Protein AF-A0A948FBQ7-F1 (afdb_monomer_lite)

Radius of gyration: 35.36 Å; chains: 1; bounding box: 93×79×79 Å

Structure (mmCIF, N/CA/C/O backbone):
data_AF-A0A948FBQ7-F1
#
_entry.id   AF-A0A948FBQ7-F1
#
loop_
_atom_site.group_PDB
_atom_site.id
_atom_site.type_symbol
_atom_site.label_atom_id
_atom_site.label_alt_id
_atom_site.label_comp_id
_atom_site.label_asym_id
_atom_site.label_entity_id
_atom_site.label_seq_id
_atom_site.pdbx_PDB_ins_code
_atom_site.Cartn_x
_atom_site.Cartn_y
_atom_site.Cartn_z
_atom_site.occupancy
_atom_site.B_iso_or_equiv
_atom_site.auth_seq_id
_atom_site.auth_comp_id
_atom_site.auth_asym_id
_atom_site.auth_atom_id
_atom_site.pdbx_PDB_model_num
ATOM 1 N N . MET A 1 1 ? 55.606 62.026 9.999 1.00 47.31 1 MET A N 1
ATOM 2 C CA . MET A 1 1 ? 54.874 61.360 8.898 1.00 47.31 1 MET A CA 1
ATOM 3 C C . MET A 1 1 ? 55.790 60.254 8.389 1.00 47.31 1 MET A C 1
ATOM 5 O O . MET A 1 1 ? 56.983 60.435 8.550 1.00 47.31 1 MET A O 1
ATOM 9 N N . ASP A 1 2 ? 55.256 59.133 7.896 1.00 48.03 2 ASP A N 1
ATOM 10 C CA . ASP A 1 2 ? 55.993 57.932 7.415 1.00 48.03 2 ASP A CA 1
ATOM 11 C C . ASP A 1 2 ? 56.111 56.735 8.376 1.00 48.03 2 ASP A C 1
ATOM 13 O O . ASP A 1 2 ? 57.190 56.213 8.608 1.00 48.03 2 ASP A O 1
ATOM 17 N N . ASN A 1 3 ? 54.979 56.230 8.887 1.00 44.22 3 ASN A N 1
ATOM 18 C CA . ASN A 1 3 ? 54.899 54.836 9.378 1.00 44.22 3 ASN A CA 1
ATOM 19 C C . ASN A 1 3 ? 53.651 54.062 8.897 1.00 44.22 3 ASN A C 1
ATOM 21 O O . ASN A 1 3 ? 53.520 52.870 9.165 1.00 44.22 3 ASN A O 1
ATOM 25 N N . ASN A 1 4 ? 52.742 54.701 8.144 1.00 48.75 4 ASN A N 1
ATOM 26 C CA . ASN A 1 4 ? 51.498 54.064 7.684 1.00 48.75 4 ASN A CA 1
ATOM 27 C C . ASN A 1 4 ? 51.549 53.523 6.242 1.00 48.75 4 ASN A C 1
ATOM 29 O O . ASN A 1 4 ? 50.734 52.666 5.905 1.00 48.75 4 ASN A O 1
ATOM 33 N N . SER A 1 5 ? 52.489 53.958 5.392 1.00 49.69 5 SER A N 1
ATOM 34 C CA . SER A 1 5 ? 52.585 53.448 4.012 1.00 49.69 5 SER A CA 1
ATOM 35 C C . SER A 1 5 ? 53.213 52.049 3.961 1.00 49.69 5 SER A C 1
ATOM 37 O O . SER A 1 5 ? 52.666 51.166 3.295 1.00 49.69 5 SER A O 1
ATOM 39 N N . SER A 1 6 ? 54.269 51.811 4.749 1.00 48.56 6 SER A N 1
ATOM 40 C CA . SER A 1 6 ? 55.000 50.537 4.812 1.00 48.56 6 SER A CA 1
ATOM 41 C C . SER A 1 6 ? 54.120 49.374 5.283 1.00 48.56 6 SER A C 1
ATOM 43 O O . SER A 1 6 ? 54.151 48.299 4.694 1.00 48.56 6 SER A O 1
ATOM 45 N N . ASN A 1 7 ? 53.237 49.598 6.263 1.00 50.94 7 ASN A N 1
ATOM 46 C CA . ASN A 1 7 ? 52.319 48.560 6.753 1.00 50.94 7 ASN A CA 1
ATOM 47 C C . ASN A 1 7 ? 51.216 48.183 5.744 1.00 50.94 7 ASN A C 1
ATOM 49 O O . ASN A 1 7 ? 50.713 47.058 5.773 1.00 50.94 7 ASN A O 1
ATOM 53 N N . SER A 1 8 ? 50.829 49.096 4.845 1.00 51.78 8 SER A N 1
ATOM 54 C CA . SER A 1 8 ? 49.821 48.804 3.813 1.00 51.78 8 SER A CA 1
ATOM 55 C C . SER A 1 8 ? 50.407 48.032 2.625 1.00 51.78 8 SER A C 1
ATOM 57 O O . SER A 1 8 ? 49.745 47.139 2.091 1.00 51.78 8 SER A O 1
ATOM 59 N N . LEU A 1 9 ? 51.663 48.324 2.264 1.00 48.53 9 LEU A N 1
ATOM 60 C CA . LEU A 1 9 ? 52.424 47.609 1.236 1.00 48.53 9 LEU A CA 1
ATOM 61 C C . LEU A 1 9 ? 52.693 46.162 1.665 1.00 48.53 9 LEU A C 1
ATOM 63 O O . LEU A 1 9 ? 52.335 45.241 0.935 1.00 48.53 9 LEU A O 1
ATOM 67 N N . VAL A 1 10 ? 53.157 45.958 2.903 1.00 53.25 10 VAL A N 1
ATOM 68 C CA . VAL A 1 10 ? 53.413 44.624 3.480 1.00 53.25 10 VAL A CA 1
ATOM 69 C C . VAL A 1 10 ? 52.133 43.777 3.551 1.00 53.25 10 VAL A C 1
ATOM 71 O O . VAL A 1 10 ? 52.148 42.589 3.234 1.00 53.25 10 VAL A O 1
ATOM 74 N N . LYS A 1 11 ? 50.981 44.375 3.895 1.00 53.22 11 LYS A N 1
ATOM 75 C CA . LYS A 1 11 ? 49.687 43.664 3.887 1.00 53.22 11 LYS A CA 1
ATOM 76 C C . LYS A 1 11 ? 49.216 43.293 2.478 1.00 53.22 11 LYS A C 1
ATOM 78 O O . LYS A 1 11 ? 48.659 42.208 2.296 1.00 53.22 11 LYS A O 1
ATOM 83 N N . LYS A 1 12 ? 49.427 44.155 1.478 1.00 51.72 12 LYS A N 1
ATOM 84 C CA . LYS A 1 12 ? 49.086 43.854 0.076 1.00 51.72 12 LYS A CA 1
ATOM 85 C C . LYS A 1 12 ? 49.961 42.737 -0.488 1.00 51.72 12 LYS A C 1
ATOM 87 O O . LYS A 1 12 ? 49.426 41.824 -1.114 1.00 51.72 12 LYS A O 1
ATOM 92 N N . GLU A 1 13 ? 51.261 42.768 -0.210 1.00 51.59 13 GLU A N 1
ATOM 93 C CA . GLU A 1 13 ? 52.198 41.717 -0.614 1.00 51.59 13 GLU A CA 1
ATOM 94 C C . GLU A 1 13 ? 51.855 40.381 0.046 1.00 51.59 13 GLU A C 1
ATOM 96 O O . GLU A 1 13 ? 51.706 39.388 -0.666 1.00 51.59 13 GLU A O 1
ATOM 101 N N . ALA A 1 14 ? 51.583 40.364 1.357 1.00 51.91 14 ALA A N 1
ATOM 102 C CA . ALA A 1 14 ? 51.165 39.161 2.080 1.00 51.91 14 ALA A CA 1
ATOM 103 C C . ALA A 1 14 ? 49.853 38.570 1.534 1.00 51.91 14 ALA A C 1
ATOM 105 O O . ALA A 1 14 ? 49.737 37.360 1.352 1.00 51.91 14 ALA A O 1
ATOM 106 N N . THR A 1 15 ? 48.874 39.413 1.198 1.00 57.31 15 THR A N 1
ATOM 107 C CA . THR A 1 15 ? 47.598 38.951 0.623 1.00 57.31 15 THR A CA 1
ATOM 108 C C . THR A 1 15 ? 47.778 38.420 -0.805 1.00 57.31 15 THR A C 1
ATOM 110 O O . THR A 1 15 ? 47.119 37.453 -1.195 1.00 57.31 15 THR A O 1
ATOM 113 N N . SER A 1 16 ? 48.694 39.009 -1.583 1.00 52.75 16 SER A N 1
ATOM 114 C CA . SER A 1 16 ? 49.048 38.512 -2.919 1.00 52.75 16 SER A CA 1
ATOM 115 C C . SER A 1 16 ? 49.785 37.170 -2.849 1.00 52.75 16 SER A C 1
ATOM 117 O O . SER A 1 16 ? 49.425 36.250 -3.575 1.00 52.75 16 SER A O 1
ATOM 119 N N . LEU A 1 17 ? 50.711 37.011 -1.898 1.00 52.91 17 LEU A N 1
ATOM 120 C CA . LEU A 1 17 ? 51.446 35.773 -1.628 1.00 52.91 17 LEU A CA 1
ATOM 121 C C . LEU A 1 17 ? 50.517 34.647 -1.172 1.00 52.91 17 LEU A C 1
ATOM 123 O O . LEU A 1 17 ? 50.653 33.520 -1.632 1.00 52.91 17 LEU A O 1
ATOM 127 N N . VAL A 1 18 ? 49.522 34.946 -0.332 1.00 66.19 18 VAL A N 1
ATOM 128 C CA . VAL A 1 18 ? 48.498 33.968 0.072 1.00 66.19 18 VAL A CA 1
ATOM 129 C C . VAL A 1 18 ? 47.639 33.540 -1.120 1.00 66.19 18 VAL A C 1
ATOM 131 O O . VAL A 1 18 ? 47.347 32.353 -1.258 1.00 66.19 18 VAL A O 1
ATOM 134 N N . LYS A 1 19 ? 47.263 34.465 -2.016 1.00 55.62 19 LYS A N 1
ATOM 135 C CA . LYS A 1 19 ? 46.536 34.128 -3.253 1.00 55.62 19 LYS A CA 1
ATOM 136 C C . LYS A 1 19 ? 47.375 33.277 -4.204 1.00 55.62 19 LYS A C 1
ATOM 138 O O . LYS A 1 19 ? 46.861 32.283 -4.708 1.00 55.62 19 LYS A O 1
ATOM 143 N N . VAL A 1 20 ? 48.644 33.631 -4.403 1.00 54.38 20 VAL A N 1
ATOM 144 C CA . VAL A 1 20 ? 49.584 32.884 -5.251 1.00 54.38 20 VAL A CA 1
ATOM 145 C C . VAL A 1 20 ? 49.843 31.494 -4.670 1.00 54.38 20 VAL A C 1
ATOM 147 O O . VAL A 1 20 ? 49.755 30.521 -5.405 1.00 54.38 20 VAL A O 1
ATOM 150 N N . ASN A 1 21 ? 50.031 31.358 -3.355 1.00 59.19 21 ASN A N 1
ATOM 151 C CA . ASN A 1 21 ? 50.186 30.053 -2.704 1.00 59.19 21 ASN A CA 1
ATOM 152 C C . ASN A 1 21 ? 48.917 29.198 -2.776 1.00 59.19 21 ASN A C 1
ATOM 154 O O . ASN A 1 21 ? 49.018 27.990 -2.972 1.00 59.19 21 ASN A O 1
ATOM 158 N N . LYS A 1 22 ? 47.722 29.798 -2.685 1.00 58.06 22 LYS A N 1
ATOM 159 C CA . LYS A 1 22 ? 46.459 29.078 -2.918 1.00 58.06 22 LYS A CA 1
ATOM 160 C C . LYS A 1 22 ? 46.326 28.622 -4.368 1.00 58.06 22 LYS A C 1
ATOM 162 O O . LYS A 1 22 ? 45.910 27.495 -4.603 1.00 58.06 22 LYS A O 1
ATOM 167 N N . GLN A 1 23 ? 46.699 29.464 -5.330 1.00 47.88 23 GLN A N 1
ATOM 168 C CA . GLN A 1 23 ? 46.720 29.091 -6.744 1.00 47.88 23 GLN A CA 1
ATOM 169 C C . GLN A 1 23 ? 47.749 27.997 -7.018 1.00 47.88 23 GLN A C 1
ATOM 171 O O . GLN A 1 23 ? 47.409 27.037 -7.684 1.00 47.88 23 GLN A O 1
ATOM 176 N N . ILE A 1 24 ? 48.951 28.073 -6.447 1.00 52.38 24 ILE A N 1
ATOM 177 C CA . ILE A 1 24 ? 49.974 27.027 -6.551 1.00 52.38 24 ILE A CA 1
ATOM 178 C C . ILE A 1 24 ? 49.504 25.740 -5.874 1.00 52.38 24 ILE A C 1
ATOM 180 O O . ILE A 1 24 ? 49.720 24.678 -6.429 1.00 52.38 24 ILE A O 1
ATOM 184 N N . GLN A 1 25 ? 48.815 25.790 -4.730 1.00 50.72 25 GLN A N 1
ATOM 185 C CA . GLN A 1 25 ? 48.222 24.596 -4.117 1.00 50.72 25 GLN A CA 1
ATOM 186 C C . GLN A 1 25 ? 47.109 23.995 -4.971 1.00 50.72 25 GLN A C 1
ATOM 188 O O . GLN A 1 25 ? 47.050 22.781 -5.088 1.00 50.72 25 GLN A O 1
ATOM 193 N N . ILE A 1 26 ? 46.245 24.808 -5.581 1.00 46.81 26 ILE A N 1
ATOM 194 C CA . ILE A 1 26 ? 45.188 24.319 -6.475 1.00 46.81 26 ILE A CA 1
ATOM 195 C C . ILE A 1 26 ? 45.799 23.758 -7.760 1.00 46.81 26 ILE A C 1
ATOM 197 O O . ILE A 1 26 ? 45.408 22.679 -8.179 1.00 46.81 26 ILE A O 1
ATOM 201 N N . THR A 1 27 ? 46.796 24.427 -8.336 1.00 35.28 27 THR A N 1
ATOM 202 C CA . THR A 1 27 ? 47.548 23.960 -9.504 1.00 35.28 27 THR A CA 1
ATOM 203 C C . THR A 1 27 ? 48.369 22.721 -9.176 1.00 35.28 27 THR A C 1
ATOM 205 O O . THR A 1 27 ? 48.411 21.828 -9.998 1.00 35.28 27 THR A O 1
ATOM 208 N N . ASN A 1 28 ? 48.948 22.597 -7.981 1.00 44.53 28 ASN A N 1
ATOM 209 C CA . ASN A 1 28 ? 49.652 21.394 -7.529 1.00 44.53 28 ASN A CA 1
ATOM 210 C C . ASN A 1 28 ? 48.686 20.258 -7.192 1.00 44.53 28 ASN A C 1
ATOM 212 O O . ASN A 1 28 ? 49.038 19.109 -7.402 1.00 44.53 28 ASN A O 1
ATOM 216 N N . LYS A 1 29 ? 47.472 20.563 -6.719 1.00 45.38 29 LYS A N 1
ATOM 217 C CA . LYS A 1 29 ? 46.399 19.585 -6.495 1.00 45.38 29 LYS A CA 1
ATOM 218 C C . LYS A 1 29 ? 45.795 19.116 -7.823 1.00 45.38 29 LYS A C 1
ATOM 220 O O . LYS A 1 29 ? 45.515 17.939 -7.980 1.00 45.38 29 LYS A O 1
ATOM 225 N N . LEU A 1 30 ? 45.673 20.012 -8.804 1.00 36.53 30 LEU A N 1
ATOM 226 C CA . LEU A 1 30 ? 45.368 19.690 -10.200 1.00 36.53 30 LEU A CA 1
ATOM 227 C C . LEU A 1 30 ? 46.524 18.925 -10.851 1.00 36.53 30 LEU A C 1
ATOM 229 O O . LEU A 1 30 ? 46.269 17.963 -11.555 1.00 36.53 30 LEU A O 1
ATOM 233 N N . LEU A 1 31 ? 47.782 19.275 -10.566 1.00 35.84 31 LEU A N 1
ATOM 234 C CA . LEU A 1 31 ? 48.959 18.591 -11.104 1.00 35.84 31 LEU A CA 1
ATOM 235 C C . LEU A 1 31 ? 49.145 17.199 -10.490 1.00 35.84 31 LEU A C 1
ATOM 237 O O . LEU A 1 31 ? 49.497 16.273 -11.211 1.00 35.84 31 LEU A O 1
ATOM 241 N N . SER A 1 32 ? 48.836 17.022 -9.201 1.00 43.22 32 SER A N 1
ATOM 242 C CA . SER A 1 32 ? 48.769 15.711 -8.544 1.00 43.22 32 SER A CA 1
ATOM 243 C C . SER A 1 32 ? 47.566 14.884 -9.002 1.00 43.22 32 SER A C 1
ATOM 245 O O . SER A 1 32 ? 47.559 13.676 -8.821 1.00 43.22 32 SER A O 1
ATOM 247 N N . LEU A 1 33 ? 46.553 15.526 -9.596 1.00 41.09 33 LEU A N 1
ATOM 248 C CA . LEU A 1 33 ? 45.478 14.856 -10.334 1.00 41.09 33 LEU A CA 1
ATOM 249 C C . LEU A 1 33 ? 45.860 14.595 -11.808 1.00 41.09 33 LEU A C 1
ATOM 251 O O . LEU A 1 33 ? 45.264 13.723 -12.429 1.00 41.09 33 LEU A O 1
ATOM 255 N N . THR A 1 34 ? 46.851 15.303 -12.375 1.00 43.31 34 THR A N 1
ATOM 256 C CA . THR A 1 34 ? 47.405 15.020 -13.719 1.00 43.31 34 THR A CA 1
ATOM 257 C C . THR A 1 34 ? 48.583 14.049 -13.719 1.00 43.31 34 THR A C 1
ATOM 259 O O . THR A 1 34 ? 48.879 13.475 -14.764 1.00 43.31 34 THR A O 1
ATOM 262 N N . SER A 1 35 ? 49.257 13.823 -12.587 1.00 47.28 35 SER A N 1
ATOM 263 C CA . SER A 1 35 ? 50.120 12.654 -12.429 1.00 47.28 35 SER A CA 1
ATOM 264 C C . SER A 1 35 ? 49.205 11.460 -12.233 1.00 47.28 35 SER A C 1
ATOM 266 O O . SER A 1 35 ? 48.854 11.107 -11.108 1.00 47.28 35 SER A O 1
ATOM 268 N N . ILE A 1 36 ? 48.753 10.904 -13.351 1.00 54.53 36 ILE A N 1
ATOM 269 C CA . ILE A 1 36 ? 48.055 9.632 -13.378 1.00 54.53 36 ILE A CA 1
ATOM 270 C C . ILE A 1 36 ? 48.880 8.668 -12.523 1.00 54.53 36 ILE A C 1
ATOM 272 O O . ILE A 1 36 ? 50.080 8.527 -12.762 1.00 54.53 36 ILE A O 1
ATOM 276 N N . ASP A 1 37 ? 48.278 8.090 -11.485 1.00 60.47 37 ASP A N 1
ATOM 277 C CA . ASP A 1 37 ? 48.983 7.163 -10.605 1.00 60.47 37 ASP A CA 1
ATOM 278 C C . ASP A 1 37 ? 49.495 6.015 -11.484 1.00 60.47 37 ASP A C 1
ATOM 280 O O . ASP A 1 37 ? 48.713 5.240 -12.036 1.00 60.47 37 ASP A O 1
ATOM 284 N N . GLU A 1 38 ? 50.808 5.947 -11.713 1.00 65.94 38 GLU A N 1
ATOM 285 C CA . GLU A 1 38 ? 51.411 4.915 -12.563 1.00 65.94 38 GLU A CA 1
ATOM 286 C C . GLU A 1 38 ? 51.060 3.517 -12.032 1.00 65.94 38 GLU A C 1
ATOM 288 O O . GLU A 1 38 ? 50.953 2.576 -12.814 1.00 65.94 38 GLU A O 1
ATOM 293 N N . ASN A 1 39 ? 50.757 3.378 -10.734 1.00 59.97 39 ASN A N 1
ATOM 294 C CA . ASN A 1 39 ? 50.229 2.136 -10.173 1.00 59.97 39 ASN A CA 1
ATOM 295 C C . ASN A 1 39 ? 48.817 1.811 -10.689 1.00 59.97 39 ASN A C 1
ATOM 297 O O . ASN A 1 39 ? 48.506 0.646 -10.926 1.00 59.97 39 ASN A O 1
ATOM 301 N N . PHE A 1 40 ? 47.979 2.824 -10.918 1.00 63.28 40 PHE A N 1
ATOM 302 C CA . PHE A 1 40 ? 46.625 2.689 -11.459 1.00 63.28 40 PHE A CA 1
ATOM 303 C C . PHE A 1 40 ? 46.632 2.335 -12.955 1.00 63.28 40 PHE A C 1
ATOM 305 O O . PHE A 1 40 ? 45.951 1.393 -13.363 1.00 63.28 40 PHE A O 1
ATOM 312 N N . ILE A 1 41 ? 47.458 3.006 -13.775 1.00 67.88 41 ILE A N 1
ATOM 313 C CA . ILE A 1 41 ? 47.667 2.600 -15.182 1.00 67.88 41 ILE A CA 1
ATOM 314 C C . ILE A 1 41 ? 48.282 1.197 -15.245 1.00 67.88 41 ILE A C 1
ATOM 316 O O . ILE A 1 41 ? 47.813 0.356 -16.013 1.00 67.88 41 ILE A O 1
ATOM 320 N N . SER A 1 42 ? 49.311 0.921 -14.438 1.00 67.25 42 SER A N 1
ATOM 321 C CA . SER A 1 42 ? 49.982 -0.383 -14.398 1.00 67.25 42 SER A CA 1
ATOM 322 C C . SER A 1 42 ? 49.006 -1.505 -14.040 1.00 67.25 42 SER A C 1
ATOM 324 O O . SER A 1 42 ? 48.977 -2.534 -14.719 1.00 67.25 42 SER A O 1
ATOM 326 N N . PHE A 1 43 ? 48.124 -1.282 -13.059 1.00 69.25 43 PHE A N 1
ATOM 327 C CA . PHE A 1 43 ? 47.050 -2.212 -12.723 1.00 69.25 43 PHE A CA 1
ATOM 328 C C . PHE A 1 43 ? 46.207 -2.568 -13.958 1.00 69.25 43 PHE A C 1
ATOM 330 O O . PHE A 1 43 ? 46.091 -3.749 -14.295 1.00 69.25 43 PHE A O 1
ATOM 337 N N . PHE A 1 44 ? 45.705 -1.579 -14.705 1.00 70.44 44 PHE A N 1
ATOM 338 C CA . PHE A 1 44 ? 44.910 -1.849 -15.908 1.00 70.44 44 PHE A CA 1
ATOM 339 C C . PHE A 1 44 ? 45.712 -2.463 -17.057 1.00 70.44 44 PHE A C 1
ATOM 341 O O . PHE A 1 44 ? 45.184 -3.316 -17.762 1.00 70.44 44 PHE A O 1
ATOM 348 N N . LEU A 1 45 ? 46.996 -2.136 -17.215 1.00 74.38 45 LEU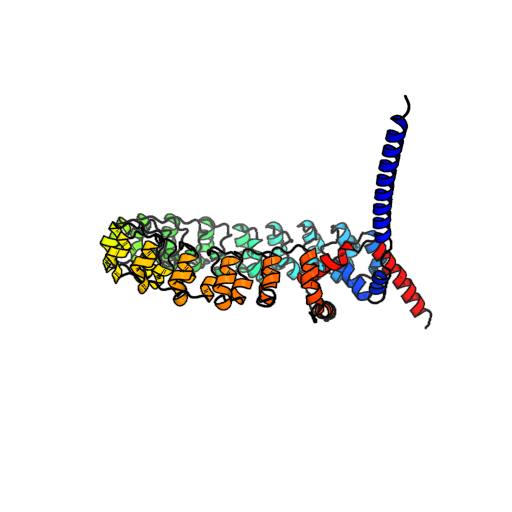 A N 1
ATOM 349 C CA . LEU A 1 45 ? 47.864 -2.795 -18.200 1.00 74.38 45 LEU A CA 1
ATOM 350 C C . LEU A 1 45 ? 48.125 -4.273 -17.869 1.00 74.38 45 LEU A C 1
ATOM 352 O O . LEU A 1 45 ? 48.330 -5.079 -18.779 1.00 74.38 45 LEU A O 1
ATOM 356 N N . THR A 1 46 ? 48.128 -4.653 -16.586 1.00 71.38 46 THR A N 1
ATOM 357 C CA . THR A 1 46 ? 48.194 -6.071 -16.178 1.00 71.38 46 THR A CA 1
ATOM 358 C C . THR A 1 46 ? 46.854 -6.794 -16.303 1.00 71.38 46 THR A C 1
ATOM 360 O O . THR A 1 46 ? 46.829 -8.019 -16.407 1.00 71.38 46 THR A O 1
ATOM 363 N N . LYS A 1 47 ? 45.742 -6.051 -16.321 1.00 72.06 47 LYS A N 1
ATOM 364 C CA . LYS A 1 47 ? 44.366 -6.558 -16.393 1.00 72.06 47 LYS A CA 1
ATOM 365 C C . LYS A 1 47 ? 43.611 -5.934 -17.573 1.00 72.06 47 LYS A C 1
ATOM 367 O O . LYS A 1 47 ? 42.491 -5.455 -17.419 1.00 72.06 47 LYS A O 1
ATOM 372 N N . PHE A 1 48 ? 44.229 -5.936 -18.754 1.00 77.94 48 PHE A N 1
ATOM 373 C CA . PHE A 1 48 ? 43.732 -5.167 -19.897 1.00 77.94 48 PHE A CA 1
ATOM 374 C C . PHE A 1 48 ? 42.353 -5.625 -20.390 1.00 77.94 48 PHE A C 1
ATOM 376 O O . PHE A 1 48 ? 41.478 -4.798 -20.619 1.00 77.94 48 PHE A O 1
ATOM 383 N N . GLU A 1 49 ? 42.096 -6.931 -20.473 1.00 72.62 49 GLU A N 1
ATOM 384 C CA . GLU A 1 49 ? 40.769 -7.436 -20.861 1.00 72.62 49 GLU A CA 1
ATOM 385 C C . GLU A 1 49 ? 39.667 -6.991 -19.888 1.00 72.62 49 GLU A C 1
ATOM 387 O O . GLU A 1 49 ? 38.573 -6.612 -20.309 1.00 72.62 49 GLU A O 1
ATOM 392 N N . PHE A 1 50 ? 39.970 -6.989 -18.587 1.00 69.69 50 PHE A N 1
ATOM 393 C CA . PHE A 1 50 ? 39.073 -6.497 -17.541 1.00 69.69 50 PHE A CA 1
ATOM 394 C C . PHE A 1 50 ? 38.833 -4.992 -17.682 1.00 69.69 50 PHE A C 1
ATOM 396 O O . PHE A 1 50 ? 37.686 -4.555 -17.624 1.00 69.69 50 PHE A O 1
ATOM 403 N N . PHE A 1 51 ? 39.886 -4.216 -17.951 1.00 78.06 51 PHE A N 1
ATOM 404 C CA . PHE A 1 51 ? 39.782 -2.789 -18.253 1.00 78.06 51 PHE A CA 1
ATOM 405 C C . PHE A 1 51 ? 38.848 -2.524 -19.443 1.00 78.06 51 PHE A C 1
ATOM 407 O O . PHE A 1 51 ? 37.905 -1.742 -19.323 1.00 78.06 51 PHE A O 1
ATOM 414 N N . VAL A 1 52 ? 39.047 -3.225 -20.565 1.00 81.25 52 VAL A N 1
ATOM 415 C CA . VAL A 1 52 ? 38.219 -3.078 -21.772 1.00 81.25 52 VAL A CA 1
ATOM 416 C C . VAL A 1 52 ? 36.765 -3.479 -21.510 1.00 81.25 52 VAL A C 1
ATOM 418 O O . VAL A 1 52 ? 35.843 -2.780 -21.938 1.00 81.25 52 VAL A O 1
ATOM 421 N N . LYS A 1 53 ? 36.529 -4.570 -20.772 1.00 75.31 53 LYS A N 1
ATOM 422 C CA . LYS A 1 53 ? 35.180 -5.004 -20.370 1.00 75.31 53 LYS A CA 1
ATOM 423 C C . LYS A 1 53 ? 34.479 -3.940 -19.533 1.00 75.31 53 LYS A C 1
ATOM 425 O O . LYS A 1 53 ? 33.318 -3.621 -19.784 1.00 75.31 53 LYS A O 1
ATOM 430 N N . ILE A 1 54 ? 35.192 -3.359 -18.577 1.00 72.25 54 ILE A N 1
ATOM 431 C CA . ILE A 1 54 ? 34.681 -2.314 -17.698 1.00 72.25 54 ILE A CA 1
ATOM 432 C C . ILE A 1 54 ? 34.259 -1.071 -18.482 1.00 72.25 54 ILE A C 1
ATOM 434 O O . ILE A 1 54 ? 33.110 -0.639 -18.371 1.00 72.25 54 ILE A O 1
ATOM 438 N N . ILE A 1 55 ? 35.157 -0.508 -19.296 1.00 83.88 55 ILE A N 1
ATOM 439 C CA . ILE A 1 55 ? 34.850 0.726 -20.032 1.00 83.88 55 ILE A CA 1
ATOM 440 C C . ILE A 1 55 ? 33.738 0.491 -21.055 1.00 83.88 55 ILE A C 1
ATOM 442 O O . ILE A 1 55 ? 32.897 1.365 -21.249 1.00 83.88 55 ILE A O 1
ATOM 446 N N . SER A 1 56 ? 33.672 -0.716 -21.633 1.00 85.25 56 SER A N 1
ATOM 447 C CA . SER A 1 56 ? 32.583 -1.101 -22.531 1.00 85.25 56 SER A CA 1
ATOM 448 C C . SER A 1 56 ? 31.236 -1.126 -21.809 1.00 85.25 56 SER A C 1
ATOM 450 O O . SER A 1 56 ? 30.228 -0.833 -22.429 1.00 85.25 56 SER A O 1
ATOM 452 N N . THR A 1 57 ? 31.199 -1.447 -20.513 1.00 76.88 57 THR A N 1
ATOM 453 C CA . THR A 1 57 ? 29.947 -1.684 -19.774 1.00 76.88 57 THR A CA 1
ATOM 454 C C . THR A 1 57 ? 29.331 -0.418 -19.181 1.00 76.88 57 THR A C 1
ATOM 456 O O . THR A 1 57 ? 28.112 -0.340 -19.073 1.00 76.88 57 THR A O 1
ATOM 459 N N . GLY A 1 58 ? 30.138 0.560 -18.757 1.00 76.69 58 GLY A N 1
ATOM 460 C CA . GLY A 1 58 ? 29.600 1.678 -17.968 1.00 76.69 58 GLY A CA 1
ATOM 461 C C . GLY A 1 58 ? 30.302 3.022 -18.110 1.00 76.69 58 GLY A C 1
ATOM 462 O O . GLY A 1 58 ? 29.912 3.963 -17.417 1.00 76.69 58 GLY A O 1
ATOM 463 N N . TYR A 1 59 ? 31.320 3.147 -18.966 1.00 85.38 59 TYR A N 1
ATOM 464 C CA . TYR A 1 59 ? 31.983 4.431 -19.199 1.00 85.38 59 TYR A CA 1
ATOM 465 C C . TYR A 1 59 ? 31.340 5.185 -20.372 1.00 85.38 59 TYR A C 1
ATOM 467 O O . TYR A 1 59 ? 30.968 4.591 -21.386 1.00 85.38 59 TYR A O 1
ATOM 475 N N . LYS A 1 60 ? 31.240 6.512 -20.243 1.00 89.50 60 LYS A N 1
ATOM 476 C CA . LYS A 1 60 ? 30.751 7.421 -21.286 1.00 89.50 60 LYS A CA 1
ATOM 477 C C . LYS A 1 60 ? 31.850 7.677 -22.324 1.00 89.50 60 LYS A C 1
ATOM 479 O O . LYS A 1 60 ? 32.549 8.683 -22.258 1.00 89.50 60 LYS A O 1
ATOM 484 N N . LEU A 1 61 ? 32.016 6.754 -23.269 1.00 89.50 61 LEU A N 1
ATOM 485 C CA . LEU A 1 61 ? 32.999 6.891 -24.348 1.00 89.50 61 LEU A CA 1
ATOM 486 C C . LEU A 1 61 ? 32.628 8.043 -25.293 1.00 89.50 61 LEU A C 1
ATOM 488 O O . LEU A 1 61 ? 31.482 8.154 -25.733 1.00 89.50 61 LEU A O 1
ATOM 492 N N . SER A 1 62 ? 33.610 8.876 -25.643 1.00 88.94 62 SER A N 1
ATOM 493 C CA . SER A 1 62 ? 33.463 9.850 -26.724 1.00 88.94 62 SER A CA 1
ATOM 494 C C . SER A 1 62 ? 33.384 9.157 -28.086 1.00 88.94 62 SER A C 1
ATOM 496 O O . SER A 1 62 ? 33.924 8.065 -28.291 1.00 88.94 62 SER A O 1
ATOM 498 N N . SER A 1 63 ? 32.735 9.806 -29.056 1.00 87.19 63 SER A N 1
ATOM 499 C CA . SER A 1 63 ? 32.625 9.273 -30.420 1.00 87.19 63 SER A CA 1
ATOM 500 C C . SER A 1 63 ? 33.991 9.060 -31.087 1.00 87.19 63 SER A C 1
ATOM 502 O O . SER A 1 63 ? 34.116 8.182 -31.938 1.00 87.19 63 SER A O 1
ATOM 504 N N . GLU A 1 64 ? 35.006 9.841 -30.700 1.00 89.38 64 GLU A N 1
ATOM 505 C CA . GLU A 1 64 ? 36.384 9.705 -31.182 1.00 89.38 64 GLU A CA 1
ATOM 506 C C . GLU A 1 64 ? 37.034 8.414 -30.672 1.00 89.38 64 GLU A C 1
ATOM 508 O O . GLU A 1 64 ? 37.532 7.629 -31.481 1.00 89.38 64 GLU A O 1
ATOM 513 N N . LEU A 1 65 ? 36.977 8.154 -29.358 1.00 90.81 65 LEU A N 1
ATOM 514 C CA . LEU A 1 65 ? 37.518 6.925 -28.767 1.00 90.81 65 LEU A CA 1
ATOM 515 C C . LEU A 1 65 ? 36.797 5.681 -29.283 1.00 90.81 65 LEU A C 1
ATOM 517 O O . LEU A 1 65 ? 37.450 4.712 -29.675 1.00 90.81 65 LEU A O 1
ATOM 521 N N . LEU A 1 66 ? 35.462 5.736 -29.345 1.00 91.44 66 LEU A N 1
ATOM 522 C CA . LEU A 1 66 ? 34.653 4.628 -29.845 1.00 91.44 66 LEU A CA 1
ATOM 523 C C . LEU A 1 66 ? 35.039 4.266 -31.287 1.00 91.44 66 LEU A C 1
ATOM 525 O O . LEU A 1 66 ? 35.223 3.094 -31.595 1.00 91.44 66 LEU A O 1
ATOM 529 N N . ALA A 1 67 ? 35.222 5.269 -32.155 1.00 91.00 67 ALA A N 1
ATOM 530 C CA . ALA A 1 67 ? 35.630 5.053 -33.542 1.00 91.00 67 ALA A CA 1
ATOM 531 C C . ALA A 1 67 ? 37.072 4.539 -33.669 1.00 91.00 67 ALA A C 1
ATOM 533 O O . ALA A 1 67 ? 37.358 3.708 -34.531 1.00 91.00 67 ALA A O 1
ATOM 534 N N . LYS A 1 68 ? 37.989 5.034 -32.830 1.00 92.50 68 LYS A N 1
ATOM 535 C CA . LYS A 1 68 ? 39.417 4.709 -32.908 1.00 92.50 68 LYS A CA 1
ATOM 536 C C . LYS A 1 68 ? 39.735 3.274 -32.483 1.00 92.50 68 LYS A C 1
ATOM 538 O O . LYS A 1 68 ? 40.626 2.673 -33.077 1.00 92.50 68 LYS A O 1
ATOM 543 N N . TYR A 1 69 ? 39.017 2.736 -31.495 1.00 91.19 69 TYR A N 1
ATOM 544 C CA . TYR A 1 69 ? 39.255 1.397 -30.928 1.00 91.19 69 TYR A CA 1
ATOM 545 C C . TYR A 1 69 ? 38.060 0.449 -31.076 1.00 91.19 69 TYR A C 1
ATOM 547 O O . TYR A 1 69 ? 37.877 -0.467 -30.275 1.00 91.19 69 TYR A O 1
ATOM 555 N N . GLN A 1 70 ? 37.237 0.655 -32.103 1.00 90.38 70 GLN A N 1
ATOM 556 C CA . GLN A 1 70 ? 36.045 -0.153 -32.392 1.00 90.38 70 GLN A CA 1
ATOM 557 C C . GLN A 1 70 ? 36.309 -1.671 -32.490 1.00 90.38 70 GLN A C 1
ATOM 559 O O . GLN A 1 70 ? 35.418 -2.472 -32.217 1.00 90.38 70 GLN A O 1
ATOM 564 N N . ASP A 1 71 ? 37.530 -2.075 -32.855 1.00 89.25 71 ASP A N 1
ATOM 565 C CA . ASP A 1 71 ? 37.976 -3.469 -32.956 1.00 89.25 71 ASP A CA 1
ATOM 566 C C . ASP A 1 71 ? 38.357 -4.088 -31.601 1.00 89.25 71 ASP A C 1
ATOM 568 O O . ASP A 1 71 ? 38.591 -5.293 -31.518 1.00 89.25 71 ASP A O 1
ATOM 572 N N . LYS A 1 72 ? 38.446 -3.277 -30.540 1.00 88.06 72 LYS A N 1
ATOM 573 C CA . LYS A 1 72 ? 38.859 -3.714 -29.201 1.00 88.06 72 LYS A CA 1
ATOM 574 C C . LYS A 1 72 ? 37.701 -3.904 -28.234 1.00 88.06 72 LYS A C 1
ATOM 576 O O . LYS A 1 72 ? 37.837 -4.689 -27.303 1.00 88.06 72 LYS A O 1
ATOM 581 N N . TYR A 1 73 ? 36.597 -3.184 -28.405 1.00 88.69 73 TYR A N 1
ATOM 582 C CA . TYR A 1 73 ? 35.502 -3.207 -27.439 1.00 88.69 73 TYR A CA 1
ATOM 583 C C . TYR A 1 73 ? 34.664 -4.486 -27.491 1.00 88.69 73 TYR A C 1
ATOM 585 O O . TYR A 1 73 ? 34.507 -5.130 -28.528 1.00 88.69 73 TYR A O 1
ATOM 593 N N . TYR A 1 74 ? 34.040 -4.798 -26.355 1.00 86.31 74 TYR A N 1
ATOM 594 C CA . TYR A 1 74 ? 33.020 -5.835 -26.279 1.00 86.31 74 TYR A CA 1
ATOM 595 C C . TYR A 1 74 ? 31.666 -5.238 -26.667 1.00 86.31 74 TYR A C 1
ATOM 597 O O . TYR A 1 74 ? 31.015 -4.576 -25.858 1.00 86.31 74 TYR A O 1
ATOM 605 N N . TRP A 1 75 ? 31.240 -5.473 -27.909 1.00 90.56 75 TRP A N 1
ATOM 606 C CA . TRP A 1 75 ? 30.026 -4.874 -28.474 1.00 90.56 75 TRP A CA 1
ATOM 607 C C . TRP A 1 75 ? 28.738 -5.235 -27.731 1.00 90.56 75 TRP A C 1
ATOM 609 O O . TRP A 1 75 ? 27.874 -4.374 -27.586 1.00 90.56 75 TRP A O 1
ATOM 619 N N . PHE A 1 76 ? 28.638 -6.437 -27.158 1.00 87.25 76 PHE A N 1
ATOM 620 C CA . PHE A 1 76 ? 27.548 -6.780 -26.236 1.00 87.25 76 PHE A CA 1
ATOM 621 C C . PHE A 1 76 ? 27.504 -5.832 -25.026 1.00 87.25 76 PHE A C 1
ATOM 623 O O . PHE A 1 76 ? 26.475 -5.228 -24.735 1.00 87.25 76 PHE A O 1
ATOM 630 N N . ASN A 1 77 ? 28.641 -5.638 -24.350 1.00 84.50 77 ASN A N 1
ATOM 631 C CA . ASN A 1 77 ? 28.737 -4.752 -23.189 1.00 84.50 77 ASN A CA 1
ATOM 632 C C . ASN A 1 77 ? 28.445 -3.295 -23.556 1.00 84.50 77 ASN A C 1
ATOM 634 O O . ASN A 1 77 ? 27.726 -2.633 -22.813 1.00 84.50 77 ASN A O 1
ATOM 638 N N . LEU A 1 78 ? 28.950 -2.824 -24.702 1.00 90.88 78 LEU A N 1
ATOM 639 C CA . LEU A 1 78 ? 28.635 -1.485 -25.201 1.00 90.88 78 LEU A CA 1
ATOM 640 C C . LEU A 1 78 ? 27.143 -1.325 -25.502 1.00 90.88 78 LEU A C 1
ATOM 642 O O . LEU A 1 78 ? 26.579 -0.286 -25.182 1.00 90.88 78 LEU A O 1
ATOM 646 N N . SER A 1 79 ? 26.496 -2.348 -26.061 1.00 93.56 79 SER A N 1
ATOM 647 C CA . SER A 1 79 ? 25.056 -2.325 -26.354 1.00 93.56 79 SER A CA 1
ATOM 648 C C . SER A 1 79 ? 24.216 -2.170 -25.083 1.00 93.56 79 SER A C 1
ATOM 650 O O . SER A 1 79 ? 23.187 -1.503 -25.099 1.00 93.56 79 SER A O 1
ATOM 652 N N . CYS A 1 80 ? 24.691 -2.704 -23.957 1.00 88.62 80 CYS A N 1
ATOM 653 C CA . CYS A 1 80 ? 24.069 -2.570 -22.637 1.00 88.62 80 CYS A CA 1
ATOM 654 C C . CYS A 1 80 ? 24.509 -1.312 -21.859 1.00 88.62 80 CYS A C 1
ATOM 656 O O . CYS A 1 80 ? 24.057 -1.104 -20.733 1.00 88.62 80 CYS A O 1
ATOM 658 N N . ASN A 1 81 ? 25.416 -0.495 -22.401 1.00 89.12 81 ASN A N 1
ATOM 659 C CA . ASN A 1 81 ? 26.016 0.616 -21.669 1.00 89.12 81 ASN A CA 1
ATOM 660 C C . ASN A 1 81 ? 25.052 1.806 -21.583 1.00 89.12 81 ASN A C 1
ATOM 662 O O . ASN A 1 81 ? 24.798 2.513 -22.561 1.00 89.12 81 ASN A O 1
ATOM 666 N N . GLU A 1 82 ? 24.527 2.045 -20.385 1.00 89.81 82 GLU A N 1
ATOM 667 C CA . GLU A 1 82 ? 23.589 3.133 -20.093 1.00 89.81 82 GLU A CA 1
ATOM 668 C C . GLU A 1 82 ? 24.252 4.526 -20.046 1.00 89.81 82 GLU A C 1
ATOM 670 O O . GLU A 1 82 ? 23.545 5.534 -20.039 1.00 89.81 82 GLU A O 1
ATOM 675 N N . SER A 1 83 ? 25.588 4.599 -20.025 1.00 88.81 83 SER A N 1
ATOM 676 C CA . SER A 1 83 ? 26.359 5.849 -19.937 1.00 88.81 83 SER A CA 1
ATOM 677 C C . SER A 1 83 ? 26.725 6.441 -21.299 1.00 88.81 83 SER A C 1
ATOM 679 O O . SER A 1 83 ? 27.179 7.588 -21.360 1.00 88.81 83 SER A O 1
ATOM 681 N N . LEU A 1 84 ? 26.582 5.681 -22.392 1.00 91.75 84 LEU A N 1
ATOM 682 C CA . LEU A 1 84 ? 26.832 6.191 -23.741 1.00 91.75 84 LEU A CA 1
ATOM 683 C C . LEU A 1 84 ? 25.818 7.274 -24.121 1.00 91.75 84 LEU A C 1
ATOM 685 O O . LEU A 1 84 ? 24.667 7.273 -23.686 1.00 91.75 84 LEU A O 1
ATOM 689 N N . ILE A 1 85 ? 26.255 8.198 -24.978 1.00 93.75 85 ILE A N 1
ATOM 690 C CA . ILE A 1 85 ? 25.364 9.196 -25.574 1.00 93.75 85 ILE A CA 1
ATOM 691 C C . ILE A 1 85 ? 24.668 8.546 -26.771 1.00 93.75 85 ILE A C 1
ATOM 693 O O . ILE A 1 85 ? 25.160 8.615 -27.896 1.00 93.75 85 ILE A O 1
ATOM 697 N N . TRP A 1 86 ? 23.558 7.863 -26.503 1.00 95.69 86 TRP A N 1
ATOM 698 C CA . TRP A 1 86 ? 22.771 7.180 -27.526 1.00 95.69 86 TRP A CA 1
ATOM 699 C C . TRP A 1 86 ? 22.047 8.165 -28.448 1.00 95.69 86 TRP A C 1
ATOM 701 O O . TRP A 1 86 ? 21.447 9.139 -27.994 1.00 95.69 86 TRP A O 1
ATOM 711 N N . SER A 1 87 ? 22.081 7.875 -29.747 1.00 95.81 87 SER A N 1
ATOM 712 C CA . SER A 1 87 ? 21.307 8.559 -30.784 1.00 95.81 87 SER A CA 1
ATOM 713 C C . SER A 1 87 ? 21.020 7.600 -31.942 1.00 95.81 87 SER A C 1
ATOM 715 O O . SER A 1 87 ? 21.725 6.598 -32.106 1.00 95.81 87 SER A O 1
ATOM 717 N N . ASP A 1 88 ? 20.018 7.914 -32.765 1.00 95.31 88 ASP A N 1
ATOM 718 C CA . ASP A 1 88 ? 19.708 7.156 -33.983 1.00 95.31 88 ASP A CA 1
ATOM 719 C C . ASP A 1 88 ? 20.933 7.035 -34.906 1.00 95.31 88 ASP A C 1
ATOM 721 O O . ASP A 1 88 ? 21.174 5.976 -35.482 1.00 95.31 88 ASP A O 1
ATOM 725 N N . GLU A 1 89 ? 21.742 8.095 -35.026 1.00 95.50 89 GLU A N 1
ATOM 726 C CA . GLU A 1 89 ? 22.950 8.095 -35.859 1.00 95.50 89 GLU A CA 1
ATOM 727 C C . GLU A 1 89 ? 24.028 7.154 -35.316 1.00 95.50 89 GLU A C 1
ATOM 729 O O . GLU A 1 89 ? 24.745 6.531 -36.098 1.00 95.50 89 GLU A O 1
ATOM 734 N N . LEU A 1 90 ? 24.159 7.039 -33.988 1.00 95.75 90 LEU A N 1
ATOM 735 C CA . LEU A 1 90 ? 25.104 6.111 -33.368 1.00 95.75 90 LEU A CA 1
ATOM 736 C C . LEU A 1 90 ? 24.682 4.653 -33.597 1.00 95.75 90 LEU A C 1
ATOM 738 O O . LEU A 1 90 ? 25.532 3.806 -33.888 1.00 95.75 90 LEU A O 1
ATOM 742 N N . ILE A 1 91 ? 23.380 4.373 -33.485 1.00 97.00 91 ILE A N 1
ATOM 743 C CA . ILE A 1 91 ? 22.816 3.046 -33.755 1.00 97.00 91 ILE A CA 1
ATOM 744 C C . ILE A 1 91 ? 23.044 2.677 -35.225 1.00 97.00 91 ILE A C 1
ATOM 746 O O . ILE A 1 91 ? 23.592 1.613 -35.500 1.00 97.00 91 ILE A O 1
ATOM 750 N N . GLU A 1 92 ? 22.728 3.575 -36.162 1.00 96.56 92 GLU A N 1
ATOM 751 C CA . GLU A 1 92 ? 22.916 3.331 -37.598 1.00 96.56 92 GLU A CA 1
ATOM 752 C C . GLU A 1 92 ? 24.394 3.166 -37.978 1.00 96.56 92 GLU A C 1
ATOM 754 O O . GLU A 1 92 ? 24.747 2.264 -38.736 1.00 96.56 92 GLU A O 1
ATOM 759 N N . ARG A 1 93 ? 25.288 4.000 -37.431 1.00 95.75 93 ARG A N 1
ATOM 760 C CA . ARG A 1 93 ? 26.717 3.977 -37.783 1.00 95.75 93 ARG A CA 1
ATOM 761 C C . ARG A 1 93 ? 27.384 2.628 -37.516 1.00 95.75 93 ARG A C 1
ATOM 763 O O . ARG A 1 93 ? 28.286 2.254 -38.262 1.00 95.75 93 ARG A O 1
ATOM 770 N N . TYR A 1 94 ? 26.973 1.937 -36.456 1.00 96.12 94 TYR A N 1
ATOM 771 C CA . TYR A 1 94 ? 27.555 0.660 -36.030 1.00 96.12 94 TYR A CA 1
ATOM 772 C C . TYR A 1 94 ? 26.520 -0.470 -36.008 1.00 96.12 94 TYR A C 1
ATOM 774 O O . TYR A 1 94 ? 26.643 -1.423 -35.241 1.00 96.12 94 TYR A O 1
ATOM 782 N N . LYS A 1 95 ? 25.503 -0.369 -36.869 1.00 96.19 95 LYS A N 1
ATOM 783 C CA . LYS A 1 95 ? 24.364 -1.289 -36.966 1.00 96.19 95 LYS A CA 1
ATOM 784 C C . LYS A 1 95 ? 24.759 -2.771 -36.990 1.00 96.19 95 LYS A C 1
ATOM 786 O O . LYS A 1 95 ? 24.118 -3.588 -36.331 1.00 96.19 95 LYS A O 1
ATOM 791 N N . ASP A 1 96 ? 25.814 -3.097 -37.735 1.00 95.38 96 ASP A N 1
ATOM 792 C CA . ASP A 1 96 ? 26.300 -4.470 -37.923 1.00 95.38 96 ASP A CA 1
ATOM 793 C C . ASP A 1 96 ? 27.215 -4.950 -36.784 1.00 95.38 96 ASP A C 1
ATOM 795 O O . ASP A 1 96 ? 27.517 -6.138 -36.683 1.00 95.38 96 ASP A O 1
ATOM 799 N N . ASN A 1 97 ? 27.672 -4.033 -35.930 1.00 94.94 97 ASN A N 1
ATOM 800 C CA . ASN A 1 97 ? 28.504 -4.342 -34.776 1.00 94.94 97 ASN A CA 1
ATOM 801 C C . ASN A 1 97 ? 27.685 -4.489 -33.491 1.00 94.94 97 ASN A C 1
ATOM 803 O O . ASN A 1 97 ? 28.087 -5.241 -32.605 1.00 94.94 97 ASN A O 1
ATOM 807 N N . TRP A 1 98 ? 26.575 -3.755 -33.369 1.00 96.00 98 TRP A N 1
ATOM 808 C CA . TRP A 1 98 ? 25.737 -3.786 -32.178 1.00 96.00 98 TRP A CA 1
ATOM 809 C C . TRP A 1 98 ? 25.153 -5.172 -31.911 1.00 96.00 98 TRP A C 1
ATOM 811 O O . TRP A 1 98 ? 24.719 -5.886 -32.816 1.00 96.00 98 TRP A O 1
ATOM 821 N N . ASP A 1 99 ? 25.085 -5.515 -30.629 1.00 95.75 99 ASP A N 1
ATOM 822 C CA . ASP A 1 99 ? 24.324 -6.662 -30.166 1.00 95.75 99 ASP A CA 1
ATOM 823 C C . ASP A 1 99 ? 22.882 -6.221 -29.903 1.00 95.75 99 ASP A C 1
ATOM 825 O O . ASP A 1 99 ? 22.589 -5.481 -28.959 1.00 95.75 99 ASP A O 1
ATOM 829 N N . TRP A 1 100 ? 21.972 -6.650 -30.772 1.00 96.56 100 TRP A N 1
ATOM 830 C CA . TRP A 1 100 ? 20.583 -6.201 -30.735 1.00 96.56 100 TRP A CA 1
ATOM 831 C C . TRP A 1 100 ? 19.789 -6.759 -29.552 1.00 96.56 100 TRP A C 1
ATOM 833 O O . TRP A 1 100 ? 18.833 -6.113 -29.118 1.00 96.56 100 TRP A O 1
ATOM 843 N N . GLU A 1 101 ? 20.203 -7.895 -28.978 1.00 93.12 101 GLU A N 1
ATOM 844 C CA . GLU A 1 101 ? 19.673 -8.370 -27.695 1.00 93.12 101 GLU A CA 1
ATOM 845 C C . GLU A 1 101 ? 20.019 -7.334 -26.616 1.00 93.12 101 GLU A C 1
ATOM 847 O O . GLU A 1 101 ? 19.116 -6.743 -26.029 1.00 93.12 101 GLU A O 1
ATOM 852 N N . GLY A 1 102 ? 21.301 -7.008 -26.438 1.00 89.88 102 GLY A N 1
ATOM 853 C CA . GLY A 1 102 ? 21.786 -6.021 -25.474 1.00 89.88 102 GLY A CA 1
ATOM 854 C C . GLY A 1 102 ? 21.157 -4.636 -25.635 1.00 89.88 102 GLY A C 1
ATOM 855 O O . GLY A 1 102 ? 20.707 -4.054 -24.645 1.00 89.88 102 GLY A O 1
ATOM 856 N N . LEU A 1 103 ? 21.037 -4.134 -26.870 1.00 96.06 103 LEU A N 1
ATOM 857 C CA . LEU A 1 103 ? 20.356 -2.861 -27.124 1.00 96.06 103 LEU A CA 1
ATOM 858 C C . LEU A 1 103 ? 18.884 -2.912 -26.689 1.00 96.06 103 LEU A C 1
ATOM 860 O O . LEU A 1 103 ? 18.403 -1.967 -26.074 1.00 96.06 103 LEU A O 1
ATOM 864 N N . SER A 1 104 ? 18.174 -4.018 -26.941 1.00 96.31 104 SER A N 1
ATOM 865 C CA . SER A 1 104 ? 16.750 -4.161 -26.589 1.00 96.31 104 SER A CA 1
ATOM 866 C C . SER A 1 104 ? 16.489 -4.048 -25.081 1.00 96.31 104 SER A C 1
ATOM 868 O O . SER A 1 104 ? 15.406 -3.631 -24.666 1.00 96.31 104 SER A O 1
ATOM 870 N N . TRP A 1 105 ? 17.484 -4.367 -24.250 1.00 91.75 105 TRP A N 1
ATOM 871 C CA . TRP A 1 105 ? 17.429 -4.225 -22.791 1.00 91.75 105 TRP A CA 1
ATOM 872 C C . TRP A 1 105 ? 17.914 -2.867 -22.271 1.00 91.75 105 TRP A C 1
ATOM 874 O O . TRP A 1 105 ? 17.722 -2.564 -21.090 1.00 91.75 105 TRP A O 1
ATOM 884 N N . ASN A 1 106 ? 18.534 -2.045 -23.116 1.00 92.62 106 ASN A N 1
ATOM 885 C CA . ASN A 1 106 ? 19.151 -0.795 -22.697 1.00 92.62 106 ASN A CA 1
ATOM 886 C C . ASN A 1 106 ? 18.093 0.281 -22.407 1.00 92.62 106 ASN A C 1
ATOM 888 O O . ASN A 1 106 ? 17.245 0.612 -23.242 1.00 92.62 106 ASN A O 1
ATOM 892 N N . LYS A 1 107 ? 18.138 0.843 -21.197 1.00 92.88 107 LYS A N 1
ATOM 893 C CA . LYS A 1 107 ? 17.171 1.841 -20.723 1.00 92.88 107 LYS A CA 1
ATOM 894 C C . LYS A 1 107 ? 17.502 3.270 -21.145 1.00 92.88 107 LYS A C 1
ATOM 896 O O . LYS A 1 107 ? 16.608 4.112 -21.088 1.00 92.88 107 LYS A O 1
ATOM 901 N N . SER A 1 108 ? 18.747 3.529 -21.546 1.00 94.69 108 SER A N 1
ATOM 902 C CA . SER A 1 108 ? 19.254 4.857 -21.913 1.00 94.69 108 SER A CA 1
ATOM 903 C C . SER A 1 108 ? 19.145 5.169 -23.402 1.00 94.69 108 SER A C 1
ATOM 905 O O . SER A 1 108 ? 19.417 6.301 -23.802 1.00 94.69 108 SER A O 1
ATOM 907 N N . ILE A 1 109 ? 18.762 4.193 -24.232 1.00 96.44 109 ILE A N 1
ATOM 908 C CA . ILE A 1 109 ? 18.433 4.459 -25.635 1.00 96.44 109 ILE A CA 1
ATOM 909 C C . ILE A 1 109 ? 17.240 5.429 -25.678 1.00 96.44 109 ILE A C 1
ATOM 911 O O . ILE A 1 109 ? 16.273 5.233 -24.933 1.00 96.44 109 ILE A O 1
ATOM 915 N N . PRO A 1 110 ? 17.271 6.465 -26.539 1.00 95.88 110 PRO A N 1
ATOM 916 C CA . PRO A 1 110 ? 16.156 7.386 -26.727 1.00 95.88 110 PRO A CA 1
ATOM 917 C C . PRO A 1 110 ? 15.035 6.702 -27.521 1.00 95.88 110 PRO A C 1
ATOM 919 O O . PRO A 1 110 ? 14.821 6.979 -28.698 1.00 95.88 110 PRO A O 1
ATOM 922 N N . TRP A 1 111 ? 14.340 5.761 -26.882 1.00 96.38 111 TRP A N 1
ATOM 923 C CA . TRP A 1 111 ? 13.316 4.953 -27.526 1.00 96.38 111 TRP A CA 1
ATOM 924 C C . TRP A 1 111 ? 12.197 5.815 -28.118 1.00 96.38 111 TRP A C 1
ATOM 926 O O . TRP A 1 111 ? 11.530 6.577 -27.417 1.00 96.38 111 TRP A O 1
ATOM 936 N N . SER A 1 112 ? 11.955 5.629 -29.412 1.00 95.12 112 SER A N 1
ATOM 937 C CA . SER A 1 112 ? 10.867 6.242 -30.172 1.00 95.12 112 SER A CA 1
ATOM 938 C C . SER A 1 112 ? 10.141 5.176 -30.992 1.00 95.12 112 SER A C 1
ATOM 940 O O . SER A 1 112 ? 10.671 4.086 -31.228 1.00 95.12 112 SER A O 1
ATOM 942 N N . ILE A 1 113 ? 8.912 5.473 -31.421 1.00 94.62 113 ILE A N 1
ATOM 943 C CA . ILE A 1 113 ? 8.151 4.556 -32.282 1.00 94.62 113 ILE A CA 1
ATOM 944 C C . ILE A 1 113 ? 8.901 4.385 -33.608 1.00 94.62 113 ILE A C 1
ATOM 946 O O . ILE A 1 113 ? 9.066 3.268 -34.085 1.00 94.62 113 ILE A O 1
ATOM 950 N N . GLU A 1 114 ? 9.438 5.475 -34.150 1.00 95.69 114 GLU A N 1
ATOM 951 C CA . GLU A 1 114 ? 10.179 5.517 -35.407 1.00 95.69 114 GLU A CA 1
ATOM 952 C C . GLU A 1 114 ? 11.449 4.659 -35.362 1.00 95.69 114 GLU A C 1
ATOM 954 O O . GLU A 1 114 ? 11.746 3.961 -36.332 1.00 95.69 114 GLU A O 1
ATOM 959 N N . LEU A 1 115 ? 12.186 4.678 -34.245 1.00 97.12 115 LEU A N 1
ATOM 960 C CA . LEU A 1 115 ? 13.379 3.851 -34.052 1.00 97.12 115 LEU A CA 1
ATOM 961 C C . LEU A 1 115 ? 13.020 2.360 -34.001 1.00 97.12 115 LEU A C 1
ATOM 963 O O . LEU A 1 115 ? 13.692 1.531 -34.620 1.00 97.12 115 LEU A O 1
ATOM 967 N N . ILE A 1 116 ? 11.946 2.018 -33.284 1.00 97.38 116 ILE A N 1
ATOM 968 C CA . ILE A 1 116 ? 11.484 0.632 -33.167 1.00 97.38 116 ILE A CA 1
ATOM 969 C C . ILE A 1 116 ? 11.036 0.108 -34.530 1.00 97.38 116 ILE A C 1
ATOM 971 O O . ILE A 1 116 ? 11.435 -0.983 -34.924 1.00 97.38 116 ILE A O 1
ATOM 975 N N . GLU A 1 117 ? 10.275 0.909 -35.274 1.00 96.31 117 GLU A N 1
ATOM 976 C CA . GLU A 1 117 ? 9.811 0.565 -36.616 1.00 96.31 117 GLU A CA 1
ATOM 977 C C . GLU A 1 117 ? 10.955 0.439 -37.625 1.00 96.31 117 GLU A C 1
ATOM 979 O O . GLU A 1 117 ? 10.979 -0.506 -38.409 1.00 96.31 117 GLU A O 1
ATOM 984 N N . ARG A 1 118 ? 11.930 1.358 -37.601 1.00 97.00 118 ARG A N 1
ATOM 985 C CA . ARG A 1 118 ? 13.062 1.342 -38.543 1.00 97.00 118 ARG A CA 1
ATOM 986 C C . ARG A 1 118 ? 13.861 0.040 -38.472 1.00 97.00 118 ARG A C 1
ATOM 988 O O . ARG A 1 118 ? 14.358 -0.420 -39.500 1.00 97.00 118 ARG A O 1
ATOM 995 N N . TYR A 1 119 ? 13.988 -0.538 -37.280 1.00 97.31 119 TYR A N 1
ATOM 996 C CA . TYR A 1 119 ? 14.769 -1.752 -37.036 1.00 97.31 119 TYR A CA 1
ATOM 997 C C . TYR A 1 119 ? 13.913 -2.904 -36.496 1.00 97.31 119 TYR A C 1
ATOM 999 O O . TYR A 1 119 ? 14.409 -3.734 -35.739 1.00 97.31 119 TYR A O 1
ATOM 1007 N N . GLU A 1 120 ? 12.638 -2.982 -36.895 1.00 96.31 120 GLU A N 1
ATOM 1008 C CA . GLU A 1 120 ? 11.660 -3.930 -36.335 1.00 96.31 120 GLU A CA 1
ATOM 1009 C C . GLU A 1 120 ? 12.135 -5.393 -36.325 1.00 96.31 120 GLU A C 1
ATOM 1011 O O . GLU A 1 120 ? 11.826 -6.139 -35.389 1.00 96.31 120 GLU A O 1
ATOM 1016 N N . ASP A 1 121 ? 12.896 -5.792 -37.347 1.00 96.81 121 ASP A N 1
ATOM 1017 C CA . ASP A 1 121 ? 13.414 -7.151 -37.546 1.00 96.81 121 ASP A CA 1
ATOM 1018 C C . ASP A 1 121 ? 14.740 -7.427 -36.832 1.00 96.81 121 ASP A C 1
ATOM 1020 O O . ASP A 1 121 ? 15.158 -8.580 -36.742 1.00 96.81 121 ASP A O 1
ATOM 1024 N N . TYR A 1 122 ? 15.408 -6.388 -36.332 1.00 97.19 122 TYR A N 1
ATOM 1025 C CA . TYR A 1 122 ? 16.664 -6.534 -35.604 1.00 97.19 122 TYR A CA 1
ATOM 1026 C C . TYR A 1 122 ? 16.443 -6.675 -34.098 1.00 97.19 122 TYR A C 1
ATOM 1028 O O . TYR A 1 122 ? 17.205 -7.371 -33.434 1.00 97.19 122 TYR A O 1
ATOM 1036 N N . TRP A 1 123 ? 15.415 -6.023 -33.550 1.00 97.50 123 TRP A N 1
ATOM 1037 C CA . TRP A 1 123 ? 15.168 -6.018 -32.111 1.00 97.50 123 TRP A CA 1
ATOM 1038 C C . TRP A 1 123 ? 14.858 -7.407 -31.541 1.00 97.50 123 TRP A C 1
ATOM 1040 O O . TRP A 1 123 ? 14.065 -8.169 -32.100 1.00 97.50 123 TRP A O 1
ATOM 1050 N N . ASP A 1 124 ? 15.398 -7.693 -30.352 1.00 96.56 124 ASP A N 1
ATOM 1051 C CA . ASP A 1 124 ? 14.928 -8.802 -29.527 1.00 96.56 124 ASP A CA 1
ATOM 1052 C C . ASP A 1 124 ? 13.629 -8.393 -28.823 1.00 96.56 124 ASP A C 1
ATOM 1054 O O . ASP A 1 124 ? 13.620 -7.672 -27.820 1.00 96.56 124 ASP A O 1
ATOM 1058 N N . TRP A 1 125 ? 12.505 -8.894 -29.328 1.00 95.56 125 TRP A N 1
ATOM 1059 C CA . TRP A 1 125 ? 11.182 -8.583 -28.792 1.00 95.56 125 TRP A CA 1
ATOM 1060 C C . TRP A 1 125 ? 10.966 -9.096 -27.368 1.00 95.56 125 TRP A C 1
ATOM 1062 O O . TRP A 1 125 ? 10.140 -8.545 -26.635 1.00 95.56 125 TRP A O 1
ATOM 1072 N N . ASN A 1 126 ? 11.730 -10.096 -26.927 1.00 93.44 126 ASN A N 1
ATOM 1073 C CA . ASN A 1 126 ? 11.731 -10.522 -25.533 1.00 93.44 126 ASN A CA 1
ATOM 1074 C C . ASN A 1 126 ? 12.384 -9.464 -24.621 1.00 93.44 126 ASN A C 1
ATOM 1076 O O . ASN A 1 126 ? 11.817 -9.148 -23.571 1.00 93.44 126 ASN A O 1
ATOM 1080 N N . GLY A 1 127 ? 13.507 -8.872 -25.038 1.00 91.56 127 GLY A N 1
ATOM 1081 C CA . GLY A 1 127 ? 14.122 -7.716 -24.387 1.00 91.56 127 GLY A CA 1
ATOM 1082 C C . GLY A 1 127 ? 13.214 -6.486 -24.389 1.00 91.56 127 GLY A C 1
ATOM 1083 O O . GLY A 1 127 ? 12.918 -5.949 -23.319 1.00 91.56 127 GLY A O 1
ATOM 1084 N N . LEU A 1 128 ? 12.659 -6.107 -25.548 1.00 94.31 128 LEU A N 1
ATOM 1085 C CA . LEU A 1 128 ? 11.733 -4.967 -25.646 1.00 94.31 128 LEU A CA 1
ATOM 1086 C C . LEU A 1 128 ? 10.505 -5.137 -24.738 1.00 94.31 128 LEU A C 1
ATOM 1088 O O . LEU A 1 128 ? 10.102 -4.200 -24.047 1.00 94.31 128 LEU A O 1
ATOM 1092 N N . SER A 1 129 ? 9.932 -6.345 -24.679 1.00 93.19 129 SER A N 1
ATOM 1093 C CA . SER A 1 129 ? 8.768 -6.650 -23.828 1.00 93.19 129 SER A CA 1
ATOM 1094 C C . SER A 1 129 ? 9.038 -6.421 -22.338 1.00 93.19 129 SER A C 1
ATOM 1096 O O . SER A 1 129 ? 8.104 -6.097 -21.598 1.00 93.19 129 SER A O 1
ATOM 1098 N N . ARG A 1 130 ? 10.298 -6.558 -21.899 1.00 90.94 130 ARG A N 1
ATOM 1099 C CA . ARG A 1 130 ? 10.745 -6.363 -20.508 1.00 90.94 130 ARG A CA 1
ATOM 1100 C C . ARG A 1 130 ? 11.319 -4.979 -20.224 1.00 90.94 130 ARG A C 1
ATOM 1102 O O . ARG A 1 130 ? 11.470 -4.605 -19.062 1.00 90.94 130 ARG A O 1
ATOM 1109 N N . ASN A 1 131 ? 11.632 -4.212 -21.258 1.00 91.00 131 ASN A N 1
ATOM 1110 C CA . ASN A 1 131 ? 12.223 -2.896 -21.102 1.00 91.00 131 ASN A CA 1
ATOM 1111 C C . ASN A 1 131 ? 11.136 -1.862 -20.759 1.00 91.00 131 ASN A C 1
ATOM 1113 O O . ASN A 1 131 ? 10.192 -1.641 -21.522 1.00 91.00 131 ASN A O 1
ATOM 1117 N N . GLU A 1 132 ? 11.222 -1.250 -19.578 1.00 90.25 132 GLU A N 1
ATOM 1118 C CA . GLU A 1 132 ? 10.262 -0.227 -19.135 1.00 90.25 132 GLU A CA 1
ATOM 1119 C C . GLU A 1 132 ? 10.453 1.114 -19.857 1.00 90.25 132 GLU A C 1
ATOM 1121 O O . GLU A 1 132 ? 9.488 1.864 -19.968 1.00 90.25 132 GLU A O 1
ATOM 1126 N N . SER A 1 133 ? 11.646 1.384 -20.403 1.00 92.69 133 SER A N 1
ATOM 1127 C CA . SER A 1 133 ? 11.934 2.611 -21.159 1.00 92.69 133 SER A CA 1
ATOM 1128 C C . SER A 1 133 ? 11.332 2.608 -22.567 1.00 92.69 133 SER A C 1
ATOM 1130 O O . SER A 1 133 ? 11.225 3.663 -23.187 1.00 92.69 133 SER A O 1
ATOM 1132 N N . VAL A 1 134 ? 10.933 1.440 -23.083 1.00 93.81 134 VAL A N 1
ATOM 1133 C CA . VAL A 1 134 ? 10.299 1.322 -24.402 1.00 93.81 134 VAL A CA 1
ATOM 1134 C C . VAL A 1 134 ? 8.876 1.901 -24.352 1.00 93.81 134 VAL A C 1
ATOM 1136 O O . VAL A 1 134 ? 8.069 1.461 -23.519 1.00 93.81 134 VAL A O 1
ATOM 1139 N N . PRO A 1 135 ? 8.522 2.848 -25.247 1.00 92.06 135 PRO A N 1
ATOM 1140 C CA . PRO A 1 135 ? 7.212 3.476 -25.266 1.00 92.06 135 PRO A CA 1
ATOM 1141 C C . PRO A 1 135 ? 6.150 2.456 -25.660 1.00 92.06 135 PRO A C 1
ATOM 1143 O O . PRO A 1 135 ? 6.098 1.974 -26.785 1.00 92.06 135 PRO A O 1
ATOM 1146 N N . ARG A 1 136 ? 5.242 2.157 -24.740 1.00 90.50 136 ARG A N 1
ATOM 1147 C CA . ARG A 1 136 ? 4.120 1.244 -24.975 1.00 90.50 136 ARG A CA 1
ATOM 1148 C C . ARG A 1 136 ? 2.913 1.997 -25.525 1.00 90.50 136 ARG A C 1
ATOM 1150 O O . ARG A 1 136 ? 1.840 1.919 -24.958 1.00 90.50 136 ARG A O 1
ATOM 1157 N N . SER A 1 137 ? 3.067 2.780 -26.591 1.00 92.12 137 SER A N 1
ATOM 1158 C CA . SER A 1 137 ? 1.932 3.527 -27.156 1.00 92.12 137 SER A CA 1
ATOM 1159 C C . SER A 1 137 ? 0.863 2.585 -27.731 1.00 92.12 137 SER A C 1
ATOM 1161 O O . SER A 1 137 ? 1.160 1.457 -28.130 1.00 92.12 137 SER A O 1
ATOM 1163 N N . PHE A 1 138 ? -0.385 3.060 -27.804 1.00 92.38 138 PHE A N 1
ATOM 1164 C CA . PHE A 1 138 ? -1.481 2.312 -28.426 1.00 92.38 138 PHE A CA 1
ATOM 1165 C C . PHE A 1 138 ? -1.125 1.861 -29.854 1.00 92.38 138 PHE A C 1
ATOM 1167 O O . PHE A 1 138 ? -1.290 0.688 -30.186 1.00 92.38 138 PHE A O 1
ATOM 1174 N N . GLU A 1 139 ? -0.566 2.769 -30.661 1.00 92.19 139 GLU A N 1
ATOM 1175 C CA . GLU A 1 139 ? -0.174 2.495 -32.049 1.00 92.19 139 GLU A CA 1
ATOM 1176 C C . GLU A 1 139 ? 0.908 1.418 -32.150 1.00 92.19 139 GLU A C 1
ATOM 1178 O O . GLU A 1 139 ? 0.779 0.487 -32.946 1.00 92.19 139 GLU A O 1
ATOM 1183 N N . LEU A 1 140 ? 1.945 1.487 -31.307 1.00 94.44 140 LEU A N 1
ATOM 1184 C CA . LEU A 1 140 ? 3.040 0.518 -31.339 1.00 94.44 140 LEU A CA 1
ATOM 1185 C C . LEU A 1 140 ? 2.566 -0.877 -30.916 1.00 94.44 140 LEU A C 1
ATOM 1187 O O . LEU A 1 140 ? 2.900 -1.875 -31.558 1.00 94.44 140 LEU A O 1
ATOM 1191 N N . ILE A 1 141 ? 1.760 -0.956 -29.851 1.00 94.12 141 ILE A N 1
ATOM 1192 C CA . ILE A 1 141 ? 1.197 -2.227 -29.388 1.00 94.12 141 ILE A CA 1
ATOM 1193 C C . ILE A 1 141 ? 0.306 -2.842 -30.467 1.00 94.12 141 ILE A C 1
ATOM 1195 O O . ILE A 1 141 ? 0.435 -4.026 -30.771 1.00 94.12 141 ILE A O 1
ATOM 1199 N N . LYS A 1 142 ? -0.575 -2.036 -31.068 1.00 93.81 142 LYS A N 1
ATOM 1200 C CA . LYS A 1 142 ? -1.479 -2.471 -32.134 1.00 93.81 142 LYS A CA 1
ATOM 1201 C C . LYS A 1 142 ? -0.713 -2.974 -33.355 1.00 93.81 142 LYS A C 1
ATOM 1203 O O . LYS A 1 142 ? -1.047 -4.033 -33.879 1.00 93.81 142 LYS A O 1
ATOM 1208 N N . LYS A 1 143 ? 0.313 -2.240 -33.795 1.00 94.62 143 LYS A N 1
ATOM 1209 C CA . LYS A 1 143 ? 1.110 -2.580 -34.980 1.00 94.62 143 LYS A CA 1
ATOM 1210 C C . LYS A 1 143 ? 1.897 -3.876 -34.803 1.00 94.62 143 LYS A C 1
ATOM 1212 O O . LYS A 1 143 ? 1.911 -4.705 -35.707 1.00 94.62 143 LYS A O 1
ATOM 1217 N N . PHE A 1 144 ? 2.507 -4.072 -33.636 1.00 95.88 144 PHE A N 1
ATOM 1218 C CA . PHE A 1 144 ? 3.392 -5.208 -33.366 1.00 95.88 144 PHE A CA 1
ATOM 1219 C C . PHE A 1 144 ? 2.778 -6.268 -32.450 1.00 95.88 144 PHE A C 1
ATOM 1221 O O . PHE A 1 144 ? 3.507 -6.984 -31.765 1.00 95.88 144 PHE A O 1
ATOM 1228 N N . LYS A 1 145 ? 1.443 -6.394 -32.445 1.00 94.19 145 LYS A N 1
ATOM 1229 C CA . LYS A 1 145 ? 0.702 -7.301 -31.553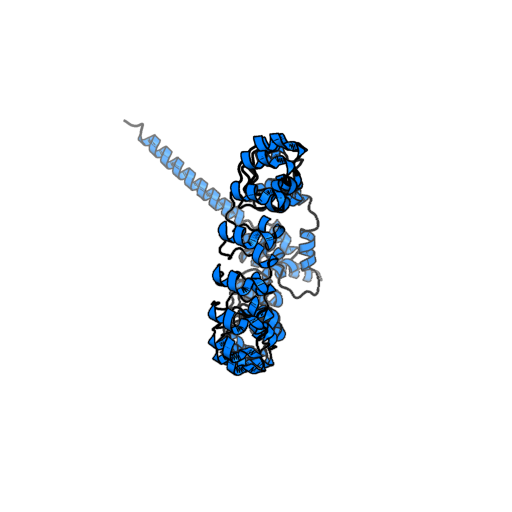 1.00 94.19 145 LYS A CA 1
ATOM 1230 C C . LYS A 1 145 ? 1.306 -8.711 -31.498 1.00 94.19 145 LYS A C 1
ATOM 1232 O O . LYS A 1 145 ? 1.511 -9.239 -30.413 1.00 94.19 145 LYS A O 1
ATOM 1237 N N . GLU A 1 146 ? 1.632 -9.282 -32.654 1.00 95.00 146 GLU A N 1
ATOM 1238 C CA . GLU A 1 146 ? 2.132 -10.661 -32.778 1.00 95.00 146 GLU A CA 1
ATOM 1239 C C . GLU A 1 146 ? 3.606 -10.833 -32.370 1.00 95.00 146 GLU A C 1
ATOM 1241 O O . GLU A 1 146 ? 4.080 -11.959 -32.238 1.00 95.00 146 GLU A O 1
ATOM 1246 N N . ARG A 1 147 ? 4.358 -9.736 -32.195 1.00 95.38 147 ARG A N 1
ATOM 1247 C CA . ARG A 1 147 ? 5.776 -9.786 -31.798 1.00 95.38 147 ARG A CA 1
ATOM 1248 C C . ARG A 1 147 ? 5.967 -9.622 -30.288 1.00 95.38 147 ARG A C 1
ATOM 1250 O O . ARG A 1 147 ? 6.952 -10.113 -29.742 1.00 95.38 147 ARG A O 1
ATOM 1257 N N . TRP A 1 148 ? 5.040 -8.953 -29.602 1.00 94.44 148 TRP A N 1
ATOM 1258 C CA . TRP A 1 148 ? 5.104 -8.774 -28.151 1.00 94.44 148 TRP A CA 1
ATOM 1259 C C . TRP A 1 148 ? 5.009 -10.103 -27.400 1.00 94.44 148 TRP A C 1
ATOM 1261 O O . TRP A 1 148 ? 4.188 -10.967 -27.705 1.00 94.44 148 TRP A O 1
ATOM 1271 N N . ILE A 1 149 ? 5.799 -10.239 -26.334 1.00 93.62 149 ILE A N 1
ATOM 1272 C CA . ILE A 1 149 ? 5.709 -11.393 -25.441 1.00 93.62 149 ILE A CA 1
ATOM 1273 C C . ILE A 1 149 ? 4.676 -11.098 -24.349 1.00 93.62 149 ILE A C 1
ATOM 1275 O O . ILE A 1 149 ? 5.001 -10.688 -23.230 1.00 93.62 149 ILE A O 1
ATOM 1279 N N . TRP A 1 150 ? 3.402 -11.337 -24.661 1.00 91.31 150 TRP A N 1
ATOM 1280 C CA . TRP A 1 150 ? 2.264 -11.066 -23.771 1.00 91.31 150 TRP A CA 1
ATOM 1281 C C . TRP A 1 150 ? 2.363 -11.760 -22.416 1.00 91.31 150 TRP A C 1
ATOM 1283 O O . TRP A 1 150 ? 2.018 -11.182 -21.383 1.00 91.31 150 TRP A O 1
ATOM 1293 N N . ALA A 1 151 ? 2.925 -12.972 -22.398 1.00 87.38 151 ALA A N 1
ATOM 1294 C CA . ALA A 1 151 ? 3.168 -13.715 -21.170 1.00 87.38 151 ALA A CA 1
ATOM 1295 C C . ALA A 1 151 ? 4.076 -12.965 -20.184 1.00 87.38 151 ALA A C 1
ATOM 1297 O O . ALA A 1 151 ? 3.916 -13.136 -18.986 1.00 87.38 151 ALA A O 1
ATOM 1298 N N . ILE A 1 152 ? 4.997 -12.129 -20.661 1.00 84.00 152 ILE A N 1
ATOM 1299 C CA . ILE A 1 152 ? 5.850 -11.288 -19.816 1.00 84.00 152 ILE A CA 1
ATOM 1300 C C . ILE A 1 152 ? 5.100 -10.019 -19.412 1.00 84.00 152 ILE A C 1
ATOM 1302 O O . ILE A 1 152 ? 5.094 -9.635 -18.240 1.00 84.00 152 ILE A O 1
ATOM 1306 N N . MET A 1 153 ? 4.456 -9.368 -20.384 1.00 83.44 153 MET A N 1
ATOM 1307 C CA . MET A 1 153 ? 3.773 -8.094 -20.166 1.00 83.44 153 MET A CA 1
ATOM 1308 C C . MET A 1 153 ? 2.659 -8.213 -19.122 1.00 83.44 153 MET A C 1
ATOM 1310 O O . MET A 1 153 ? 2.509 -7.313 -18.297 1.00 83.44 153 MET A O 1
ATOM 1314 N N . LYS A 1 154 ? 1.946 -9.346 -19.098 1.00 80.88 154 LYS A N 1
ATOM 1315 C CA . LYS A 1 154 ? 0.854 -9.606 -18.153 1.00 80.88 154 LYS A CA 1
ATOM 1316 C C . LYS A 1 154 ? 1.290 -9.690 -16.683 1.00 80.88 154 LYS A C 1
ATOM 1318 O O . LYS A 1 154 ? 0.534 -9.276 -15.818 1.00 80.88 154 LYS A O 1
ATOM 1323 N N . TYR A 1 155 ? 2.493 -10.188 -16.382 1.00 72.44 155 TYR A N 1
ATOM 1324 C CA . TYR A 1 155 ? 2.923 -10.386 -14.986 1.00 72.44 155 TYR A CA 1
ATOM 1325 C C . TYR A 1 155 ? 3.621 -9.173 -14.378 1.00 72.44 155 TYR A C 1
ATOM 1327 O O . TYR A 1 155 ? 3.544 -8.969 -13.169 1.00 72.44 155 TYR A O 1
ATOM 1335 N N . HIS A 1 156 ? 4.313 -8.378 -15.194 1.00 75.81 156 HIS A N 1
ATOM 1336 C CA . HIS A 1 156 ? 5.235 -7.368 -14.667 1.00 75.81 156 HIS A CA 1
ATOM 1337 C C . HIS A 1 156 ? 5.007 -5.958 -15.221 1.00 75.81 156 HIS A C 1
ATOM 1339 O O . HIS A 1 156 ? 5.390 -4.986 -14.573 1.00 75.81 156 HIS A O 1
ATOM 1345 N N . TYR A 1 157 ? 4.357 -5.817 -16.384 1.00 81.94 157 TYR A N 1
ATOM 1346 C CA . TYR A 1 157 ? 4.367 -4.552 -17.132 1.00 81.94 157 TYR A CA 1
ATOM 1347 C C . TYR A 1 157 ? 2.989 -4.058 -17.580 1.00 81.94 157 TYR A C 1
ATOM 1349 O O . TYR A 1 157 ? 2.920 -3.084 -18.327 1.00 81.94 157 TYR A O 1
ATOM 1357 N N . MET A 1 158 ? 1.888 -4.650 -17.099 1.00 84.12 158 MET A N 1
ATOM 1358 C CA . MET A 1 158 ? 0.529 -4.175 -17.416 1.00 84.12 158 MET A CA 1
ATOM 1359 C C . MET A 1 158 ? 0.312 -2.703 -17.057 1.00 84.12 158 MET A C 1
ATOM 1361 O O . MET A 1 158 ? -0.402 -2.016 -17.780 1.00 84.12 158 MET A O 1
ATOM 1365 N N . LYS A 1 159 ? 0.973 -2.211 -15.996 1.00 86.62 159 LYS A N 1
ATOM 1366 C CA . LYS A 1 159 ? 0.970 -0.793 -15.571 1.00 86.62 159 LYS A CA 1
ATOM 1367 C C . LYS A 1 159 ? 1.468 0.176 -16.643 1.00 86.62 159 LYS A C 1
ATOM 1369 O O . LYS A 1 159 ? 1.104 1.343 -16.617 1.00 86.62 159 LYS A O 1
ATOM 1374 N N . ASN A 1 160 ? 2.275 -0.312 -17.582 1.00 86.75 160 ASN A N 1
ATOM 1375 C CA . ASN A 1 160 ? 2.858 0.499 -18.642 1.00 86.75 160 ASN A CA 1
ATOM 1376 C C . ASN A 1 160 ? 2.038 0.414 -19.941 1.00 86.75 160 ASN A C 1
ATOM 1378 O O . ASN A 1 160 ? 2.420 1.028 -20.931 1.00 86.75 160 ASN A O 1
ATOM 1382 N N . ILE A 1 161 ? 0.949 -0.363 -19.976 1.00 91.00 161 ILE A N 1
ATOM 1383 C CA . ILE A 1 161 ? 0.066 -0.468 -21.141 1.00 91.00 161 ILE A CA 1
ATOM 1384 C C . ILE A 1 161 ? -1.003 0.639 -21.057 1.00 91.00 161 ILE A C 1
ATOM 1386 O O . ILE A 1 161 ? -1.682 0.751 -20.035 1.00 91.00 161 ILE A O 1
ATOM 1390 N N . PRO A 1 162 ? -1.207 1.443 -22.116 1.00 92.75 162 PRO A N 1
ATOM 1391 C CA . PRO A 1 162 ? -2.207 2.502 -22.162 1.00 92.75 162 PRO A CA 1
ATOM 1392 C C . PRO A 1 162 ? -3.570 1.892 -22.477 1.00 92.75 162 PRO A C 1
ATOM 1394 O O . PRO A 1 162 ? -4.053 1.927 -23.611 1.00 92.75 162 PRO A O 1
ATOM 1397 N N . TRP A 1 163 ? -4.173 1.269 -21.471 1.00 94.56 163 TRP A N 1
ATOM 1398 C CA . TRP A 1 163 ? -5.437 0.569 -21.630 1.00 94.56 163 TRP A CA 1
ATOM 1399 C C . TRP A 1 163 ? -6.546 1.502 -22.121 1.00 94.56 163 TRP A C 1
ATOM 1401 O O . TRP A 1 163 ? -6.949 2.451 -21.452 1.00 94.56 163 TRP A O 1
ATOM 1411 N N . THR A 1 164 ? -7.088 1.172 -23.288 1.00 95.25 164 THR A N 1
ATOM 1412 C CA . THR A 1 164 ? -8.326 1.729 -23.838 1.00 95.25 164 THR A CA 1
ATOM 1413 C C . THR A 1 164 ? -9.285 0.581 -24.138 1.00 95.25 164 THR A C 1
ATOM 1415 O O . THR A 1 164 ? -8.864 -0.569 -24.277 1.00 95.25 164 THR A O 1
ATOM 1418 N N . ILE A 1 165 ? -10.584 0.868 -24.267 1.00 95.31 165 ILE A N 1
ATOM 1419 C CA . ILE A 1 165 ? -11.566 -0.155 -24.667 1.00 95.31 165 ILE A CA 1
ATOM 1420 C C . ILE A 1 165 ? -11.199 -0.753 -26.039 1.00 95.31 165 ILE A C 1
ATOM 1422 O O . ILE A 1 165 ? -11.305 -1.966 -26.231 1.00 95.31 165 ILE A O 1
ATOM 1426 N N . GLU A 1 166 ? -10.704 0.076 -26.968 1.00 95.69 166 GLU A N 1
ATOM 1427 C CA . GLU A 1 166 ? -10.211 -0.381 -28.273 1.00 95.69 166 GLU A CA 1
ATOM 1428 C C . GLU A 1 166 ? -9.019 -1.333 -28.119 1.00 95.69 166 GLU A C 1
ATOM 1430 O O . GLU A 1 166 ? -9.006 -2.396 -28.739 1.00 95.69 166 GLU A O 1
ATOM 1435 N N . LEU A 1 167 ? -8.049 -1.002 -27.257 1.00 94.88 167 LEU A N 1
ATOM 1436 C CA . LEU A 1 167 ? -6.879 -1.851 -27.044 1.00 94.88 167 LEU A CA 1
ATOM 1437 C C . LEU A 1 167 ? -7.269 -3.199 -26.453 1.00 94.88 167 LEU A C 1
ATOM 1439 O O . LEU A 1 167 ? -6.825 -4.224 -26.958 1.00 94.88 167 LEU A O 1
ATOM 1443 N N . ILE A 1 168 ? -8.145 -3.201 -25.443 1.00 95.38 168 ILE A N 1
ATOM 1444 C CA . ILE A 1 168 ? -8.687 -4.434 -24.859 1.00 95.38 168 ILE A CA 1
ATOM 1445 C C . ILE A 1 168 ? -9.309 -5.291 -25.961 1.00 95.38 168 ILE A C 1
ATOM 1447 O O . ILE A 1 168 ? -9.013 -6.474 -26.035 1.00 95.38 168 ILE A O 1
ATOM 1451 N N . ASN A 1 169 ? -10.097 -4.713 -26.873 1.00 95.06 169 ASN A N 1
ATOM 1452 C CA . ASN A 1 169 ? -10.685 -5.484 -27.970 1.00 95.06 169 ASN A CA 1
ATOM 1453 C C . ASN A 1 169 ? -9.639 -6.130 -28.896 1.00 95.06 169 ASN A C 1
ATOM 1455 O O . ASN A 1 169 ? -9.876 -7.224 -29.404 1.00 95.06 169 ASN A O 1
ATOM 1459 N N . ILE A 1 170 ? -8.500 -5.465 -29.115 1.00 93.81 170 ILE A N 1
ATOM 1460 C CA . ILE A 1 170 ? -7.399 -5.965 -29.953 1.00 93.81 170 ILE A CA 1
ATOM 1461 C C . ILE A 1 170 ? -6.641 -7.106 -29.258 1.00 93.81 170 ILE A C 1
ATOM 1463 O O . ILE A 1 170 ? -6.268 -8.081 -29.916 1.00 93.81 170 ILE A O 1
ATOM 1467 N N . VAL A 1 171 ? -6.404 -6.988 -27.947 1.00 92.81 171 VAL A N 1
ATOM 1468 C CA . VAL A 1 171 ? -5.505 -7.881 -27.187 1.00 92.81 171 VAL A CA 1
ATOM 1469 C C . VAL A 1 171 ? -6.231 -8.854 -26.257 1.00 92.81 171 VAL A C 1
ATOM 1471 O O . VAL A 1 171 ? -5.575 -9.611 -25.554 1.00 92.81 171 VAL A O 1
ATOM 1474 N N . LYS A 1 172 ? -7.567 -8.868 -26.233 1.00 91.81 172 LYS A N 1
ATOM 1475 C CA . LYS A 1 172 ? -8.373 -9.693 -25.311 1.00 91.81 172 LYS A CA 1
ATOM 1476 C C . LYS A 1 172 ? -8.041 -11.184 -25.320 1.00 91.81 172 LYS A C 1
ATOM 1478 O O . LYS A 1 172 ? -8.232 -11.833 -24.303 1.00 91.81 172 LYS A O 1
ATOM 1483 N N . ASP A 1 173 ? -7.555 -11.713 -26.440 1.00 92.38 173 ASP A N 1
ATOM 1484 C CA . ASP A 1 173 ? -7.205 -13.132 -26.571 1.00 92.38 173 ASP A CA 1
ATOM 1485 C C . ASP A 1 173 ? -5.811 -13.451 -25.992 1.00 92.38 173 ASP A C 1
ATOM 1487 O O . ASP A 1 173 ? -5.489 -14.611 -25.749 1.00 92.38 173 ASP A O 1
ATOM 1491 N N . GLU A 1 174 ? -5.003 -12.424 -25.710 1.00 92.62 174 GLU A N 1
ATOM 1492 C CA . GLU A 1 174 ? -3.654 -12.539 -25.137 1.00 92.62 174 GLU A CA 1
ATOM 1493 C C . GLU A 1 174 ? -3.650 -12.495 -23.601 1.00 92.62 174 GLU A C 1
ATOM 1495 O O . GLU A 1 174 ? -2.674 -12.877 -22.945 1.00 92.62 174 GLU A O 1
ATOM 1500 N N . PHE A 1 175 ? -4.744 -12.005 -23.012 1.00 91.00 175 PHE A N 1
ATOM 1501 C CA . PHE A 1 175 ? -4.907 -11.850 -21.573 1.00 91.00 175 PHE A CA 1
ATOM 1502 C C . PHE A 1 175 ? -6.001 -12.774 -21.067 1.00 91.00 175 PHE A C 1
ATOM 1504 O O . PHE A 1 175 ? -7.056 -12.932 -21.674 1.00 91.00 175 PHE A O 1
ATOM 1511 N N . SER A 1 176 ? -5.770 -13.363 -19.900 1.00 92.31 176 SER A N 1
ATOM 1512 C CA . SER A 1 176 ? -6.823 -14.096 -19.225 1.00 92.31 176 SER A CA 1
ATOM 1513 C C . SER A 1 176 ? -7.819 -13.105 -18.610 1.00 92.31 176 SER A C 1
ATOM 1515 O O . SER A 1 176 ? -7.442 -12.101 -17.999 1.00 92.31 176 SER A O 1
ATOM 1517 N N . TRP A 1 177 ? -9.113 -13.363 -18.802 1.00 94.94 177 TRP A N 1
ATOM 1518 C CA . TRP A 1 177 ? -10.174 -12.456 -18.352 1.00 94.94 177 TRP A CA 1
ATOM 1519 C C . TRP A 1 177 ? -10.244 -12.305 -16.844 1.00 94.94 177 TRP A C 1
ATOM 1521 O O . TRP A 1 177 ? -10.690 -11.278 -16.348 1.00 94.94 177 TRP A O 1
ATOM 1531 N N . ASP A 1 178 ? -9.750 -13.293 -16.115 1.00 93.88 178 ASP A N 1
ATOM 1532 C CA . ASP A 1 178 ? -9.619 -13.191 -14.683 1.00 93.88 178 ASP A CA 1
ATOM 1533 C C . ASP A 1 178 ? -8.594 -12.140 -14.239 1.00 93.88 178 ASP A C 1
ATOM 1535 O O . ASP A 1 178 ? -8.876 -11.349 -13.339 1.00 93.88 178 ASP A O 1
ATOM 1539 N N . LEU A 1 179 ? -7.438 -12.090 -14.900 1.00 92.56 179 LEU A N 1
ATOM 1540 C CA . LEU A 1 179 ? -6.422 -11.068 -14.673 1.00 92.56 179 LEU A CA 1
ATOM 1541 C C . LEU A 1 179 ? -6.973 -9.682 -15.015 1.00 92.56 179 LEU A C 1
ATOM 1543 O O . LEU A 1 179 ? -6.814 -8.747 -14.234 1.00 92.56 179 LEU A O 1
ATOM 1547 N N . LEU A 1 180 ? -7.665 -9.555 -16.152 1.00 94.88 180 LEU A N 1
ATOM 1548 C CA . LEU A 1 180 ? -8.296 -8.293 -16.542 1.00 94.88 180 LEU A CA 1
ATOM 1549 C C . LEU A 1 180 ? -9.390 -7.868 -15.547 1.00 94.88 180 LEU A C 1
ATOM 1551 O O . LEU A 1 180 ? -9.461 -6.693 -15.207 1.00 94.88 180 LEU A O 1
ATOM 1555 N N . SER A 1 181 ? -10.200 -8.802 -15.036 1.00 96.81 181 SER A N 1
ATOM 1556 C CA . SER A 1 181 ? -11.231 -8.530 -14.022 1.00 96.81 181 SER A CA 1
ATOM 1557 C C . SER A 1 181 ? -10.667 -7.963 -12.720 1.00 96.81 181 SER A C 1
ATOM 1559 O O . SER A 1 181 ? -11.322 -7.155 -12.065 1.00 96.81 181 SER A O 1
ATOM 1561 N N . GLU A 1 182 ? -9.473 -8.383 -12.319 1.00 94.75 182 GLU A N 1
ATOM 1562 C CA . GLU A 1 182 ? -8.820 -7.905 -11.098 1.00 94.75 182 GLU A CA 1
ATOM 1563 C C . GLU A 1 182 ? -8.035 -6.602 -11.311 1.00 94.75 182 GLU A C 1
ATOM 1565 O O . GLU A 1 182 ? -7.741 -5.879 -10.359 1.00 94.75 182 GLU A O 1
ATOM 1570 N N . TYR A 1 183 ? -7.699 -6.273 -12.558 1.00 94.56 183 TYR A N 1
ATOM 1571 C CA . TYR A 1 183 ? -6.783 -5.184 -12.842 1.00 94.56 183 TYR A CA 1
ATOM 1572 C C . TYR A 1 183 ? -7.418 -3.805 -12.603 1.00 94.56 183 TYR A C 1
ATOM 1574 O O . TYR A 1 183 ? -8.335 -3.366 -13.300 1.00 94.56 183 TYR A O 1
ATOM 1582 N N . ILE A 1 184 ? -6.895 -3.092 -11.606 1.00 93.50 184 ILE A N 1
ATOM 1583 C CA . ILE A 1 184 ? -7.440 -1.812 -11.130 1.00 93.50 184 IL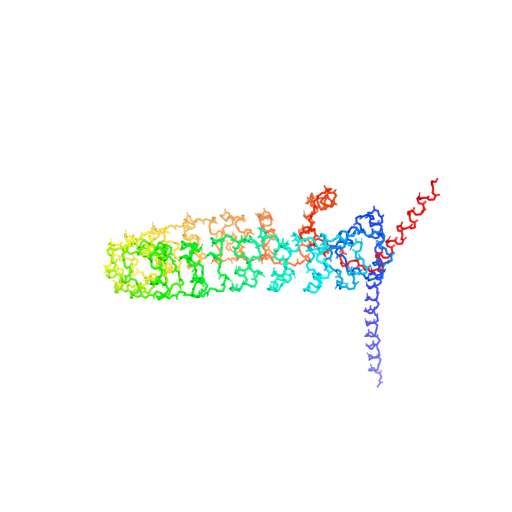E A CA 1
ATOM 1584 C C . ILE A 1 184 ? -7.315 -0.667 -12.146 1.00 93.50 184 ILE A C 1
ATOM 1586 O O . ILE A 1 184 ? -8.156 0.223 -12.171 1.00 93.50 184 ILE A O 1
ATOM 1590 N N . ALA A 1 185 ? -6.302 -0.701 -13.016 1.00 94.00 185 ALA A N 1
ATOM 1591 C CA . ALA A 1 185 ? -5.994 0.399 -13.933 1.00 94.00 185 ALA A CA 1
ATOM 1592 C C . ALA A 1 185 ? -6.576 0.212 -15.348 1.00 94.00 185 ALA A C 1
ATOM 1594 O O . ALA A 1 185 ? -6.143 0.882 -16.286 1.00 94.00 185 ALA A O 1
ATOM 1595 N N . LEU A 1 186 ? -7.552 -0.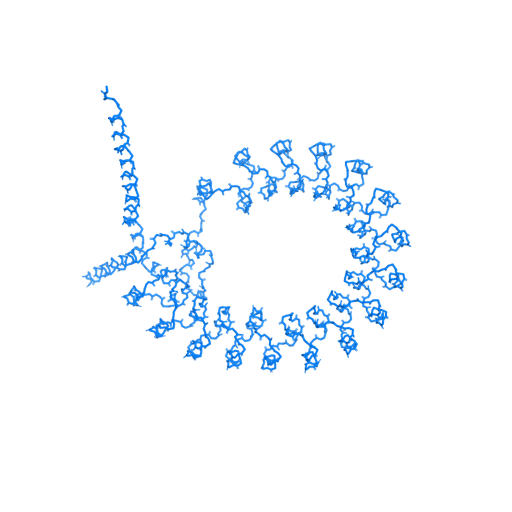689 -15.530 1.00 96.12 186 LEU A N 1
ATOM 1596 C CA . LEU A 1 186 ? -8.360 -0.679 -16.752 1.00 96.12 186 LEU A CA 1
ATOM 1597 C C . LEU A 1 186 ? -9.241 0.583 -16.806 1.00 96.12 186 LEU A C 1
ATOM 1599 O O . LEU A 1 186 ? -9.597 1.135 -15.764 1.00 96.12 186 LEU A O 1
ATOM 1603 N N . PRO A 1 187 ? -9.660 1.025 -18.009 1.00 96.44 187 PRO A N 1
ATOM 1604 C CA . PRO A 1 187 ? -10.598 2.131 -18.194 1.00 96.44 187 PRO A CA 1
ATOM 1605 C C . PRO A 1 187 ? -12.027 1.693 -17.833 1.00 96.44 187 PRO A C 1
ATOM 1607 O O . PRO A 1 187 ? -12.917 1.607 -18.688 1.00 96.44 187 PRO A O 1
ATOM 1610 N N . TRP A 1 188 ? -12.237 1.355 -16.559 1.00 97.56 188 TRP A N 1
ATOM 1611 C CA . TRP A 1 188 ? -13.496 0.828 -16.062 1.00 97.56 188 TRP A CA 1
ATOM 1612 C C . TRP A 1 188 ? -14.638 1.806 -16.321 1.00 97.56 188 TRP A C 1
ATOM 1614 O O . TRP A 1 188 ? -14.646 2.959 -15.898 1.00 97.56 188 TRP A O 1
ATOM 1624 N N . SER A 1 189 ? -15.638 1.316 -17.040 1.00 96.69 189 SER A N 1
ATOM 1625 C CA . SER A 1 189 ? -16.845 2.049 -17.392 1.00 96.69 189 SER A CA 1
ATOM 1626 C C . SER A 1 189 ? -18.005 1.066 -17.495 1.00 96.69 189 SER A C 1
ATOM 1628 O O . SER A 1 189 ? -17.809 -0.132 -17.718 1.00 96.69 189 SER A O 1
ATOM 1630 N N . LEU A 1 190 ? -19.239 1.558 -17.363 1.00 95.69 190 LEU A N 1
ATOM 1631 C CA . LEU A 1 190 ? -20.419 0.711 -17.561 1.00 95.69 190 LEU A CA 1
ATOM 1632 C C . LEU A 1 190 ? -20.452 0.110 -18.979 1.00 95.69 190 LEU A C 1
ATOM 1634 O O . LEU A 1 190 ? -20.952 -0.999 -19.159 1.00 95.69 190 LEU A O 1
ATOM 1638 N N . GLU A 1 191 ? -19.916 0.834 -19.965 1.00 96.44 191 GLU A N 1
ATOM 1639 C CA . GLU A 1 191 ? -19.763 0.363 -21.341 1.00 96.44 191 GLU A CA 1
ATOM 1640 C C . GLU A 1 191 ? -18.816 -0.836 -21.421 1.00 96.44 191 GLU A C 1
ATOM 1642 O O . GLU A 1 191 ? -19.226 -1.878 -21.927 1.00 96.44 191 GLU A O 1
ATOM 1647 N N . LEU A 1 192 ? -17.605 -0.726 -20.863 1.00 97.81 192 LEU A N 1
ATOM 1648 C CA . LEU A 1 192 ? -16.625 -1.815 -20.858 1.00 97.81 192 LEU A CA 1
ATOM 1649 C C . LEU A 1 192 ? -17.174 -3.070 -20.160 1.00 97.81 192 LEU A C 1
ATOM 1651 O O . LEU A 1 192 ? -17.073 -4.175 -20.694 1.00 97.81 192 LEU A O 1
ATOM 1655 N N . ILE A 1 193 ? -17.816 -2.898 -18.998 1.00 98.06 193 ILE A N 1
ATOM 1656 C CA . ILE A 1 193 ? -18.420 -4.012 -18.250 1.00 98.06 193 ILE A CA 1
ATOM 1657 C C . ILE A 1 193 ? -19.500 -4.698 -19.093 1.00 98.06 193 ILE A C 1
ATOM 1659 O O . ILE A 1 193 ? -19.533 -5.921 -19.180 1.00 98.06 193 ILE A O 1
ATOM 1663 N N . LYS A 1 194 ? -20.375 -3.915 -19.738 1.00 97.31 194 LYS A N 1
ATOM 1664 C CA . LYS A 1 194 ? -21.450 -4.435 -20.593 1.00 97.31 194 LYS A CA 1
ATOM 1665 C C . LYS A 1 194 ? -20.915 -5.123 -21.852 1.00 97.31 194 LYS A C 1
ATOM 1667 O O . LYS A 1 194 ? -21.501 -6.102 -22.293 1.00 97.31 194 LYS A O 1
ATOM 1672 N N . MET A 1 195 ? -19.852 -4.598 -22.452 1.00 97.31 195 MET A N 1
ATOM 1673 C CA . MET A 1 195 ? -19.297 -5.114 -23.705 1.00 97.31 195 MET A CA 1
ATOM 1674 C C . MET A 1 195 ? -18.770 -6.543 -23.561 1.00 97.31 195 MET A C 1
ATOM 1676 O O . MET A 1 195 ? -18.940 -7.347 -24.472 1.00 97.31 195 MET A O 1
ATOM 1680 N N . TYR A 1 196 ? -18.184 -6.859 -22.406 1.00 97.56 196 TYR A N 1
ATOM 1681 C CA . TYR A 1 196 ? -17.564 -8.157 -22.123 1.00 97.56 196 TYR A CA 1
ATOM 1682 C C . TYR A 1 196 ? -18.232 -8.893 -20.959 1.00 97.56 196 TYR A C 1
ATOM 1684 O O . TYR A 1 196 ? -17.596 -9.650 -20.233 1.00 97.56 196 TYR A O 1
ATOM 1692 N N . GLU A 1 197 ? -19.536 -8.677 -20.791 1.00 97.06 197 GLU A N 1
ATOM 1693 C CA . GLU A 1 197 ? -20.331 -9.156 -19.655 1.00 97.06 197 GLU A CA 1
ATOM 1694 C C . GLU A 1 197 ? -20.192 -10.665 -19.377 1.00 97.06 197 GLU A C 1
ATOM 1696 O O . GLU A 1 197 ? -20.236 -11.096 -18.223 1.00 97.06 197 GLU A O 1
ATOM 1701 N N . ASP A 1 198 ? -20.040 -11.465 -20.431 1.00 97.19 198 ASP A N 1
ATOM 1702 C CA . ASP A 1 198 ? -19.960 -12.927 -20.347 1.00 97.19 198 ASP A CA 1
ATOM 1703 C C . ASP A 1 198 ? -18.524 -13.455 -20.243 1.00 97.19 198 ASP A C 1
ATOM 1705 O O . ASP A 1 198 ? -18.322 -14.644 -20.013 1.00 97.19 198 ASP A O 1
ATOM 1709 N N . TYR A 1 199 ? -17.532 -12.578 -20.390 1.00 97.50 199 TYR A N 1
ATOM 1710 C CA . TYR A 1 199 ? -16.123 -12.936 -20.272 1.00 97.50 199 TYR A CA 1
ATOM 1711 C C . TYR A 1 199 ? -15.560 -12.641 -18.885 1.00 97.50 199 TYR A C 1
ATOM 1713 O O . TYR A 1 199 ? -14.657 -13.339 -18.430 1.00 97.50 199 TYR A O 1
ATOM 1721 N N . TRP A 1 200 ? -16.080 -11.613 -18.212 1.00 98.00 200 TRP A N 1
ATOM 1722 C CA . TRP A 1 200 ? -15.576 -11.210 -16.908 1.00 98.00 200 TRP A CA 1
ATOM 1723 C C . TRP A 1 200 ? -15.713 -12.304 -15.848 1.00 98.00 200 TRP A C 1
ATOM 1725 O O . TRP A 1 200 ? -16.760 -12.937 -15.703 1.00 98.00 200 TRP A O 1
ATOM 1735 N N . ASP A 1 201 ? -14.678 -12.437 -15.021 1.00 98.19 201 ASP A N 1
ATOM 1736 C CA . ASP A 1 201 ? -14.777 -13.137 -13.749 1.00 98.19 201 ASP A CA 1
ATOM 1737 C C . ASP A 1 201 ? -15.493 -12.237 -12.732 1.00 98.19 201 ASP A C 1
ATOM 1739 O O . ASP A 1 201 ? -14.913 -11.318 -12.145 1.00 98.19 201 ASP A O 1
ATOM 1743 N N . TRP A 1 202 ? -16.777 -12.513 -12.515 1.00 98.25 202 TRP A N 1
ATOM 1744 C CA . TRP A 1 202 ? -17.628 -11.727 -11.626 1.00 98.25 202 TRP A CA 1
ATOM 1745 C C . TRP A 1 202 ? -17.235 -11.803 -10.152 1.00 98.25 202 TRP A C 1
ATOM 1747 O O . TRP A 1 202 ? -17.481 -10.850 -9.417 1.00 98.25 202 TRP A O 1
ATOM 1757 N N . LYS A 1 203 ? -16.572 -12.882 -9.723 1.00 97.81 203 LYS A N 1
ATOM 1758 C CA . LYS A 1 203 ? -16.041 -13.000 -8.362 1.00 97.81 203 LYS A CA 1
ATOM 1759 C C . LYS A 1 203 ? -14.908 -11.999 -8.151 1.00 97.81 203 LYS A C 1
ATOM 1761 O O . LYS A 1 203 ? -14.874 -11.297 -7.142 1.00 97.81 203 LYS A O 1
ATOM 1766 N N . ARG A 1 204 ? -14.003 -11.890 -9.129 1.00 97.75 204 ARG A N 1
ATOM 1767 C CA . ARG A 1 204 ? -12.908 -10.908 -9.107 1.00 97.75 204 ARG A CA 1
ATOM 1768 C C . ARG A 1 204 ? -13.418 -9.481 -9.285 1.00 97.75 204 ARG A C 1
ATOM 1770 O O . ARG A 1 204 ? -12.984 -8.601 -8.546 1.00 97.75 204 ARG A O 1
ATOM 1777 N N . LEU A 1 205 ? -14.396 -9.264 -10.169 1.00 98.06 205 LEU A N 1
ATOM 1778 C CA . LEU A 1 205 ? -15.051 -7.960 -10.300 1.00 98.06 205 LEU A CA 1
ATOM 1779 C C . LEU A 1 205 ? -15.741 -7.523 -8.995 1.00 98.06 205 LEU A C 1
ATOM 1781 O O . LEU A 1 205 ? -15.649 -6.353 -8.646 1.00 98.06 205 LEU A O 1
ATOM 1785 N N . SER A 1 206 ? -16.384 -8.431 -8.246 1.00 98.12 206 SER A N 1
ATOM 1786 C CA . SER A 1 206 ? -17.005 -8.102 -6.950 1.00 98.12 206 SER A CA 1
ATOM 1787 C C . SER A 1 206 ? -16.016 -7.518 -5.935 1.00 98.12 206 SER A C 1
ATOM 1789 O O . SER A 1 206 ? -16.397 -6.670 -5.132 1.00 98.12 206 SER A O 1
ATOM 1791 N N . ARG A 1 207 ? -14.749 -7.950 -5.962 1.00 96.75 207 ARG A N 1
ATOM 1792 C CA . ARG A 1 207 ? -13.686 -7.415 -5.095 1.00 96.75 207 ARG A CA 1
ATOM 1793 C C . ARG A 1 207 ? -13.016 -6.165 -5.675 1.00 96.75 207 ARG A C 1
ATOM 1795 O O . ARG A 1 207 ? -12.300 -5.472 -4.963 1.00 96.75 207 ARG A O 1
ATOM 1802 N N . ASN A 1 208 ? -13.203 -5.880 -6.960 1.00 97.19 208 ASN A N 1
ATOM 1803 C CA . ASN A 1 208 ? -12.484 -4.808 -7.632 1.00 97.19 208 ASN A CA 1
ATOM 1804 C C . ASN A 1 208 ? -13.002 -3.432 -7.180 1.00 97.19 208 ASN A C 1
ATOM 1806 O O . ASN A 1 208 ? -14.115 -3.009 -7.490 1.00 97.19 208 ASN A O 1
ATOM 1810 N N . GLU A 1 209 ? -12.162 -2.722 -6.439 1.00 96.69 209 GLU A N 1
ATOM 1811 C CA . GLU A 1 209 ? -12.439 -1.401 -5.874 1.00 96.69 209 GLU A CA 1
ATOM 1812 C C . GLU A 1 209 ? -12.444 -0.273 -6.923 1.00 96.69 209 GLU A C 1
ATOM 1814 O O . GLU A 1 209 ? -12.990 0.800 -6.690 1.00 96.69 209 GLU A O 1
ATOM 1819 N N . SER A 1 210 ? -11.907 -0.518 -8.122 1.00 97.00 210 SER A N 1
ATOM 1820 C CA . SER A 1 210 ? -11.795 0.481 -9.197 1.00 97.00 210 SER A CA 1
ATOM 1821 C C . SER A 1 210 ? -12.972 0.494 -10.175 1.00 97.00 210 SER A C 1
ATOM 1823 O O . SER A 1 210 ? -12.977 1.281 -11.125 1.00 97.00 210 SER A O 1
ATOM 1825 N N . LEU A 1 211 ? -13.983 -0.360 -9.978 1.00 97.75 211 LEU A N 1
ATOM 1826 C CA . LEU A 1 211 ? -15.189 -0.315 -10.802 1.00 97.75 211 LEU A CA 1
ATOM 1827 C C . LEU A 1 211 ? -15.986 0.978 -10.563 1.00 97.75 211 LEU A C 1
ATOM 1829 O O . LEU A 1 211 ? -15.966 1.530 -9.463 1.00 97.75 211 LEU A O 1
ATOM 1833 N N . PRO A 1 212 ? -16.768 1.446 -11.559 1.00 96.69 212 PRO A N 1
ATOM 1834 C CA . PRO A 1 212 ? -17.685 2.573 -11.409 1.00 96.69 212 PRO A CA 1
ATOM 1835 C C . PRO A 1 212 ? -18.917 2.154 -10.591 1.00 96.69 212 PRO A C 1
ATOM 1837 O O . PRO A 1 212 ? -20.039 2.051 -11.112 1.00 96.69 212 PRO A O 1
ATOM 1840 N N . TRP A 1 213 ? -18.699 1.851 -9.311 1.00 96.75 213 TRP A N 1
ATOM 1841 C CA . TRP A 1 213 ? -19.722 1.356 -8.407 1.00 96.75 213 TRP A CA 1
ATOM 1842 C C . TRP A 1 213 ? -20.902 2.319 -8.337 1.00 96.75 213 TRP A C 1
ATOM 1844 O O . TRP A 1 213 ? -20.779 3.530 -8.183 1.00 96.75 213 TRP A O 1
ATOM 1854 N N . SER A 1 214 ? -22.093 1.754 -8.489 1.00 94.00 214 SER A N 1
ATOM 1855 C CA . SER A 1 214 ? -23.349 2.467 -8.320 1.00 94.00 214 SER A CA 1
ATOM 1856 C C . SER A 1 214 ? -24.453 1.468 -8.016 1.00 94.00 214 SER A C 1
ATOM 1858 O O . SER A 1 214 ? -24.412 0.319 -8.465 1.00 94.00 214 SER A O 1
ATOM 1860 N N . ILE A 1 215 ? -25.510 1.921 -7.342 1.00 91.56 215 ILE A N 1
ATOM 1861 C CA . ILE A 1 215 ? -26.704 1.096 -7.093 1.00 91.56 215 ILE A CA 1
ATOM 1862 C C . ILE A 1 215 ? -27.280 0.556 -8.418 1.00 91.56 215 ILE A C 1
ATOM 1864 O O . ILE A 1 215 ? -27.767 -0.574 -8.481 1.00 91.56 215 ILE A O 1
ATOM 1868 N N . LYS A 1 216 ? -27.187 1.334 -9.511 1.00 93.81 216 LYS A N 1
ATOM 1869 C CA . LYS A 1 216 ? -27.612 0.904 -10.854 1.00 93.81 216 LYS A CA 1
ATOM 1870 C C . LYS A 1 216 ? -26.774 -0.267 -11.376 1.00 93.81 216 LYS A C 1
ATOM 1872 O O . LYS A 1 216 ? -27.362 -1.193 -11.932 1.00 93.81 216 LYS A O 1
ATOM 1877 N N . LEU A 1 217 ? -25.450 -0.227 -11.201 1.00 96.56 217 LEU A N 1
ATOM 1878 C CA . LEU A 1 217 ? -24.538 -1.300 -11.605 1.00 96.56 217 LEU A CA 1
ATOM 1879 C C . LEU A 1 217 ? -24.798 -2.578 -10.795 1.00 96.56 217 LEU A C 1
ATOM 1881 O O . LEU A 1 217 ? -24.995 -3.640 -11.384 1.00 96.56 217 LEU A O 1
ATOM 1885 N N . ILE A 1 218 ? -24.908 -2.456 -9.467 1.00 97.06 218 ILE A N 1
ATOM 1886 C CA . ILE A 1 218 ? -25.207 -3.587 -8.573 1.00 97.06 218 ILE A CA 1
ATOM 1887 C C . ILE A 1 218 ? -26.535 -4.237 -8.970 1.00 97.06 218 ILE A C 1
ATOM 1889 O O . ILE A 1 218 ? -26.598 -5.437 -9.212 1.00 97.06 218 ILE A O 1
ATOM 1893 N N . ARG A 1 219 ? -27.592 -3.433 -9.147 1.00 95.38 219 ARG A N 1
ATOM 1894 C CA . ARG A 1 219 ? -28.918 -3.926 -9.548 1.00 95.38 219 ARG A CA 1
ATOM 1895 C C . ARG A 1 219 ? -28.914 -4.620 -10.909 1.00 95.38 219 ARG A C 1
ATOM 1897 O O . ARG A 1 219 ? -29.641 -5.595 -11.085 1.00 95.38 219 ARG A O 1
ATOM 1904 N N . ARG A 1 220 ? -28.160 -4.096 -11.881 1.00 96.44 220 ARG A N 1
ATOM 1905 C CA . ARG A 1 220 ? -28.121 -4.631 -13.251 1.00 96.44 220 ARG A CA 1
ATOM 1906 C C . ARG A 1 220 ? -27.577 -6.058 -13.282 1.00 96.44 220 ARG A C 1
ATOM 1908 O O . ARG A 1 220 ? -28.140 -6.879 -13.993 1.00 96.44 220 ARG A O 1
ATOM 1915 N N . TYR A 1 221 ? -26.539 -6.335 -12.496 1.00 97.69 221 TYR A N 1
ATOM 1916 C CA . TYR A 1 221 ? -25.837 -7.622 -12.489 1.00 97.69 221 TYR A CA 1
ATOM 1917 C C . TYR A 1 221 ? -25.978 -8.376 -11.164 1.00 97.69 221 TYR A C 1
ATOM 1919 O O . TYR A 1 221 ? -25.117 -9.167 -10.796 1.00 97.69 221 TYR A O 1
ATOM 1927 N N . ARG A 1 222 ? -27.089 -8.150 -10.454 1.00 96.94 222 ARG A N 1
ATOM 1928 C CA . ARG A 1 222 ? -27.354 -8.694 -9.111 1.00 96.94 222 ARG A CA 1
ATOM 1929 C C . ARG A 1 222 ? -27.145 -10.213 -8.994 1.00 96.94 222 ARG A C 1
ATOM 1931 O O . ARG A 1 222 ? -26.743 -10.681 -7.939 1.00 96.94 222 ARG A O 1
ATOM 1938 N N . ASP A 1 223 ? -27.432 -10.958 -10.063 1.00 97.38 223 ASP A N 1
ATOM 1939 C CA . ASP A 1 223 ? -27.369 -12.424 -10.076 1.00 97.38 223 ASP A CA 1
ATOM 1940 C C . ASP A 1 223 ? -25.981 -12.939 -10.509 1.00 97.38 223 ASP A C 1
ATOM 1942 O O . ASP A 1 223 ? -25.722 -14.135 -10.429 1.00 97.38 223 ASP A O 1
ATOM 1946 N N . LYS A 1 224 ? -25.100 -12.050 -10.993 1.00 98.12 224 LYS A N 1
ATOM 1947 C CA . LYS A 1 224 ? -23.728 -12.384 -11.400 1.00 98.12 224 LYS A CA 1
ATOM 1948 C C . LYS A 1 224 ? -22.708 -12.073 -10.302 1.00 98.12 224 LYS A C 1
ATOM 1950 O O . LYS A 1 224 ? -21.695 -12.757 -10.215 1.00 98.12 224 LYS A O 1
ATOM 1955 N N . TRP A 1 225 ? -22.966 -11.062 -9.472 1.00 98.19 225 TRP A N 1
ATOM 1956 C CA . TRP A 1 225 ? -22.062 -10.688 -8.388 1.00 98.19 225 TRP A CA 1
ATOM 1957 C C . TRP A 1 225 ? -21.882 -11.802 -7.354 1.00 98.19 225 TRP A C 1
ATOM 1959 O O . TRP A 1 225 ? -22.849 -12.401 -6.887 1.00 98.19 225 TRP A O 1
ATOM 1969 N N . ASP A 1 226 ? -20.638 -12.004 -6.924 1.00 98.38 226 ASP A N 1
ATOM 1970 C CA . ASP A 1 226 ? -20.344 -12.720 -5.687 1.00 98.38 226 ASP A CA 1
ATOM 1971 C C . ASP A 1 226 ? -20.587 -11.778 -4.497 1.00 98.38 226 ASP A C 1
ATOM 1973 O O . ASP A 1 226 ? -19.859 -10.797 -4.305 1.00 98.38 226 ASP A O 1
ATOM 1977 N N . TRP A 1 227 ? -21.643 -12.054 -3.732 1.00 98.19 227 TRP A N 1
ATOM 1978 C CA . TRP A 1 227 ? -22.083 -11.217 -2.616 1.00 98.19 227 TRP A CA 1
ATOM 1979 C C . TRP A 1 227 ? -21.151 -11.277 -1.406 1.00 98.19 227 TRP A C 1
ATOM 1981 O O . TRP A 1 227 ? -21.086 -10.302 -0.660 1.00 98.19 227 TRP A O 1
ATOM 1991 N N . ASN A 1 228 ? -20.369 -12.349 -1.247 1.00 97.69 228 ASN A N 1
ATOM 1992 C CA . ASN A 1 228 ? -19.377 -12.428 -0.178 1.00 97.69 228 ASN A CA 1
ATOM 1993 C C . ASN A 1 228 ? -18.254 -11.414 -0.429 1.00 97.69 228 ASN A C 1
ATOM 1995 O O . ASN A 1 228 ? -17.832 -10.721 0.493 1.00 97.69 228 ASN A O 1
ATOM 1999 N N . TYR A 1 229 ? -17.772 -11.281 -1.670 1.00 97.81 229 TYR A N 1
ATOM 2000 C CA . TYR A 1 229 ? -16.763 -10.257 -1.982 1.00 97.81 229 TYR A CA 1
ATOM 2001 C C . TYR A 1 229 ? -17.344 -8.850 -2.039 1.00 97.81 229 TYR A C 1
ATOM 2003 O O . TYR A 1 229 ? -16.670 -7.921 -1.604 1.00 97.81 229 TYR A O 1
ATOM 2011 N N . LEU A 1 230 ? -18.586 -8.675 -2.510 1.00 97.38 230 LEU A N 1
ATOM 2012 C CA . LEU A 1 230 ? -19.216 -7.355 -2.444 1.00 97.38 230 LEU A CA 1
ATOM 2013 C C . LEU A 1 230 ? -19.369 -6.878 -0.992 1.00 97.38 230 LEU A C 1
ATOM 2015 O O . LEU A 1 230 ? -19.151 -5.700 -0.740 1.00 97.38 230 LEU A O 1
ATOM 2019 N N . SER A 1 231 ? -19.690 -7.765 -0.039 1.00 97.88 231 SER A N 1
ATOM 2020 C CA . SER A 1 231 ? -19.793 -7.408 1.385 1.00 97.88 231 SER A CA 1
ATOM 2021 C C . SER A 1 231 ? -18.495 -6.844 1.982 1.00 97.88 231 SER A C 1
ATOM 2023 O O . SER A 1 231 ? -18.557 -6.075 2.936 1.00 97.88 231 SER A O 1
ATOM 2025 N N . GLU A 1 232 ? -17.323 -7.200 1.449 1.00 97.00 232 GLU A N 1
ATOM 2026 C CA . GLU A 1 232 ? -16.019 -6.675 1.905 1.00 97.00 232 GLU A CA 1
ATOM 2027 C C . GLU A 1 232 ? -15.557 -5.451 1.110 1.00 97.00 232 GLU A C 1
ATOM 2029 O O . GLU A 1 232 ? -14.567 -4.822 1.474 1.00 97.00 232 GLU A O 1
ATOM 2034 N N . ASN A 1 233 ? -16.241 -5.110 0.016 1.00 97.31 233 ASN A N 1
ATOM 2035 C CA . ASN A 1 233 ? -15.784 -4.075 -0.899 1.00 97.31 233 ASN A CA 1
ATOM 2036 C C . ASN A 1 233 ? -15.946 -2.680 -0.274 1.00 97.31 233 ASN A C 1
ATOM 2038 O O . ASN A 1 233 ? -17.056 -2.250 0.067 1.00 97.31 233 ASN A O 1
ATOM 2042 N N . LYS A 1 234 ? -14.828 -1.961 -0.144 1.00 96.69 234 LYS A N 1
ATOM 2043 C CA . LYS A 1 234 ? -14.767 -0.639 0.494 1.00 96.69 234 LYS A CA 1
ATOM 2044 C C . LYS A 1 234 ? -15.144 0.513 -0.441 1.00 96.69 234 LYS A C 1
ATOM 2046 O O . LYS A 1 234 ? -15.439 1.612 0.015 1.00 96.69 234 LYS A O 1
ATOM 2051 N N . SER A 1 235 ? -15.171 0.274 -1.752 1.00 97.19 235 SER A N 1
ATOM 2052 C CA . SER A 1 235 ? -15.418 1.307 -2.769 1.00 97.19 235 SER A CA 1
ATOM 2053 C C . SER A 1 235 ? -16.861 1.367 -3.260 1.00 97.19 235 SER A C 1
ATOM 2055 O O . SER A 1 235 ? -17.217 2.258 -4.036 1.00 97.19 235 SER A O 1
ATOM 2057 N N . ILE A 1 236 ? -17.718 0.447 -2.815 1.00 96.62 236 ILE A N 1
ATOM 2058 C CA . ILE A 1 236 ? -19.158 0.569 -3.035 1.00 96.62 236 ILE A CA 1
ATOM 2059 C C . ILE A 1 236 ? -19.657 1.829 -2.321 1.00 96.62 236 ILE A C 1
ATOM 2061 O O . ILE A 1 236 ? -19.355 2.069 -1.156 1.00 96.62 236 ILE A O 1
ATOM 2065 N N . SER A 1 237 ? -20.479 2.626 -3.007 1.00 93.94 237 SER A N 1
ATOM 2066 C CA . SER A 1 237 ? -21.218 3.723 -2.375 1.00 93.94 237 SER A CA 1
ATOM 2067 C C . SER A 1 237 ? -22.330 3.159 -1.487 1.00 93.94 237 SER A C 1
ATOM 2069 O O . SER A 1 237 ? -23.488 3.060 -1.907 1.00 93.94 237 SER A O 1
ATOM 2071 N N . TRP A 1 238 ? -21.957 2.721 -0.286 1.00 95.81 238 TRP A N 1
ATOM 2072 C CA . TRP A 1 238 ? -22.865 2.113 0.673 1.00 95.81 238 TRP A CA 1
ATOM 2073 C C . TRP A 1 238 ? -23.948 3.096 1.118 1.00 95.81 238 TRP A C 1
ATOM 2075 O O . TRP A 1 238 ? -23.706 4.275 1.368 1.00 95.81 238 TRP A O 1
ATOM 2085 N N . SER A 1 239 ? -25.171 2.590 1.224 1.00 94.94 239 SER A N 1
ATOM 2086 C CA . SER A 1 239 ? -26.309 3.319 1.768 1.00 94.94 239 SER A CA 1
ATOM 2087 C C . SER A 1 239 ? -27.212 2.354 2.520 1.00 94.94 239 SER A C 1
ATOM 2089 O O . SER A 1 239 ? -27.281 1.167 2.188 1.00 94.94 239 SER A O 1
ATOM 2091 N N . THR A 1 240 ? -27.953 2.867 3.498 1.00 94.38 240 THR A N 1
ATOM 2092 C CA . THR A 1 240 ? -28.951 2.079 4.227 1.00 94.38 240 THR A CA 1
ATOM 2093 C C . THR A 1 240 ? -29.964 1.438 3.271 1.00 94.38 240 THR A C 1
ATOM 2095 O O . THR A 1 240 ? -30.263 0.257 3.406 1.00 94.38 240 THR A O 1
ATOM 2098 N N . GLU A 1 241 ? -30.408 2.152 2.225 1.00 93.81 241 GLU A N 1
ATOM 2099 C CA . GLU A 1 241 ? -31.307 1.597 1.196 1.00 93.81 241 GLU A CA 1
ATOM 2100 C C . GLU A 1 241 ? -30.698 0.375 0.489 1.00 93.81 241 GLU A C 1
ATOM 2102 O O . GLU A 1 241 ? -31.379 -0.631 0.286 1.00 93.81 241 GLU A O 1
ATOM 2107 N N . LEU A 1 242 ? -29.418 0.443 0.105 1.00 96.19 242 LEU A N 1
ATOM 2108 C CA . LEU A 1 242 ? -28.738 -0.651 -0.589 1.00 96.19 242 LEU A CA 1
ATOM 2109 C C . LEU A 1 242 ? -28.608 -1.888 0.309 1.00 96.19 242 LEU A C 1
ATOM 2111 O O . LEU A 1 242 ? -28.866 -3.007 -0.146 1.00 96.19 242 LEU A O 1
ATOM 2115 N N . ILE A 1 243 ? -28.236 -1.678 1.573 1.00 96.56 243 ILE A N 1
ATOM 2116 C CA . ILE A 1 243 ? -28.090 -2.745 2.567 1.00 96.56 243 ILE A CA 1
ATOM 2117 C C . ILE A 1 243 ? -29.438 -3.434 2.781 1.00 96.56 243 ILE A C 1
ATOM 2119 O O . ILE A 1 243 ? -29.540 -4.652 2.655 1.00 96.56 243 ILE A O 1
ATOM 2123 N N . GLU A 1 244 ? -30.493 -2.652 3.009 1.00 95.19 244 GLU A N 1
ATOM 2124 C CA . GLU A 1 244 ? -31.846 -3.161 3.232 1.00 95.19 244 GLU A CA 1
ATOM 2125 C C . GLU A 1 244 ? -32.402 -3.926 2.037 1.00 95.19 244 GLU A C 1
ATOM 2127 O O . GLU A 1 244 ? -32.997 -4.992 2.198 1.00 95.19 244 GLU A O 1
ATOM 2132 N N . ARG A 1 245 ? -32.195 -3.403 0.827 1.00 95.12 245 ARG A N 1
ATOM 2133 C CA . ARG A 1 245 ? -32.729 -3.998 -0.399 1.00 95.12 245 ARG A CA 1
ATOM 2134 C C . ARG A 1 245 ? -32.226 -5.419 -0.636 1.00 95.12 245 ARG A C 1
ATOM 2136 O O . ARG A 1 245 ? -32.975 -6.235 -1.169 1.00 95.12 245 ARG A O 1
ATOM 2143 N N . TYR A 1 246 ? -30.975 -5.693 -0.275 1.00 96.56 246 TYR A N 1
ATOM 2144 C CA . TYR A 1 246 ? -30.315 -6.982 -0.502 1.00 96.56 246 TYR A CA 1
ATOM 2145 C C . TYR A 1 246 ? -29.895 -7.667 0.802 1.00 96.56 246 TYR A C 1
ATOM 2147 O O . TYR A 1 246 ? -28.975 -8.478 0.813 1.00 96.56 246 TYR A O 1
ATOM 2155 N N . GLN A 1 247 ? -30.604 -7.381 1.895 1.00 96.00 247 GLN A N 1
ATOM 2156 C CA . GLN A 1 247 ? -30.298 -7.861 3.246 1.00 96.00 247 GLN A CA 1
ATOM 2157 C C . GLN A 1 247 ? -30.132 -9.382 3.403 1.00 96.00 247 GLN A C 1
ATOM 2159 O O . GLN A 1 247 ? -29.594 -9.821 4.416 1.00 96.00 247 GLN A O 1
ATOM 2164 N N . ASP A 1 248 ? -30.650 -10.188 2.477 1.00 96.06 248 ASP A N 1
ATOM 2165 C CA . ASP A 1 248 ? -30.565 -11.655 2.523 1.00 96.06 248 ASP A CA 1
ATOM 2166 C C . ASP A 1 248 ? -29.472 -12.214 1.605 1.00 96.06 248 ASP A C 1
ATOM 2168 O O . ASP A 1 248 ? -29.169 -13.399 1.671 1.00 96.06 248 ASP A O 1
ATOM 2172 N N . GLN A 1 249 ? -28.885 -11.368 0.755 1.00 97.31 249 GLN A N 1
ATOM 2173 C CA . GLN A 1 249 ? -27.775 -11.743 -0.119 1.00 97.31 249 GLN A CA 1
ATOM 2174 C C . GLN A 1 249 ? -26.424 -11.424 0.510 1.00 97.31 249 GLN A C 1
ATOM 2176 O O . GLN A 1 249 ? -25.438 -12.101 0.237 1.00 97.31 249 GLN A O 1
ATOM 2181 N N . TRP A 1 250 ? -26.369 -10.381 1.339 1.00 97.50 250 TRP A N 1
ATOM 2182 C CA . TRP A 1 250 ? -25.133 -9.978 1.983 1.00 97.50 250 TRP A CA 1
ATOM 2183 C C . TRP A 1 250 ? -24.592 -11.050 2.928 1.00 97.50 250 TRP A C 1
ATOM 2185 O O . TRP A 1 250 ? -25.312 -11.578 3.777 1.00 97.50 250 TRP A O 1
ATOM 2195 N N . ASP A 1 251 ? -23.284 -11.284 2.848 1.00 97.69 251 ASP A N 1
ATOM 2196 C CA . ASP A 1 251 ? -22.544 -11.962 3.906 1.00 97.69 251 ASP A CA 1
ATOM 2197 C C . ASP A 1 251 ? -22.418 -11.016 5.107 1.00 97.69 251 ASP A C 1
ATOM 2199 O O . ASP A 1 251 ? -21.646 -10.053 5.078 1.00 97.69 251 ASP A O 1
ATOM 2203 N N . TRP A 1 252 ? -23.201 -11.279 6.152 1.00 97.19 252 TRP A N 1
ATOM 2204 C CA . TRP A 1 252 ? -23.232 -10.460 7.363 1.00 97.19 252 TRP A CA 1
ATOM 2205 C C . TRP A 1 252 ? -22.014 -10.627 8.257 1.00 97.19 252 TRP A C 1
ATOM 2207 O O . TRP A 1 252 ? -21.697 -9.703 9.003 1.00 97.19 252 TRP A O 1
ATOM 2217 N N . TYR A 1 253 ? -21.300 -11.753 8.167 1.00 96.56 253 TYR A N 1
ATOM 2218 C CA . TYR A 1 253 ? -20.002 -11.860 8.820 1.00 96.56 253 TYR A CA 1
ATOM 2219 C C . TYR A 1 253 ? -19.094 -10.777 8.239 1.00 96.56 253 TYR A C 1
ATOM 2221 O O . TYR A 1 253 ? -18.612 -9.907 8.960 1.00 96.56 253 TYR A O 1
ATOM 2229 N N . ARG A 1 254 ? -18.958 -10.746 6.918 1.00 97.25 254 ARG A N 1
ATOM 2230 C CA . ARG A 1 254 ? -18.101 -9.785 6.223 1.00 97.25 254 ARG A CA 1
ATOM 2231 C C . ARG A 1 254 ? -18.565 -8.336 6.365 1.00 97.25 254 ARG A C 1
ATOM 2233 O O . ARG A 1 254 ? -17.748 -7.480 6.697 1.00 97.25 254 ARG A O 1
ATOM 2240 N N . LEU A 1 255 ? -19.865 -8.067 6.193 1.00 96.38 255 LEU A N 1
ATOM 2241 C CA . LEU A 1 255 ? -20.412 -6.714 6.347 1.00 96.38 255 LEU A CA 1
ATOM 2242 C C . LEU A 1 255 ? -20.124 -6.142 7.730 1.00 96.38 255 LEU A C 1
ATOM 2244 O O . LEU A 1 255 ? -19.721 -4.992 7.817 1.00 96.38 255 LEU A O 1
ATOM 2248 N N . SER A 1 256 ? -20.301 -6.924 8.801 1.00 97.06 256 SER A N 1
ATOM 2249 C CA . SER A 1 256 ? -20.094 -6.458 10.177 1.00 97.06 256 SER A CA 1
ATOM 2250 C C . SER A 1 256 ? -18.690 -5.909 10.444 1.00 97.06 256 SER A C 1
ATOM 2252 O O . SER A 1 256 ? -18.535 -5.042 11.298 1.00 97.06 256 SER A O 1
ATOM 2254 N N . GLY A 1 257 ? -17.675 -6.389 9.721 1.00 96.44 257 GLY A N 1
ATOM 2255 C CA . GLY A 1 257 ? -16.304 -5.877 9.808 1.00 96.44 257 GLY A CA 1
ATOM 2256 C C . GLY A 1 257 ? -15.959 -4.827 8.749 1.00 96.44 257 GLY A C 1
ATOM 2257 O O . GLY A 1 257 ? -14.819 -4.382 8.698 1.00 96.44 257 GLY A O 1
ATOM 2258 N N . ASN A 1 258 ? -16.894 -4.461 7.871 1.00 97.25 258 ASN A N 1
ATOM 2259 C CA . ASN A 1 258 ? -16.641 -3.501 6.808 1.00 97.25 258 ASN A CA 1
ATOM 2260 C C . ASN A 1 258 ? -16.855 -2.072 7.329 1.00 97.25 258 ASN A C 1
ATOM 2262 O O . ASN A 1 258 ? -17.973 -1.646 7.628 1.00 97.25 258 ASN A O 1
ATOM 2266 N N . GLU A 1 259 ? -15.751 -1.337 7.427 1.00 97.19 259 GLU A N 1
ATOM 2267 C CA . GLU A 1 259 ? -15.698 0.036 7.935 1.00 97.19 259 GLU A CA 1
ATOM 2268 C C . GLU A 1 259 ? -16.226 1.095 6.958 1.00 97.19 259 GLU A C 1
ATOM 2270 O O . GLU A 1 259 ? -16.401 2.254 7.319 1.00 97.19 259 GLU A O 1
ATOM 2275 N N . SER A 1 260 ? -16.489 0.720 5.704 1.00 97.31 260 SER A N 1
ATOM 2276 C CA . SER A 1 260 ? -17.025 1.628 4.684 1.00 97.31 260 SER A CA 1
ATOM 2277 C C . SER A 1 260 ? -18.554 1.706 4.690 1.00 97.31 260 SER A C 1
ATOM 2279 O O . SER A 1 260 ? -19.135 2.465 3.910 1.00 97.31 260 SER A O 1
ATOM 2281 N N . LEU A 1 261 ? -19.226 0.925 5.542 1.00 96.69 261 LEU A N 1
ATOM 2282 C CA . LEU A 1 261 ? -20.674 1.008 5.715 1.00 96.69 261 LEU A CA 1
ATOM 2283 C C . LEU A 1 261 ? -21.066 2.283 6.481 1.00 96.69 261 LEU A C 1
ATOM 2285 O O . LEU A 1 261 ? -20.339 2.725 7.368 1.00 96.69 261 LEU A O 1
ATOM 2289 N N . PRO A 1 262 ? -22.261 2.844 6.215 1.00 96.56 262 PRO A N 1
ATOM 2290 C CA . PRO A 1 262 ? -22.813 3.964 6.970 1.00 96.56 262 PRO A CA 1
ATOM 2291 C C . PRO A 1 262 ? -23.377 3.473 8.311 1.00 96.56 262 PRO A C 1
ATOM 2293 O O . PRO A 1 262 ? -24.594 3.473 8.532 1.00 96.56 262 PRO A O 1
ATOM 2296 N N . TRP A 1 263 ? -22.501 2.989 9.191 1.00 97.12 263 TRP A N 1
ATOM 2297 C CA . TRP A 1 263 ? -22.903 2.490 10.498 1.00 97.12 263 TRP A CA 1
ATOM 2298 C C . TRP A 1 263 ? -23.610 3.576 11.304 1.00 97.12 263 TRP A C 1
ATOM 2300 O O . TRP A 1 263 ? -23.153 4.705 11.448 1.00 97.12 263 TRP A O 1
ATOM 2310 N N . SER A 1 264 ? -24.773 3.207 11.820 1.00 96.69 264 SER A N 1
ATOM 2311 C CA . SER A 1 264 ? -25.628 4.024 12.672 1.00 96.69 264 SER A CA 1
ATOM 2312 C C . SER A 1 264 ? -26.278 3.107 13.696 1.00 96.69 264 SER A C 1
ATOM 2314 O O . SER A 1 264 ? -26.392 1.897 13.466 1.00 96.69 264 SER A O 1
ATOM 2316 N N . VAL A 1 265 ? -26.715 3.667 14.821 1.00 96.25 265 VAL A N 1
ATOM 2317 C CA . VAL A 1 265 ? -27.418 2.888 15.845 1.00 96.25 265 VAL A CA 1
ATOM 2318 C C . VAL A 1 265 ? -28.679 2.261 15.246 1.00 96.25 265 VAL A C 1
ATOM 2320 O O . VAL A 1 265 ? -28.940 1.087 15.472 1.00 96.25 265 VAL A O 1
ATOM 2323 N N . GLU A 1 266 ? -29.395 2.980 14.381 1.00 96.38 266 GLU A N 1
ATOM 2324 C CA . GLU A 1 266 ? -30.585 2.490 13.684 1.00 96.38 266 GLU A CA 1
ATOM 2325 C C . GLU A 1 266 ? -30.279 1.300 12.763 1.00 96.38 266 GLU A C 1
ATOM 2327 O O . GLU A 1 266 ? -31.062 0.350 12.696 1.00 96.38 266 GLU A O 1
ATOM 2332 N N . LEU A 1 267 ? -29.142 1.327 12.055 1.00 95.69 267 LEU A N 1
ATOM 2333 C CA . LEU A 1 267 ? -28.720 0.217 11.198 1.00 95.69 267 LEU A CA 1
ATOM 2334 C C . LEU A 1 267 ? -28.360 -1.023 12.027 1.00 95.69 267 LEU A C 1
ATOM 2336 O O . LEU A 1 267 ? -28.741 -2.135 11.658 1.00 95.69 267 LEU A O 1
ATOM 2340 N N . ILE A 1 268 ? -27.667 -0.832 13.153 1.00 95.81 268 ILE A N 1
ATOM 2341 C CA . ILE A 1 268 ? -27.330 -1.913 14.089 1.00 95.81 268 ILE A CA 1
ATOM 2342 C C . ILE A 1 268 ? -28.612 -2.505 14.684 1.00 95.81 268 ILE A C 1
ATOM 2344 O O . ILE A 1 268 ? -28.812 -3.714 14.598 1.00 95.81 268 ILE A O 1
ATOM 2348 N N . ASP A 1 269 ? -29.513 -1.665 15.205 1.00 94.50 269 ASP A N 1
ATOM 2349 C CA . ASP A 1 269 ? -30.803 -2.070 15.779 1.00 94.50 269 ASP A CA 1
ATOM 2350 C C . ASP A 1 269 ? -31.611 -2.910 14.771 1.00 94.50 269 ASP A C 1
ATOM 2352 O O . ASP A 1 269 ? -32.200 -3.937 15.118 1.00 94.50 269 ASP A O 1
ATOM 2356 N N . LYS A 1 270 ? -31.604 -2.505 13.495 1.00 94.12 270 LYS A N 1
ATOM 2357 C CA . LYS A 1 270 ? -32.338 -3.187 12.423 1.00 94.12 270 LYS A CA 1
ATOM 2358 C C . LYS A 1 270 ? -31.777 -4.568 12.083 1.00 94.12 270 LYS A C 1
ATOM 2360 O O . LYS A 1 270 ? -32.551 -5.467 11.751 1.00 94.12 270 LYS A O 1
ATOM 2365 N N . PHE A 1 271 ? -30.459 -4.747 12.148 1.00 92.44 271 PHE A N 1
ATOM 2366 C CA . PHE A 1 271 ? -29.778 -5.970 11.702 1.00 92.44 271 PHE A CA 1
ATOM 2367 C C . PHE A 1 271 ? -29.068 -6.737 12.815 1.00 92.44 271 PHE A C 1
ATOM 2369 O O . PHE A 1 271 ? -28.259 -7.630 12.555 1.00 92.44 271 PHE A O 1
ATOM 2376 N N . ILE A 1 272 ? -29.454 -6.462 14.055 1.00 87.94 272 ILE A N 1
ATOM 2377 C CA . ILE A 1 272 ? -28.908 -7.062 15.267 1.00 87.94 272 ILE A CA 1
ATOM 2378 C C . ILE A 1 272 ? -28.883 -8.601 15.238 1.00 87.94 272 ILE A C 1
ATOM 2380 O O . ILE A 1 272 ? -27.939 -9.223 15.714 1.00 87.94 272 ILE A O 1
ATOM 2384 N N . GLY A 1 273 ? -29.905 -9.228 14.643 1.00 91.38 273 GLY A N 1
ATOM 2385 C CA . GLY A 1 273 ? -30.027 -10.688 14.558 1.00 91.38 273 GLY A CA 1
ATOM 2386 C C . GLY A 1 273 ? -29.207 -11.339 13.440 1.00 91.38 273 GLY A C 1
ATOM 2387 O O . GLY A 1 273 ? -29.135 -12.563 13.386 1.00 91.38 273 GLY A O 1
ATOM 2388 N N . LYS A 1 274 ? -28.624 -10.543 12.536 1.00 91.94 274 LYS A N 1
ATOM 2389 C CA . LYS A 1 274 ? -27.801 -11.024 11.415 1.00 91.94 274 LYS A CA 1
ATOM 2390 C C . LYS A 1 274 ? -26.317 -10.706 11.604 1.00 91.94 274 LYS A C 1
ATOM 2392 O O . LYS A 1 274 ? -25.477 -11.439 11.091 1.00 91.94 274 LYS A O 1
ATOM 2397 N N . GLY A 1 275 ? -26.001 -9.622 12.314 1.00 88.75 275 GLY A N 1
ATOM 2398 C CA . GLY A 1 275 ? -24.635 -9.144 12.501 1.00 88.75 275 GLY A CA 1
ATOM 2399 C C . GLY A 1 275 ? -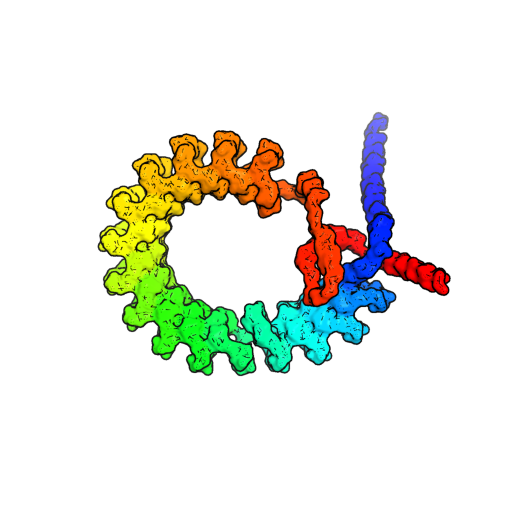23.728 -10.137 13.230 1.00 88.75 275 GLY A C 1
ATOM 2400 O O . GLY A 1 275 ? -24.148 -10.854 14.139 1.00 88.75 275 GLY A O 1
ATOM 2401 N N . ASN A 1 276 ? -22.451 -10.153 12.852 1.00 96.62 276 ASN A N 1
ATOM 2402 C CA . ASN A 1 276 ? -21.423 -10.863 13.599 1.00 96.62 276 ASN A CA 1
ATOM 2403 C C . ASN A 1 276 ? -20.834 -9.946 14.678 1.00 96.62 276 ASN A C 1
ATOM 2405 O O . ASN A 1 276 ? -20.066 -9.034 14.377 1.00 96.62 276 ASN A O 1
ATOM 2409 N N . TRP A 1 277 ? -21.171 -10.213 15.938 1.00 97.38 277 TRP A N 1
ATOM 2410 C CA . TRP A 1 277 ? -20.766 -9.374 17.066 1.00 97.38 277 TRP A CA 1
ATOM 2411 C C . TRP A 1 277 ? -19.262 -9.312 17.309 1.00 97.38 277 TRP A C 1
ATOM 2413 O O . TRP A 1 277 ? -18.774 -8.268 17.715 1.00 97.38 277 TRP A O 1
ATOM 2423 N N . SER A 1 278 ? -18.510 -10.368 16.993 1.00 97.19 278 SER A N 1
ATOM 2424 C CA . SER A 1 278 ? -17.045 -10.332 17.083 1.00 97.19 278 SER A CA 1
ATOM 2425 C C . SER A 1 278 ? -16.442 -9.340 16.078 1.00 97.19 278 SER A C 1
ATOM 2427 O O . SER A 1 278 ? -15.565 -8.550 16.426 1.00 97.19 278 SER A O 1
ATOM 2429 N N . ASN A 1 279 ? -16.949 -9.328 14.839 1.00 97.38 279 ASN A N 1
ATOM 2430 C CA . ASN A 1 279 ? -16.547 -8.371 13.809 1.00 97.38 279 ASN A CA 1
ATOM 2431 C C . ASN A 1 279 ? -17.019 -6.948 14.142 1.00 97.38 279 ASN A C 1
ATOM 2433 O O . ASN A 1 279 ? -16.236 -6.019 13.987 1.00 97.38 279 ASN A O 1
ATOM 2437 N N . LEU A 1 280 ? -18.251 -6.776 14.639 1.00 97.88 280 LEU A N 1
ATOM 2438 C CA . LEU A 1 280 ? -18.749 -5.468 15.078 1.00 97.88 280 LEU A CA 1
ATOM 2439 C C . LEU A 1 280 ? -17.923 -4.921 16.257 1.00 97.88 280 LEU A C 1
ATOM 2441 O O . LEU A 1 280 ? -17.560 -3.754 16.252 1.00 97.88 280 LEU A O 1
ATOM 2445 N N . SER A 1 281 ? -17.566 -5.756 17.238 1.00 98.31 281 SER A N 1
ATOM 2446 C CA . SER A 1 281 ? -16.787 -5.348 18.416 1.00 98.31 281 SER A CA 1
ATOM 2447 C C . SER A 1 281 ? -15.411 -4.776 18.092 1.00 98.31 281 SER A C 1
ATOM 2449 O O . SER A 1 281 ? -14.938 -3.917 18.832 1.00 98.31 281 SER A O 1
ATOM 2451 N N . ARG A 1 282 ? -14.764 -5.233 17.015 1.00 97.50 282 ARG A N 1
ATOM 2452 C CA . ARG A 1 282 ? -13.472 -4.687 16.566 1.00 97.50 282 ARG A CA 1
ATOM 2453 C C . ARG A 1 282 ? -13.593 -3.600 15.497 1.00 97.50 282 ARG A C 1
ATOM 2455 O O . ARG A 1 282 ? -12.577 -3.102 15.042 1.00 97.50 282 ARG A O 1
ATOM 2462 N N . ASN A 1 283 ? -14.805 -3.297 15.036 1.00 97.81 283 ASN A N 1
ATOM 2463 C CA . ASN A 1 283 ? -15.015 -2.351 13.950 1.00 97.81 283 ASN A CA 1
ATOM 2464 C C . ASN A 1 283 ? -14.907 -0.919 14.491 1.00 97.81 283 ASN A C 1
ATOM 2466 O O . ASN A 1 283 ? -15.715 -0.482 15.315 1.00 97.81 283 ASN A O 1
ATOM 2470 N N . GLU A 1 284 ? -13.898 -0.194 14.027 1.00 97.81 284 GLU A N 1
ATOM 2471 C CA . GLU A 1 284 ? -13.573 1.159 14.483 1.00 97.81 284 GLU A CA 1
ATOM 2472 C C . GLU A 1 284 ? -14.517 2.231 13.922 1.00 97.81 284 GLU A C 1
ATOM 2474 O O . GLU A 1 284 ? -14.695 3.287 14.519 1.00 97.81 284 GLU A O 1
ATOM 2479 N N . SER A 1 285 ? -15.211 1.938 12.819 1.00 97.38 285 SER A N 1
ATOM 2480 C CA . SER A 1 285 ? -16.158 2.867 12.184 1.00 97.38 285 SER A CA 1
ATOM 2481 C C . SER A 1 285 ? -17.548 2.901 12.829 1.00 97.38 285 SER A C 1
ATOM 2483 O O . SER A 1 285 ? -18.406 3.682 12.404 1.00 97.38 285 SER A O 1
ATOM 2485 N N . LEU A 1 286 ? -17.819 2.039 13.820 1.00 97.94 286 LEU A N 1
ATOM 2486 C CA . LEU A 1 286 ? -19.101 2.076 14.520 1.00 97.94 286 LEU A CA 1
ATOM 2487 C C . LEU A 1 286 ? -19.272 3.406 15.271 1.00 97.94 286 LEU A C 1
ATOM 2489 O O . LEU A 1 286 ? -18.291 3.993 15.727 1.00 97.94 286 LEU A O 1
ATOM 2493 N N . PRO A 1 287 ? -20.519 3.870 15.477 1.00 97.69 287 PRO A N 1
ATOM 2494 C CA . PRO A 1 287 ? -20.807 5.062 16.271 1.00 97.69 287 PRO A CA 1
ATOM 2495 C C . PRO A 1 287 ? -20.670 4.757 17.773 1.00 97.69 287 PRO A C 1
ATOM 2497 O O . PRO A 1 287 ? -21.653 4.772 18.523 1.00 97.69 287 PRO A O 1
ATOM 2500 N N . TRP A 1 288 ? -19.454 4.415 18.205 1.00 98.31 288 TRP A N 1
ATOM 2501 C CA . TRP A 1 288 ? -19.158 4.044 19.579 1.00 98.31 288 TRP A CA 1
ATOM 2502 C C . TRP A 1 288 ? -19.561 5.162 20.542 1.00 98.31 288 TRP A C 1
ATOM 2504 O O . TRP A 1 288 ? -19.200 6.327 20.400 1.00 98.31 288 TRP A O 1
ATOM 2514 N N . SER A 1 289 ? -20.353 4.782 21.536 1.00 98.19 289 SER A N 1
ATOM 2515 C CA . SER A 1 289 ? -20.846 5.637 22.611 1.00 98.19 289 SER A CA 1
ATOM 2516 C C . SER A 1 289 ? -21.097 4.766 23.833 1.00 98.19 289 SER A C 1
ATOM 2518 O O . SER A 1 289 ? -21.307 3.555 23.703 1.00 98.19 289 SER A O 1
ATOM 2520 N N . ILE A 1 290 ? -21.084 5.362 25.022 1.00 98.06 290 ILE A N 1
ATOM 2521 C CA . ILE A 1 290 ? -21.359 4.624 26.259 1.00 98.06 290 ILE A CA 1
ATOM 2522 C C . ILE A 1 290 ? -22.762 4.003 26.195 1.00 98.06 290 ILE A C 1
ATOM 2524 O O . ILE A 1 290 ? -22.940 2.840 26.553 1.00 98.06 290 ILE A O 1
ATOM 2528 N N . GLU A 1 291 ? -23.732 4.721 25.630 1.00 98.12 291 GLU A N 1
ATOM 2529 C CA . GLU A 1 291 ? -25.104 4.262 25.425 1.00 98.12 291 GLU A CA 1
ATOM 2530 C C . GLU A 1 291 ? -25.179 3.042 24.496 1.00 98.12 291 GLU A C 1
ATOM 2532 O O . GLU A 1 291 ? -25.938 2.110 24.769 1.00 98.12 291 GLU A O 1
ATOM 2537 N N . LEU A 1 292 ? -24.395 3.016 23.409 1.00 98.12 292 LEU A N 1
ATOM 2538 C CA . LEU A 1 292 ? -24.335 1.869 22.496 1.00 98.12 292 LEU A CA 1
ATOM 2539 C C . LEU A 1 292 ? -23.697 0.644 23.170 1.00 98.12 292 LEU A C 1
ATOM 2541 O O . LEU A 1 292 ? -24.189 -0.478 23.015 1.00 98.12 292 LEU A O 1
ATOM 2545 N N . ILE A 1 293 ? -22.626 0.855 23.942 1.00 98.38 293 ILE A N 1
ATOM 2546 C CA . ILE A 1 293 ? -21.960 -0.210 24.702 1.00 98.38 293 ILE A CA 1
ATOM 2547 C C . ILE A 1 293 ? -22.932 -0.813 25.719 1.00 98.38 293 ILE A C 1
ATOM 2549 O O . ILE A 1 293 ? -23.091 -2.029 25.772 1.00 98.38 293 ILE A O 1
ATOM 2553 N N . GLU A 1 294 ? -23.624 0.030 26.485 1.00 97.88 294 GLU A N 1
ATOM 2554 C CA . GLU A 1 294 ? -24.607 -0.391 27.485 1.00 97.88 294 GLU A CA 1
ATOM 2555 C C . GLU A 1 294 ? -25.790 -1.136 26.875 1.00 97.88 294 GLU A C 1
ATOM 2557 O O . GLU A 1 294 ? -26.193 -2.181 27.391 1.00 97.88 294 GLU A O 1
ATOM 2562 N N . ARG A 1 295 ? -26.329 -0.633 25.759 1.00 97.31 295 ARG A N 1
ATOM 2563 C CA . ARG A 1 295 ? -27.479 -1.239 25.077 1.00 97.31 295 ARG A CA 1
ATOM 2564 C C . ARG A 1 295 ? -27.214 -2.693 24.679 1.00 97.31 295 ARG A C 1
ATOM 2566 O O . ARG A 1 295 ? -28.119 -3.518 24.777 1.00 97.31 295 ARG A O 1
ATOM 2573 N N . TYR A 1 296 ? -25.986 -2.998 24.256 1.00 97.25 296 TYR A N 1
ATOM 2574 C CA . TYR A 1 296 ? -25.596 -4.304 23.713 1.00 97.25 296 TYR A CA 1
ATOM 2575 C C . TYR A 1 296 ? -24.509 -5.020 24.519 1.00 97.25 296 TYR A C 1
ATOM 2577 O O . TYR A 1 296 ? -23.830 -5.910 24.009 1.00 97.25 296 TYR A O 1
ATOM 2585 N N . GLN A 1 297 ? -24.387 -4.692 25.806 1.00 97.12 297 GLN A N 1
ATOM 2586 C CA . GLN A 1 297 ? -23.326 -5.173 26.699 1.00 97.12 297 GLN A CA 1
ATOM 2587 C C . GLN A 1 297 ? -23.150 -6.702 26.775 1.00 97.12 297 GLN A C 1
ATOM 2589 O O . GLN A 1 297 ? -22.080 -7.175 27.163 1.00 97.12 297 GLN A O 1
ATOM 2594 N N . ASP A 1 298 ? -24.189 -7.480 26.471 1.00 96.56 298 ASP A N 1
ATOM 2595 C CA . ASP A 1 298 ? -24.158 -8.948 26.541 1.00 96.56 298 ASP A CA 1
ATOM 2596 C C . ASP A 1 298 ? -23.931 -9.605 25.179 1.00 96.56 298 ASP A C 1
ATOM 2598 O O . ASP A 1 298 ? -23.715 -10.811 25.104 1.00 96.56 298 ASP A O 1
ATOM 2602 N N . GLN A 1 299 ? -23.977 -8.816 24.107 1.00 97.25 299 GLN A N 1
ATOM 2603 C CA . GLN A 1 299 ? -23.705 -9.280 22.753 1.00 97.25 299 GLN A CA 1
ATOM 2604 C C . GLN A 1 299 ? -22.272 -8.987 22.330 1.00 97.25 299 GLN A C 1
ATOM 2606 O O . GLN A 1 299 ? -21.688 -9.745 21.559 1.00 97.25 299 GLN A O 1
ATOM 2611 N N . TRP A 1 300 ? -21.704 -7.893 22.840 1.00 98.00 300 TRP A N 1
ATOM 2612 C CA . TRP A 1 300 ? -20.342 -7.514 22.525 1.00 98.00 300 TRP A CA 1
ATOM 2613 C C . TRP A 1 300 ? -19.329 -8.596 22.899 1.00 98.00 300 TRP A C 1
ATOM 2615 O O . TRP A 1 300 ? -19.348 -9.167 23.991 1.00 98.00 300 TRP A O 1
ATOM 2625 N N . ASP A 1 301 ? -18.390 -8.822 21.989 1.00 98.31 301 ASP A N 1
ATOM 2626 C CA . ASP A 1 301 ? -17.189 -9.596 22.234 1.00 98.31 301 ASP A CA 1
ATOM 2627 C C . ASP A 1 301 ? -16.162 -8.708 22.950 1.00 98.31 301 ASP A C 1
ATOM 2629 O O . ASP A 1 301 ? -15.428 -7.926 22.340 1.00 98.31 301 ASP A O 1
ATOM 2633 N N . TRP A 1 302 ? -16.129 -8.828 24.276 1.00 98.50 302 TRP A N 1
ATOM 2634 C CA . TRP A 1 302 ? -15.278 -8.014 25.144 1.00 98.50 302 TRP A CA 1
ATOM 2635 C C . TRP A 1 302 ? -13.781 -8.228 24.911 1.00 98.50 302 TRP A C 1
ATOM 2637 O O . TRP A 1 302 ? -12.998 -7.319 25.175 1.00 98.50 302 TRP A O 1
ATOM 2647 N N . TYR A 1 303 ? -13.374 -9.382 24.370 1.00 98.38 303 TYR A N 1
ATOM 2648 C CA . TYR A 1 303 ? -11.982 -9.604 23.982 1.00 98.38 303 TYR A CA 1
ATOM 2649 C C . TYR A 1 303 ? -11.586 -8.669 22.834 1.00 98.38 303 TYR A C 1
ATOM 2651 O O . TYR A 1 303 ? -10.560 -7.994 22.921 1.00 98.38 303 TYR A O 1
ATOM 2659 N N . ASN A 1 304 ? -12.420 -8.601 21.789 1.00 98.19 304 ASN A N 1
ATOM 2660 C CA . ASN A 1 304 ? -12.210 -7.709 20.647 1.00 98.19 304 ASN A CA 1
ATOM 2661 C C . ASN A 1 304 ? -12.386 -6.234 21.034 1.00 98.19 304 ASN A C 1
ATOM 2663 O O . ASN A 1 304 ? -11.590 -5.399 20.613 1.00 98.19 304 ASN A O 1
ATOM 2667 N N . MET A 1 305 ? -13.363 -5.913 21.888 1.00 98.31 305 MET A N 1
ATOM 2668 C CA . MET A 1 305 ? -13.539 -4.540 22.370 1.00 98.31 305 MET A CA 1
ATOM 2669 C C . MET A 1 305 ? -12.343 -4.035 23.183 1.00 98.31 305 MET A C 1
ATOM 2671 O O . MET A 1 305 ? -11.994 -2.872 23.053 1.00 98.31 305 MET A O 1
ATOM 2675 N N . SER A 1 306 ? -11.682 -4.880 23.984 1.00 98.50 306 SER A N 1
ATOM 2676 C CA . SER A 1 306 ? -10.494 -4.463 24.747 1.00 98.50 306 SER A CA 1
ATOM 2677 C C . SER A 1 306 ? -9.334 -3.974 23.879 1.00 98.50 306 SER A C 1
ATOM 2679 O O . SER A 1 306 ? -8.524 -3.185 24.353 1.00 98.50 306 SER A O 1
ATOM 2681 N N . TYR A 1 307 ? -9.232 -4.439 22.634 1.00 96.56 307 TYR A N 1
ATOM 2682 C CA . TYR A 1 307 ? -8.197 -3.987 21.702 1.00 96.56 307 TYR A CA 1
ATOM 2683 C C . TYR A 1 307 ? -8.661 -2.827 20.806 1.00 96.56 307 TYR A C 1
ATOM 2685 O O . TYR A 1 307 ? -7.839 -2.183 20.174 1.00 96.56 307 TYR A O 1
ATOM 2693 N N . ASN A 1 308 ? -9.963 -2.548 20.742 1.00 98.12 308 ASN A N 1
ATOM 2694 C CA . ASN A 1 308 ? -10.507 -1.541 19.839 1.00 98.12 308 ASN A CA 1
ATOM 2695 C C . ASN A 1 308 ? -10.202 -0.125 20.359 1.00 98.12 308 ASN A C 1
ATOM 2697 O O . ASN A 1 308 ? -10.588 0.259 21.467 1.00 98.12 308 ASN A O 1
ATOM 2701 N N . GLU A 1 309 ? -9.491 0.647 19.549 1.00 97.75 309 GLU A N 1
ATOM 2702 C CA . GLU A 1 309 ? -8.996 1.978 19.896 1.00 97.75 309 GLU A CA 1
ATOM 2703 C C . GLU A 1 309 ? -10.045 3.085 19.712 1.00 97.75 309 GLU A C 1
ATOM 2705 O O . GLU A 1 309 ? -9.932 4.152 20.306 1.00 97.75 309 GLU A O 1
ATOM 2710 N N . SER A 1 310 ? -11.124 2.810 18.975 1.00 98.25 310 SER A N 1
ATOM 2711 C CA . SER A 1 310 ? -12.191 3.782 18.691 1.00 98.25 310 SER A CA 1
ATOM 2712 C C . SER A 1 310 ? -13.298 3.838 19.750 1.00 98.25 310 SER A C 1
ATOM 2714 O O . SER A 1 310 ? -14.274 4.577 19.598 1.00 98.25 310 SER A O 1
ATOM 2716 N N . LEU A 1 311 ? -13.189 3.061 20.830 1.00 98.50 311 LEU A N 1
ATOM 2717 C CA . LEU A 1 311 ? -14.132 3.144 21.947 1.00 98.50 311 LEU A CA 1
ATOM 2718 C C . LEU A 1 311 ? -13.972 4.478 22.697 1.00 98.50 311 LEU A C 1
ATOM 2720 O O . LEU A 1 311 ? -12.874 5.028 22.763 1.00 98.50 311 LEU A O 1
ATOM 2724 N N . PRO A 1 312 ? -15.038 4.978 23.352 1.00 98.12 312 PRO A N 1
ATOM 2725 C CA . PRO A 1 312 ? -14.976 6.144 24.228 1.00 98.12 312 PRO A CA 1
ATOM 2726 C C . PRO A 1 312 ? -14.309 5.773 25.560 1.00 98.12 312 PRO A C 1
ATOM 2728 O O . PRO A 1 312 ? -14.960 5.719 26.606 1.00 98.12 312 PRO A O 1
ATOM 2731 N N . TRP A 1 313 ? -13.017 5.450 25.516 1.00 98.38 313 TRP A N 1
ATOM 2732 C CA . TRP A 1 313 ? -12.266 5.011 26.681 1.00 98.38 313 TRP A CA 1
ATOM 2733 C C . TRP A 1 313 ? -12.258 6.076 27.777 1.00 98.38 313 TRP A C 1
ATOM 2735 O O . TRP A 1 313 ? -11.881 7.228 27.575 1.00 98.38 313 TRP A O 1
ATOM 2745 N N . SER A 1 314 ? -12.666 5.659 28.971 1.00 97.94 314 SER A N 1
ATOM 2746 C CA . SER A 1 314 ? -12.613 6.452 30.192 1.00 97.94 314 SER A CA 1
ATOM 2747 C C . SER A 1 314 ? -12.342 5.526 31.375 1.00 97.94 314 SER A C 1
ATOM 2749 O O . SER A 1 314 ? -12.582 4.315 31.299 1.00 97.94 314 SER A O 1
ATOM 2751 N N . ILE A 1 315 ? -11.857 6.079 32.487 1.00 97.44 315 ILE A N 1
ATOM 2752 C CA . ILE A 1 315 ? -11.623 5.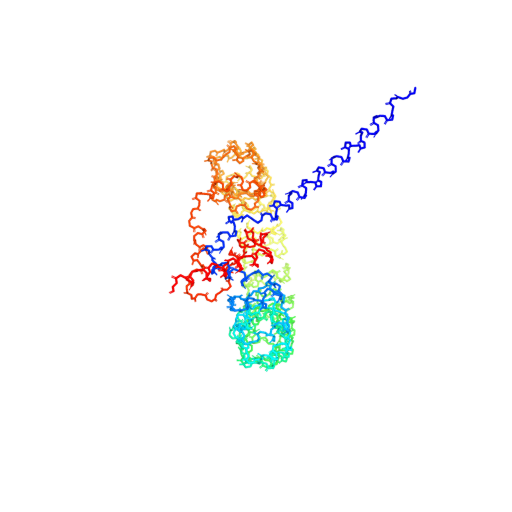293 33.706 1.00 97.44 315 ILE A CA 1
ATOM 2753 C C . ILE A 1 315 ? -12.945 4.689 34.206 1.00 97.44 315 ILE A C 1
ATOM 2755 O O . ILE A 1 315 ? -12.979 3.529 34.611 1.00 97.44 315 ILE A O 1
ATOM 2759 N N . GLU A 1 316 ? -14.051 5.430 34.099 1.00 98.06 316 GLU A N 1
ATOM 2760 C CA . GLU A 1 316 ? -15.395 4.979 34.472 1.00 98.06 316 GLU A CA 1
ATOM 2761 C C . GLU A 1 316 ? -15.867 3.805 33.604 1.00 98.06 316 GLU A C 1
ATOM 2763 O O . GLU A 1 316 ? -16.474 2.866 34.122 1.00 98.06 316 GLU A O 1
ATOM 2768 N N . LEU A 1 317 ? -15.575 3.819 32.296 1.00 98.25 317 LEU A N 1
ATOM 2769 C CA . LEU A 1 317 ? -15.904 2.710 31.398 1.00 98.25 317 LEU A CA 1
ATOM 2770 C C . LEU A 1 317 ? -15.098 1.446 31.745 1.00 98.25 317 LEU A C 1
ATOM 2772 O O . LEU A 1 317 ? -15.656 0.343 31.779 1.00 98.25 317 LEU A O 1
ATOM 2776 N N . ILE A 1 318 ? -13.804 1.604 32.041 1.00 98.12 318 ILE A N 1
ATOM 2777 C CA . ILE A 1 318 ? -12.938 0.504 32.489 1.00 98.12 318 ILE A CA 1
ATOM 2778 C C . ILE A 1 318 ? -13.485 -0.089 33.794 1.00 98.12 318 ILE A C 1
ATOM 2780 O O . ILE A 1 318 ? -13.669 -1.301 33.893 1.00 98.12 318 ILE A O 1
ATOM 2784 N N . GLU A 1 319 ? -13.819 0.760 34.767 1.00 97.75 319 GLU A N 1
ATOM 2785 C CA . GLU A 1 319 ? -14.358 0.369 36.073 1.00 97.75 319 GLU A CA 1
ATOM 2786 C C . GLU A 1 319 ? -15.693 -0.354 35.984 1.00 97.75 319 GLU A C 1
ATOM 2788 O O . GLU A 1 319 ? -15.887 -1.400 36.607 1.00 97.75 319 GLU A O 1
ATOM 2793 N N . LYS A 1 320 ? -16.616 0.189 35.190 1.00 98.12 320 LYS A N 1
ATOM 2794 C CA . LYS A 1 320 ? -17.967 -0.351 35.056 1.00 98.12 320 LYS A CA 1
ATOM 2795 C C . LYS A 1 320 ? -17.964 -1.799 34.572 1.00 98.12 320 LYS A C 1
ATOM 2797 O O . LYS A 1 320 ? -18.780 -2.597 35.031 1.00 98.12 320 LYS A O 1
ATOM 2802 N N . TYR A 1 321 ? -17.037 -2.145 33.680 1.00 98.12 321 TYR A N 1
ATOM 2803 C CA . TYR A 1 321 ? -16.936 -3.473 33.070 1.00 98.12 321 TYR A CA 1
ATOM 2804 C C . TYR A 1 321 ? -15.623 -4.188 33.390 1.00 98.12 321 TYR A C 1
ATOM 2806 O O . TYR A 1 321 ? -15.172 -5.046 32.633 1.00 98.12 321 TYR A O 1
ATOM 2814 N N . ILE A 1 322 ? -15.046 -3.892 34.554 1.00 97.44 322 ILE A N 1
ATOM 2815 C CA . ILE A 1 322 ? -13.736 -4.382 34.995 1.00 97.44 322 ILE A CA 1
ATOM 2816 C C . ILE A 1 322 ? -13.546 -5.904 34.852 1.00 97.44 322 ILE A C 1
ATOM 2818 O O . ILE A 1 322 ? -12.460 -6.375 34.519 1.00 97.44 322 ILE A O 1
ATOM 2822 N N . GLY A 1 323 ? -14.613 -6.679 35.081 1.00 97.56 323 GLY A N 1
ATOM 2823 C CA . GLY A 1 323 ? -14.605 -8.142 34.998 1.00 97.56 323 GLY A CA 1
ATOM 2824 C C . GLY A 1 323 ? -14.859 -8.716 33.602 1.00 97.56 323 GLY A C 1
ATOM 2825 O O . GLY A 1 323 ? -14.755 -9.927 33.432 1.00 97.56 323 GLY A O 1
ATOM 2826 N N . LYS A 1 324 ? -15.220 -7.881 32.620 1.00 98.25 324 LYS A N 1
ATOM 2827 C CA . LYS A 1 324 ? -15.456 -8.302 31.232 1.00 98.25 324 LYS A CA 1
ATOM 2828 C C . LYS A 1 324 ? -14.240 -8.044 30.337 1.00 98.25 324 LYS A C 1
ATOM 2830 O O . LYS A 1 324 ? -14.037 -8.777 29.373 1.00 98.25 324 LYS A O 1
ATOM 2835 N N . TRP A 1 325 ? -13.431 -7.033 30.651 1.00 98.38 325 TRP A N 1
ATOM 2836 C CA . TRP A 1 325 ? -12.277 -6.664 29.836 1.00 98.38 325 TRP A CA 1
ATOM 2837 C C . TRP A 1 325 ? -11.177 -7.730 29.807 1.00 98.38 325 TRP A C 1
ATOM 2839 O O . TRP A 1 325 ? -10.826 -8.330 30.825 1.00 98.38 325 TRP A O 1
ATOM 2849 N N . ASN A 1 326 ? -10.571 -7.910 28.633 1.00 98.50 326 ASN A N 1
ATOM 2850 C CA . ASN A 1 326 ? -9.318 -8.632 28.492 1.00 98.50 326 ASN A CA 1
ATOM 2851 C C . ASN A 1 326 ? -8.140 -7.690 28.782 1.00 98.50 326 ASN A C 1
ATOM 2853 O O . ASN A 1 326 ? -7.782 -6.847 27.963 1.00 98.50 326 ASN A O 1
ATOM 2857 N N . TRP A 1 327 ? -7.515 -7.859 29.943 1.00 98.38 327 TRP A N 1
ATOM 2858 C CA . TRP A 1 327 ? -6.452 -6.967 30.403 1.00 98.38 327 TRP A CA 1
ATOM 2859 C C . TRP A 1 327 ? -5.156 -7.036 29.591 1.00 98.38 327 TRP A C 1
ATOM 2861 O O . TRP A 1 327 ? -4.466 -6.030 29.495 1.00 98.38 327 TRP A O 1
ATOM 2871 N N . GLY A 1 328 ? -4.851 -8.165 28.944 1.00 97.88 328 GLY A N 1
ATOM 2872 C CA . GLY A 1 328 ? -3.712 -8.250 28.023 1.00 97.88 328 GLY A CA 1
ATOM 2873 C C . GLY A 1 328 ? -3.914 -7.405 26.759 1.00 97.88 328 GLY A C 1
ATOM 2874 O O . GLY A 1 328 ? -2.977 -6.766 26.281 1.00 97.88 328 GLY A O 1
ATOM 2875 N N . ASN A 1 329 ? -5.146 -7.354 26.246 1.00 98.19 329 ASN A N 1
ATOM 2876 C CA . ASN A 1 329 ? -5.524 -6.470 25.144 1.00 98.19 329 ASN A CA 1
ATOM 2877 C C . ASN A 1 329 ? -5.627 -5.007 25.589 1.00 98.19 329 ASN A C 1
ATOM 2879 O O . ASN A 1 329 ? -5.229 -4.131 24.833 1.00 98.19 329 ASN A O 1
ATOM 2883 N N . LEU A 1 330 ? -6.089 -4.733 26.814 1.00 98.44 330 LEU A N 1
ATOM 2884 C CA . LEU A 1 330 ? -6.046 -3.373 27.353 1.00 98.44 330 LEU A CA 1
ATOM 2885 C C . LEU A 1 330 ? -4.596 -2.883 27.529 1.00 98.44 330 LEU A C 1
ATOM 2887 O O . LEU A 1 330 ? -4.304 -1.754 27.167 1.00 98.44 330 LEU A O 1
ATOM 2891 N N . SER A 1 331 ? -3.666 -3.722 28.008 1.00 98.31 331 SER A N 1
ATOM 2892 C CA . SER A 1 331 ? -2.249 -3.349 28.182 1.00 98.31 331 SER A CA 1
ATOM 2893 C C . SER A 1 331 ? -1.573 -2.851 26.898 1.00 98.31 331 SER A C 1
ATOM 2895 O O . SER A 1 331 ? -0.695 -1.997 26.961 1.00 98.31 331 SER A O 1
ATOM 2897 N N . ARG A 1 332 ? -1.959 -3.381 25.733 1.00 96.81 332 ARG A N 1
ATOM 2898 C CA . ARG A 1 332 ? -1.422 -2.962 24.424 1.00 96.81 332 ARG A CA 1
ATOM 2899 C C . ARG A 1 332 ? -2.219 -1.836 23.759 1.00 96.81 332 ARG A C 1
ATOM 2901 O O . ARG A 1 332 ? -1.817 -1.384 22.700 1.00 96.81 332 ARG A O 1
ATOM 2908 N N . ASN A 1 333 ? -3.372 -1.463 24.312 1.00 97.81 333 ASN A N 1
ATOM 2909 C CA . ASN A 1 333 ? -4.265 -0.487 23.701 1.00 97.81 333 ASN A CA 1
ATOM 2910 C C . ASN A 1 333 ? -3.708 0.919 23.946 1.00 97.81 333 ASN A C 1
ATOM 2912 O O . ASN A 1 333 ? -3.607 1.372 25.090 1.00 97.81 333 ASN A O 1
ATOM 2916 N N . GLU A 1 334 ? -3.314 1.600 22.876 1.00 97.19 334 GLU A N 1
ATOM 2917 C CA . GLU A 1 334 ? -2.669 2.913 22.955 1.00 97.19 334 GLU A CA 1
ATOM 2918 C C . GLU A 1 334 ? -3.679 4.059 23.144 1.00 97.19 334 GLU A C 1
ATOM 2920 O O . GLU A 1 334 ? -3.296 5.157 23.543 1.00 97.19 334 GLU A O 1
ATOM 2925 N N . SER A 1 335 ? -4.976 3.790 22.961 1.00 97.94 335 SER A N 1
ATOM 2926 C CA . SER A 1 335 ? -6.061 4.774 23.086 1.00 97.94 335 SER A CA 1
ATOM 2927 C C . SER A 1 335 ? -6.701 4.842 24.480 1.00 97.94 335 SER A C 1
ATOM 2929 O O . SER A 1 335 ? -7.650 5.600 24.698 1.00 97.94 335 SER A O 1
ATOM 2931 N N . LEU A 1 336 ? -6.199 4.075 25.455 1.00 98.12 336 LEU A N 1
ATOM 2932 C CA . LEU A 1 336 ? -6.630 4.210 26.849 1.00 98.12 336 LEU A CA 1
ATOM 2933 C C . LEU A 1 336 ? -6.166 5.545 27.459 1.00 98.12 336 LEU A C 1
ATOM 2935 O O . LEU A 1 336 ? -5.128 6.081 27.068 1.00 98.12 336 LEU A O 1
ATOM 2939 N N . PRO A 1 337 ? -6.880 6.073 28.476 1.00 97.31 337 PRO A N 1
ATOM 2940 C CA . PRO A 1 337 ? -6.475 7.275 29.204 1.00 97.31 337 PRO A CA 1
ATOM 2941 C C . PRO A 1 337 ? -5.327 6.958 30.174 1.00 97.31 337 PRO A C 1
ATOM 2943 O O . PRO A 1 337 ? -5.496 6.992 31.395 1.00 97.31 337 PRO A O 1
ATOM 2946 N N . TRP A 1 338 ? -4.168 6.586 29.631 1.00 97.88 338 TRP A N 1
ATOM 2947 C CA . TRP A 1 338 ? -3.014 6.166 30.411 1.00 97.88 338 TRP A CA 1
ATOM 2948 C C . TRP A 1 338 ? -2.546 7.266 31.361 1.00 97.88 338 TRP A C 1
ATOM 2950 O O . TRP A 1 338 ? -2.263 8.398 30.974 1.00 97.88 338 TRP A O 1
ATOM 2960 N N . SER A 1 339 ? -2.433 6.901 32.633 1.00 97.19 339 SER A N 1
ATOM 2961 C CA . SER A 1 339 ? -1.847 7.719 33.686 1.00 97.19 339 SER A CA 1
ATOM 2962 C C . SER A 1 339 ? -1.121 6.808 34.671 1.00 97.19 339 SER A C 1
ATOM 2964 O O . SER A 1 339 ? -1.387 5.602 34.726 1.00 97.19 339 SER A O 1
ATOM 2966 N N . ILE A 1 340 ? -0.206 7.370 35.462 1.00 96.19 340 ILE A N 1
ATOM 2967 C CA . ILE A 1 340 ? 0.482 6.598 36.503 1.00 96.19 340 ILE A CA 1
ATOM 2968 C C . ILE A 1 340 ? -0.553 6.045 37.492 1.00 96.19 340 ILE A C 1
ATOM 2970 O O . ILE A 1 340 ? -0.496 4.874 37.849 1.00 96.19 340 ILE A O 1
ATOM 2974 N N . GLU A 1 341 ? -1.567 6.835 37.853 1.00 97.00 341 GLU A N 1
ATOM 2975 C CA . GLU A 1 341 ? -2.649 6.420 38.748 1.00 97.00 341 GLU A CA 1
ATOM 2976 C C . GLU A 1 341 ? -3.460 5.247 38.179 1.00 97.00 341 GLU A C 1
ATOM 2978 O O . GLU A 1 341 ? -3.821 4.342 38.932 1.00 97.00 341 GLU A O 1
ATOM 2983 N N . LEU A 1 342 ? -3.734 5.223 36.867 1.00 97.62 342 LEU A N 1
ATOM 2984 C CA . LEU A 1 342 ? -4.433 4.107 36.220 1.00 97.62 342 LEU A CA 1
ATOM 2985 C C . LEU A 1 342 ? -3.598 2.817 36.261 1.00 97.62 342 LEU A C 1
ATOM 2987 O O . LEU A 1 342 ? -4.128 1.741 36.562 1.00 97.62 342 LEU A O 1
ATOM 2991 N N . ILE A 1 343 ? -2.293 2.924 35.995 1.00 97.38 343 ILE A N 1
ATOM 2992 C CA . ILE A 1 343 ? -1.359 1.794 36.075 1.00 97.38 343 ILE A CA 1
ATOM 2993 C C . ILE A 1 343 ? -1.317 1.257 37.510 1.00 97.38 343 ILE A C 1
ATOM 2995 O O . ILE A 1 343 ? -1.502 0.060 37.735 1.00 97.38 343 ILE A O 1
ATOM 2999 N N . GLU A 1 344 ? -1.145 2.144 38.490 1.00 96.31 344 GLU A N 1
ATOM 3000 C CA . GLU A 1 344 ? -1.054 1.792 39.908 1.00 96.31 344 GLU A CA 1
ATOM 3001 C C . GLU A 1 344 ? -2.340 1.162 40.445 1.00 96.31 344 GLU A C 1
ATOM 3003 O O . GLU A 1 344 ? -2.290 0.175 41.184 1.00 96.31 344 GLU A O 1
ATOM 3008 N N . LYS A 1 345 ? -3.500 1.701 40.057 1.00 97.12 345 LYS A N 1
ATOM 3009 C CA . LYS A 1 345 ? -4.804 1.229 40.531 1.00 97.12 345 LYS A CA 1
ATOM 3010 C C . LYS A 1 345 ? -5.077 -0.225 40.150 1.00 97.12 345 LYS A C 1
ATOM 3012 O O . LYS A 1 345 ? -5.648 -0.961 40.954 1.00 97.12 345 LYS A O 1
ATOM 3017 N N . TYR A 1 346 ? -4.650 -0.645 38.959 1.00 97.31 346 TYR A N 1
ATOM 3018 C CA . TYR A 1 346 ? -4.901 -1.988 38.416 1.00 97.31 346 TYR A CA 1
ATOM 3019 C C . TYR A 1 346 ? -3.622 -2.790 38.185 1.00 97.31 346 TYR A C 1
ATOM 3021 O O . TYR A 1 346 ? -3.546 -3.641 37.301 1.00 97.31 346 TYR A O 1
ATOM 3029 N N . ILE A 1 347 ? -2.618 -2.557 39.027 1.00 96.44 347 ILE A N 1
ATOM 3030 C CA . ILE A 1 347 ? -1.264 -3.090 38.865 1.00 96.44 347 ILE A CA 1
ATOM 3031 C C . ILE A 1 347 ? -1.180 -4.615 38.696 1.00 96.44 347 ILE A C 1
ATOM 3033 O O . ILE A 1 347 ? -0.278 -5.121 38.037 1.00 96.44 347 ILE A O 1
ATOM 3037 N N . ASN A 1 348 ? -2.107 -5.362 39.298 1.00 96.31 348 ASN A N 1
ATOM 3038 C CA . ASN A 1 348 ? -2.124 -6.827 39.236 1.00 96.31 348 ASN A CA 1
ATOM 3039 C C . ASN A 1 348 ? -2.947 -7.373 38.066 1.00 96.31 348 ASN A C 1
ATOM 3041 O O . ASN A 1 348 ? -2.941 -8.578 37.830 1.00 96.31 348 ASN A O 1
ATOM 3045 N N . ASN A 1 349 ? -3.684 -6.509 37.374 1.00 97.88 349 ASN A N 1
ATOM 3046 C CA . ASN A 1 349 ? -4.472 -6.883 36.215 1.00 97.88 349 ASN A CA 1
ATOM 3047 C C . ASN A 1 349 ? -3.680 -6.706 34.919 1.00 97.88 349 ASN A C 1
ATOM 3049 O O . ASN A 1 349 ? -3.858 -7.494 33.994 1.00 97.88 349 ASN A O 1
ATOM 3053 N N . TRP A 1 350 ? -2.820 -5.688 34.859 1.00 98.06 350 TRP A N 1
ATOM 3054 C CA . TRP A 1 350 ? -2.030 -5.394 33.674 1.00 98.06 350 TRP A CA 1
ATOM 3055 C C . TRP A 1 350 ? -1.054 -6.519 33.321 1.00 98.06 350 TRP A C 1
ATOM 3057 O O . TRP A 1 350 ? -0.319 -7.026 34.169 1.00 98.06 350 TRP A O 1
ATOM 3067 N N . ASP A 1 351 ? -1.006 -6.858 32.034 1.00 98.19 351 ASP A N 1
ATOM 3068 C CA . ASP A 1 351 ? 0.067 -7.664 31.459 1.00 98.19 351 ASP A CA 1
ATOM 3069 C C . ASP A 1 351 ? 1.284 -6.767 31.208 1.00 98.19 351 ASP A C 1
ATOM 3071 O O . ASP A 1 351 ? 1.268 -5.920 30.312 1.00 98.19 351 ASP A O 1
ATOM 3075 N N . PHE A 1 352 ? 2.323 -6.938 32.024 1.00 98.00 352 PHE A N 1
ATOM 3076 C CA . PHE A 1 352 ? 3.546 -6.143 31.949 1.00 98.00 352 PHE A CA 1
ATOM 3077 C C . PHE A 1 352 ? 4.396 -6.425 30.709 1.00 98.00 352 PHE A C 1
ATOM 3079 O O . PHE A 1 352 ? 5.150 -5.549 30.298 1.00 98.00 352 PHE A O 1
ATOM 3086 N N . GLY A 1 353 ? 4.253 -7.597 30.083 1.00 97.25 353 GLY A N 1
ATOM 3087 C CA . GLY A 1 353 ? 4.893 -7.860 28.799 1.00 97.25 353 GLY A CA 1
ATOM 3088 C C . GLY A 1 353 ? 4.339 -6.920 27.735 1.00 97.25 353 GLY A C 1
ATOM 3089 O O . GLY A 1 353 ? 5.093 -6.206 27.084 1.00 97.25 353 GLY A O 1
ATOM 3090 N N . TRP A 1 354 ? 3.012 -6.842 27.615 1.00 97.88 354 TRP A N 1
ATOM 3091 C CA . TRP A 1 354 ? 2.385 -5.931 26.652 1.00 97.88 354 TRP A CA 1
ATOM 3092 C C . TRP A 1 354 ? 2.530 -4.454 27.026 1.00 97.88 354 TRP A C 1
ATOM 3094 O O . TRP A 1 354 ? 2.679 -3.627 26.128 1.00 97.88 354 TRP A O 1
ATOM 3104 N N . LEU A 1 355 ? 2.544 -4.115 28.322 1.00 97.88 355 LEU A N 1
ATOM 3105 C CA . LEU A 1 355 ? 2.850 -2.746 28.742 1.00 97.88 355 LEU A CA 1
ATOM 3106 C C . LEU A 1 355 ? 4.281 -2.341 28.357 1.00 97.88 355 LEU A C 1
ATOM 3108 O O . LEU A 1 355 ? 4.468 -1.218 27.908 1.00 97.88 355 LEU A O 1
ATOM 3112 N N . SER A 1 356 ? 5.278 -3.231 28.472 1.00 98.06 356 SER A N 1
ATOM 3113 C CA . SER A 1 356 ? 6.660 -2.934 28.056 1.00 98.06 356 SER A CA 1
ATOM 3114 C C . SER A 1 356 ? 6.770 -2.512 26.589 1.00 98.06 356 SER A C 1
ATOM 3116 O O . SER A 1 356 ? 7.616 -1.689 26.257 1.00 98.06 356 SER A O 1
ATOM 3118 N N . SER A 1 357 ? 5.920 -3.049 25.710 1.00 96.50 357 SER A N 1
ATOM 3119 C CA . SER A 1 357 ? 5.884 -2.695 24.283 1.00 96.50 357 SER A CA 1
ATOM 3120 C C . SER A 1 357 ? 4.976 -1.504 23.946 1.00 96.50 357 SER A C 1
ATOM 3122 O O . SER A 1 357 ? 4.871 -1.139 22.781 1.00 96.50 357 SER A O 1
ATOM 3124 N N . ASN A 1 358 ? 4.267 -0.932 24.923 1.00 97.12 358 ASN A N 1
ATOM 3125 C CA . ASN A 1 358 ? 3.295 0.131 24.676 1.00 97.12 358 ASN A CA 1
ATOM 3126 C C . ASN A 1 358 ? 4.000 1.493 24.542 1.00 97.12 358 ASN A C 1
ATOM 3128 O O . ASN A 1 358 ? 4.776 1.908 25.411 1.00 97.12 358 ASN A O 1
ATOM 3132 N N . ASN A 1 359 ? 3.724 2.198 23.445 1.00 95.56 359 ASN A N 1
ATOM 3133 C CA . ASN A 1 359 ? 4.447 3.413 23.072 1.00 95.56 359 ASN A CA 1
ATOM 3134 C C . ASN A 1 359 ? 3.844 4.699 23.655 1.00 95.56 359 ASN A C 1
ATOM 3136 O O . ASN A 1 359 ? 4.449 5.762 23.519 1.00 95.56 359 ASN A O 1
ATOM 3140 N N . VAL A 1 360 ? 2.671 4.619 24.291 1.00 97.00 360 VAL A N 1
ATOM 3141 C CA . VAL A 1 360 ? 1.889 5.784 24.751 1.00 97.00 360 VAL A CA 1
ATOM 3142 C C . VAL A 1 360 ? 1.809 5.869 26.280 1.00 97.00 360 VAL A C 1
ATOM 3144 O O . VAL A 1 360 ? 1.293 6.843 26.830 1.00 97.00 360 VAL A O 1
ATOM 3147 N N . LEU A 1 361 ? 2.368 4.892 27.005 1.00 97.12 361 LEU A N 1
ATOM 3148 C CA . LEU A 1 361 ? 2.438 4.966 28.465 1.00 97.12 361 LEU A CA 1
ATOM 3149 C C . LEU A 1 361 ? 3.187 6.228 28.936 1.00 97.12 361 LEU A C 1
ATOM 3151 O O . LEU A 1 361 ? 4.102 6.701 28.257 1.00 97.12 361 LEU A O 1
ATOM 3155 N N . PRO A 1 362 ? 2.855 6.758 30.132 1.00 96.75 362 PRO A N 1
ATOM 3156 C CA . PRO A 1 362 ? 3.553 7.886 30.744 1.00 96.75 362 PRO A CA 1
ATOM 3157 C C . PRO A 1 362 ? 4.923 7.445 31.281 1.00 96.75 362 PRO A C 1
ATOM 3159 O O . PRO A 1 362 ? 5.158 7.391 32.493 1.00 96.75 362 PRO A O 1
ATOM 3162 N N . TRP A 1 363 ? 5.826 7.080 30.370 1.00 97.31 363 TRP A N 1
ATOM 3163 C CA . TRP A 1 363 ? 7.138 6.552 30.700 1.00 97.31 363 TRP A CA 1
ATOM 3164 C C . TRP A 1 363 ? 7.965 7.572 31.478 1.00 97.31 363 TRP A C 1
ATOM 3166 O O . TRP A 1 363 ? 8.220 8.692 31.040 1.00 97.31 363 TRP A O 1
ATOM 3176 N N . THR A 1 364 ? 8.424 7.145 32.647 1.00 95.56 364 THR A N 1
ATOM 3177 C CA . THR A 1 364 ? 9.358 7.883 33.494 1.00 95.56 364 THR A CA 1
ATOM 3178 C C . THR A 1 364 ? 10.381 6.906 34.050 1.00 95.56 364 THR A C 1
ATOM 3180 O O . THR A 1 364 ? 10.092 5.718 34.211 1.00 95.56 364 THR A O 1
ATOM 3183 N N . ILE A 1 365 ? 11.574 7.402 34.378 1.00 95.19 365 ILE A N 1
ATOM 3184 C CA . ILE A 1 365 ? 12.595 6.578 35.035 1.00 95.19 365 ILE A CA 1
ATOM 3185 C C . ILE A 1 365 ? 12.046 6.026 36.364 1.00 95.19 365 ILE A C 1
ATOM 3187 O O . ILE A 1 365 ? 12.254 4.856 36.667 1.00 95.19 365 ILE A O 1
ATOM 3191 N N . ASP A 1 366 ? 11.268 6.818 37.109 1.00 96.00 366 ASP A N 1
ATOM 3192 C CA . ASP A 1 366 ? 10.641 6.387 38.366 1.00 96.00 366 ASP A CA 1
ATOM 3193 C C . ASP A 1 366 ? 9.652 5.229 38.174 1.00 96.00 366 ASP A C 1
ATOM 3195 O O . ASP A 1 366 ? 9.637 4.299 38.982 1.00 96.00 366 ASP A O 1
ATOM 3199 N N . LEU A 1 367 ? 8.857 5.238 37.097 1.00 96.38 367 LEU A N 1
ATOM 3200 C CA . LEU A 1 367 ? 7.950 4.134 36.764 1.00 96.38 367 LEU A CA 1
ATOM 3201 C C . LEU A 1 367 ? 8.724 2.845 36.441 1.00 96.38 367 LEU A C 1
ATOM 3203 O O . LEU A 1 367 ? 8.330 1.763 36.886 1.00 96.38 367 LEU A O 1
ATOM 3207 N N . LEU A 1 368 ? 9.843 2.963 35.716 1.00 97.31 368 LEU A N 1
ATOM 3208 C CA . LEU A 1 368 ? 10.731 1.836 35.418 1.00 97.31 368 LEU A CA 1
ATOM 3209 C C . LEU A 1 368 ? 11.346 1.260 36.699 1.00 97.31 368 LEU A C 1
ATOM 3211 O O . LEU A 1 368 ? 11.285 0.055 36.907 1.00 97.31 368 LEU A O 1
ATOM 3215 N N . ILE A 1 369 ? 11.850 2.118 37.594 1.00 96.62 369 ILE A N 1
ATOM 3216 C CA . ILE A 1 369 ? 12.424 1.714 38.890 1.00 96.62 369 ILE A CA 1
ATOM 3217 C C . ILE A 1 369 ? 11.380 1.024 39.768 1.00 96.62 369 ILE A C 1
ATOM 3219 O O . ILE A 1 369 ? 11.654 0.006 40.397 1.00 96.62 369 ILE A O 1
ATOM 3223 N N . LYS A 1 370 ? 10.180 1.601 39.862 1.00 96.75 370 LYS A N 1
ATOM 3224 C CA . LYS A 1 370 ? 9.151 1.134 40.796 1.00 96.75 370 LYS A CA 1
ATOM 3225 C C . LYS A 1 370 ? 8.672 -0.286 40.490 1.00 96.75 370 LYS A C 1
ATOM 3227 O O . LYS A 1 370 ? 8.279 -0.992 41.416 1.00 96.75 370 LYS A O 1
ATOM 3232 N N . TYR A 1 371 ? 8.698 -0.682 39.219 1.00 96.88 371 TYR A N 1
ATOM 3233 C CA . TYR A 1 371 ? 8.213 -1.979 38.739 1.00 96.88 371 TYR A CA 1
ATOM 3234 C C . TYR A 1 371 ? 9.275 -2.753 37.953 1.00 96.88 371 TYR A C 1
ATOM 3236 O O . TYR A 1 371 ? 8.948 -3.527 37.056 1.00 96.88 371 TYR A O 1
ATOM 3244 N N . GLU A 1 372 ? 10.542 -2.537 38.305 1.00 96.75 372 GLU A N 1
ATOM 3245 C CA . GLU A 1 372 ? 11.728 -3.102 37.655 1.00 96.75 372 GLU A CA 1
ATOM 3246 C C . GLU A 1 372 ? 11.630 -4.621 37.434 1.00 96.75 372 GLU A C 1
ATOM 3248 O O . GLU A 1 372 ? 11.970 -5.126 36.367 1.00 96.75 372 GLU A O 1
ATOM 3253 N N . ASP A 1 373 ? 11.089 -5.343 38.418 1.00 96.81 373 ASP A N 1
ATOM 3254 C CA . ASP A 1 373 ? 10.946 -6.801 38.427 1.00 96.81 373 ASP A CA 1
ATOM 3255 C C . ASP A 1 373 ? 9.788 -7.330 37.569 1.00 96.81 373 ASP A C 1
ATOM 3257 O O . ASP A 1 373 ? 9.711 -8.531 37.302 1.00 96.81 373 ASP A O 1
ATOM 3261 N N . LYS A 1 374 ? 8.867 -6.456 37.159 1.00 97.62 374 LYS A N 1
ATOM 3262 C CA . LYS A 1 374 ? 7.687 -6.831 36.375 1.00 97.62 374 LYS A CA 1
ATOM 3263 C C . LYS A 1 374 ? 7.881 -6.604 34.884 1.00 97.62 374 LYS A C 1
ATOM 3265 O O . LYS A 1 374 ? 7.244 -7.299 34.095 1.00 97.62 374 LYS A O 1
ATOM 3270 N N . TRP A 1 375 ? 8.709 -5.637 34.500 1.00 97.94 375 TRP A N 1
ATOM 3271 C CA . TRP A 1 375 ? 8.909 -5.289 33.100 1.00 97.94 375 TRP A CA 1
ATOM 3272 C C . TRP A 1 375 ? 9.558 -6.422 32.303 1.00 97.94 375 TRP A C 1
ATOM 3274 O O . TRP A 1 375 ? 10.469 -7.107 32.767 1.00 97.94 375 TRP A O 1
ATOM 3284 N N . ASN A 1 376 ? 9.119 -6.583 31.056 1.00 98.06 376 ASN A N 1
ATOM 3285 C CA . ASN A 1 376 ? 9.868 -7.341 30.064 1.00 98.06 376 ASN A CA 1
ATOM 3286 C C . ASN A 1 376 ? 10.956 -6.437 29.463 1.00 98.06 376 ASN A C 1
ATOM 3288 O O . ASN A 1 376 ? 10.642 -5.496 28.732 1.00 98.06 376 ASN A O 1
ATOM 3292 N N . TRP A 1 377 ? 12.216 -6.719 29.789 1.00 97.69 377 TRP A N 1
ATOM 3293 C CA . TRP A 1 377 ? 13.359 -5.901 29.386 1.00 97.69 377 TRP A CA 1
ATOM 3294 C C . TRP A 1 377 ? 13.758 -6.056 27.920 1.00 97.69 377 TRP A C 1
ATOM 3296 O O . TRP A 1 377 ? 14.256 -5.091 27.347 1.00 97.69 377 TRP A O 1
ATOM 3306 N N . ASP A 1 378 ? 13.464 -7.197 27.289 1.00 96.50 378 ASP A N 1
ATOM 3307 C CA . ASP A 1 378 ? 13.644 -7.357 25.843 1.00 96.50 378 ASP A CA 1
ATOM 3308 C C . ASP A 1 378 ? 12.728 -6.378 25.093 1.00 96.50 378 ASP A C 1
ATOM 3310 O O . ASP A 1 378 ? 13.189 -5.589 24.272 1.00 96.50 378 ASP A O 1
ATOM 3314 N N . TYR A 1 379 ? 11.441 -6.340 25.451 1.00 97.25 379 TYR A N 1
ATOM 3315 C CA . TYR A 1 379 ? 10.482 -5.415 24.840 1.00 97.25 379 TYR A CA 1
ATOM 3316 C C . TYR A 1 379 ? 10.752 -3.951 25.191 1.00 97.25 379 TYR A C 1
ATOM 3318 O O . TYR A 1 379 ? 10.576 -3.088 24.336 1.00 97.25 379 TYR A O 1
ATOM 3326 N N . LEU A 1 380 ? 11.221 -3.650 26.407 1.00 97.81 380 LEU A N 1
ATOM 3327 C CA . LEU A 1 380 ? 11.646 -2.287 26.734 1.00 97.81 380 LEU A CA 1
ATOM 3328 C C . LEU A 1 380 ? 12.877 -1.861 25.917 1.00 97.81 380 LEU A C 1
ATOM 3330 O O . LEU A 1 380 ? 12.948 -0.708 25.508 1.00 97.81 380 LEU A O 1
ATOM 3334 N N . SER A 1 381 ? 13.829 -2.762 25.645 1.00 96.81 381 SER A N 1
ATOM 3335 C CA . SER A 1 381 ? 14.986 -2.458 24.789 1.00 96.81 381 SER A CA 1
ATOM 3336 C C . SER A 1 381 ? 14.596 -2.101 23.354 1.00 96.81 381 SER A C 1
ATOM 3338 O O . SER A 1 381 ? 15.295 -1.322 22.708 1.00 96.81 381 SER A O 1
ATOM 3340 N N . GLU A 1 382 ? 13.482 -2.631 22.857 1.00 94.88 382 GLU A N 1
ATOM 3341 C CA . GLU A 1 382 ? 12.938 -2.304 21.532 1.00 94.88 382 GLU A CA 1
ATOM 3342 C C . GLU A 1 382 ? 12.036 -1.062 21.541 1.00 94.88 382 GLU A C 1
ATOM 3344 O O . GLU A 1 382 ? 11.791 -0.471 20.491 1.00 94.88 382 GLU A O 1
ATOM 3349 N N . ASN A 1 383 ? 11.544 -0.642 22.709 1.00 96.12 383 ASN A N 1
ATOM 3350 C CA . ASN A 1 383 ? 10.564 0.431 22.821 1.00 96.12 383 ASN A CA 1
ATOM 3351 C C . ASN A 1 383 ? 11.195 1.799 22.507 1.00 96.12 383 ASN A C 1
ATOM 3353 O O . ASN A 1 383 ? 12.034 2.334 23.237 1.00 96.12 383 ASN A O 1
ATOM 3357 N N . GLU A 1 384 ? 10.771 2.387 21.394 1.00 94.31 384 GLU A N 1
ATOM 3358 C CA . GLU A 1 384 ? 11.271 3.666 20.891 1.00 94.31 384 GLU A CA 1
ATOM 3359 C C . GLU A 1 384 ? 10.729 4.884 21.667 1.00 94.31 384 GLU A C 1
ATOM 3361 O O . GLU A 1 384 ? 11.290 5.973 21.538 1.00 94.31 384 GLU A O 1
ATOM 3366 N N . SER A 1 385 ? 9.693 4.709 22.494 1.00 96.06 385 SER A N 1
ATOM 3367 C CA . SER A 1 385 ? 9.033 5.776 23.263 1.00 96.06 385 SER A CA 1
ATOM 3368 C C . SER A 1 385 ? 9.568 5.966 24.684 1.00 96.06 385 SER A C 1
ATOM 3370 O O . SER A 1 385 ? 9.108 6.863 25.398 1.00 96.06 385 SER A O 1
ATOM 3372 N N . LEU A 1 386 ? 10.524 5.147 25.132 1.00 97.12 386 LEU A N 1
ATOM 3373 C CA . LEU A 1 386 ? 11.147 5.346 26.441 1.00 97.12 386 LEU A CA 1
ATOM 3374 C C . LEU A 1 386 ? 11.924 6.675 26.497 1.00 97.12 386 LEU A C 1
ATOM 3376 O O . LEU A 1 386 ? 12.418 7.155 25.474 1.00 97.12 386 LEU A O 1
ATOM 3380 N N . PRO A 1 387 ? 12.096 7.275 27.694 1.00 95.50 387 PRO A N 1
ATOM 3381 C CA . PRO A 1 387 ? 12.881 8.494 27.885 1.00 95.50 387 PRO A CA 1
ATOM 3382 C C . PRO A 1 387 ? 14.386 8.185 27.820 1.00 95.50 387 PRO A C 1
ATOM 3384 O O . PRO A 1 387 ? 15.115 8.292 28.814 1.00 95.50 387 PRO A O 1
ATOM 3387 N N . TRP A 1 388 ? 14.846 7.752 26.646 1.00 94.69 388 TRP A N 1
ATOM 3388 C CA . TRP A 1 388 ? 16.208 7.298 26.425 1.00 94.69 388 TRP A CA 1
ATOM 3389 C C . TRP A 1 388 ? 17.226 8.379 26.783 1.00 94.69 388 TRP A C 1
ATOM 3391 O O . TRP A 1 388 ? 17.189 9.517 26.317 1.00 94.69 388 TRP A O 1
ATOM 3401 N N . SER A 1 389 ? 18.169 7.997 27.636 1.00 92.31 389 SER A N 1
ATOM 3402 C CA . SER A 1 389 ? 19.277 8.827 28.089 1.00 92.31 389 SER A CA 1
ATOM 3403 C C . SER A 1 389 ? 20.448 7.925 28.462 1.00 92.31 389 SER A C 1
ATOM 3405 O O . SER A 1 389 ? 20.266 6.745 28.767 1.00 92.31 389 SER A O 1
ATOM 3407 N N . ILE A 1 390 ? 21.663 8.475 28.475 1.00 88.38 390 ILE A N 1
ATOM 3408 C CA . ILE A 1 390 ? 22.842 7.723 28.931 1.00 88.38 390 ILE A CA 1
ATOM 3409 C C . ILE A 1 390 ? 22.694 7.301 30.400 1.00 88.38 390 ILE A C 1
ATOM 3411 O O . ILE A 1 390 ? 23.163 6.232 30.776 1.00 88.38 390 ILE A O 1
ATOM 3415 N N . GLU A 1 391 ? 22.011 8.105 31.220 1.00 90.88 391 GLU A N 1
ATOM 3416 C CA . GLU A 1 391 ? 21.691 7.754 32.607 1.00 90.88 391 GLU A CA 1
ATOM 3417 C C . GLU A 1 391 ? 20.773 6.527 32.684 1.00 90.88 391 GLU A C 1
ATOM 3419 O O . GLU A 1 391 ? 21.058 5.601 33.442 1.00 90.88 391 GLU A O 1
ATOM 3424 N N . LEU A 1 392 ? 19.715 6.486 31.866 1.00 94.56 392 LEU A N 1
ATOM 3425 C CA . LEU A 1 392 ? 18.802 5.345 31.800 1.00 94.56 392 LEU A CA 1
ATOM 3426 C C . LEU A 1 392 ? 19.518 4.067 31.325 1.00 94.56 392 LEU A C 1
ATOM 3428 O O . LEU A 1 392 ? 19.327 2.999 31.910 1.00 94.56 392 LEU A O 1
ATOM 3432 N N . LEU A 1 393 ? 20.377 4.184 30.305 1.00 93.25 393 LEU A N 1
ATOM 3433 C CA . LEU A 1 393 ? 21.194 3.070 29.813 1.00 93.25 393 LEU A CA 1
ATOM 3434 C C . LEU A 1 393 ? 22.142 2.538 30.890 1.00 93.25 393 LEU A C 1
ATOM 3436 O O . LEU A 1 393 ? 22.212 1.331 31.099 1.00 93.25 393 LEU A O 1
ATOM 3440 N N . GLU A 1 394 ? 22.841 3.428 31.598 1.00 92.50 394 GLU A N 1
ATOM 3441 C CA . GLU A 1 394 ? 23.779 3.042 32.653 1.00 92.50 394 GLU A CA 1
ATOM 3442 C C . GLU A 1 394 ? 23.070 2.372 33.829 1.00 92.50 394 GLU A C 1
ATOM 3444 O O . GLU A 1 394 ? 23.551 1.374 34.359 1.00 92.50 394 GLU A O 1
ATOM 3449 N N . ARG A 1 395 ? 21.916 2.909 34.231 1.00 95.06 395 ARG A N 1
ATOM 3450 C CA . ARG A 1 395 ? 21.183 2.430 35.400 1.00 95.06 395 ARG A CA 1
ATOM 3451 C C . ARG A 1 395 ? 20.756 0.971 35.267 1.00 95.06 395 ARG A C 1
ATOM 3453 O O . ARG A 1 395 ? 20.877 0.221 36.230 1.00 95.06 395 ARG A O 1
ATOM 3460 N N . PHE A 1 396 ? 20.259 0.591 34.093 1.00 96.19 396 PHE A N 1
ATOM 3461 C CA . PHE A 1 396 ? 19.729 -0.749 33.825 1.00 96.19 396 PHE A CA 1
ATOM 3462 C C . PHE A 1 396 ? 20.612 -1.542 32.856 1.00 96.19 396 PHE A C 1
ATOM 3464 O O . PHE A 1 396 ? 20.136 -2.431 32.153 1.00 96.19 396 PHE A O 1
ATOM 3471 N N . LYS A 1 397 ? 21.914 -1.233 32.830 1.00 94.31 397 LYS A N 1
ATOM 3472 C CA . LYS A 1 397 ? 22.905 -1.806 31.907 1.00 94.31 397 LYS A CA 1
ATOM 3473 C C . LYS A 1 397 ? 22.833 -3.332 31.795 1.00 94.31 397 LYS A C 1
ATOM 3475 O O . LYS A 1 397 ? 22.953 -3.861 30.694 1.00 94.31 397 LYS A O 1
ATOM 3480 N N . ASP A 1 398 ? 22.633 -4.013 32.919 1.00 95.06 398 ASP A N 1
ATOM 3481 C CA . ASP A 1 398 ? 22.636 -5.479 32.998 1.00 95.06 398 ASP A CA 1
ATOM 3482 C C . ASP A 1 398 ? 21.282 -6.119 32.647 1.00 95.06 398 ASP A C 1
ATOM 3484 O O . ASP A 1 398 ? 21.187 -7.341 32.552 1.00 95.06 398 ASP A O 1
ATOM 3488 N N . GLN A 1 399 ? 20.233 -5.311 32.482 1.00 96.69 399 GLN A N 1
ATOM 3489 C CA . GLN A 1 399 ? 18.879 -5.777 32.174 1.00 96.69 399 GLN A CA 1
ATOM 3490 C C . GLN A 1 399 ? 18.548 -5.590 30.696 1.00 96.69 399 GLN A C 1
ATOM 3492 O O . GLN A 1 399 ? 17.778 -6.365 30.137 1.00 96.69 399 GLN A O 1
ATOM 3497 N N . TRP A 1 400 ? 19.155 -4.591 30.050 1.00 96.62 400 TRP A N 1
ATOM 3498 C CA . TRP A 1 400 ? 18.940 -4.335 28.635 1.00 96.62 400 TRP A CA 1
ATOM 3499 C C . TRP A 1 400 ? 19.389 -5.488 27.737 1.00 96.62 400 TRP A C 1
ATOM 3501 O O . TRP A 1 400 ? 20.483 -6.038 27.881 1.00 96.62 400 TRP A O 1
ATOM 3511 N N . ASN A 1 401 ? 18.582 -5.761 26.717 1.00 95.69 401 ASN A N 1
ATOM 3512 C CA . ASN A 1 401 ? 18.989 -6.564 25.582 1.00 95.69 401 ASN A CA 1
ATOM 3513 C C . ASN A 1 401 ? 19.777 -5.692 24.595 1.00 95.69 401 ASN A C 1
ATOM 3515 O O . ASN A 1 401 ? 19.218 -4.926 23.809 1.00 95.69 401 ASN A O 1
ATOM 3519 N N . TRP A 1 402 ? 21.103 -5.808 24.640 1.00 91.62 402 TRP A N 1
ATOM 3520 C CA . TRP A 1 402 ? 22.010 -4.988 23.833 1.00 91.62 402 TRP A CA 1
ATOM 3521 C C . TRP A 1 402 ? 21.942 -5.273 22.330 1.00 91.62 402 TRP A C 1
ATOM 3523 O O . TRP A 1 402 ? 22.254 -4.384 21.537 1.00 91.62 402 TRP A O 1
ATOM 3533 N N . ILE A 1 403 ? 21.471 -6.456 21.922 1.00 89.25 403 ILE A N 1
ATOM 3534 C CA . ILE A 1 403 ? 21.182 -6.747 20.511 1.00 89.25 403 ILE A CA 1
ATOM 3535 C C . ILE A 1 403 ? 20.001 -5.880 20.062 1.00 89.25 403 ILE A C 1
ATOM 3537 O O . ILE A 1 403 ? 20.105 -5.186 19.054 1.00 89.25 403 ILE A O 1
ATOM 3541 N N . CYS A 1 404 ? 18.921 -5.842 20.851 1.00 91.06 404 CYS A N 1
ATOM 3542 C CA . CYS A 1 404 ? 17.753 -4.999 20.583 1.00 91.06 404 CYS A CA 1
ATOM 3543 C C . CYS A 1 404 ? 18.096 -3.504 20.573 1.00 91.06 404 CYS A C 1
ATOM 3545 O O . CYS A 1 404 ? 17.748 -2.780 19.640 1.00 91.06 404 CYS A O 1
ATOM 3547 N N . LEU A 1 405 ? 18.874 -3.048 21.559 1.00 91.94 405 LEU A N 1
ATOM 3548 C CA . LEU A 1 405 ? 19.344 -1.663 21.604 1.00 91.94 405 LEU A CA 1
ATOM 3549 C C . LEU A 1 405 ? 20.196 -1.283 20.380 1.00 91.94 405 LEU A C 1
ATOM 3551 O O . LEU A 1 405 ? 20.121 -0.147 19.922 1.00 91.94 405 LEU A O 1
ATOM 3555 N N . SER A 1 406 ? 20.974 -2.213 19.815 1.00 85.25 406 SER A N 1
ATOM 3556 C CA . SER A 1 406 ? 21.861 -1.938 18.670 1.00 85.25 406 SER A CA 1
ATOM 3557 C C . SER A 1 406 ? 21.105 -1.492 17.407 1.00 85.25 406 SER A C 1
ATOM 3559 O O . SER A 1 406 ? 21.648 -0.742 16.592 1.00 85.25 406 SER A O 1
ATOM 3561 N N . TRP A 1 407 ? 19.836 -1.876 17.244 1.00 84.88 407 TRP A N 1
ATOM 3562 C CA . TRP A 1 407 ? 18.989 -1.412 16.138 1.00 84.88 407 TRP A CA 1
ATOM 3563 C C . TRP A 1 407 ? 17.916 -0.391 16.550 1.00 84.88 407 TRP A C 1
ATOM 3565 O O . TRP A 1 407 ? 17.219 0.133 15.677 1.00 84.88 407 TRP A O 1
ATOM 3575 N N . ASN A 1 408 ? 17.816 -0.044 17.838 1.00 87.62 408 ASN A N 1
ATOM 3576 C CA . ASN A 1 408 ? 16.872 0.956 18.334 1.00 87.62 408 ASN A CA 1
ATOM 3577 C C . ASN A 1 408 ? 17.259 2.364 17.841 1.00 87.62 408 ASN A C 1
ATOM 3579 O O . ASN A 1 408 ? 18.373 2.857 18.046 1.00 87.62 408 ASN A O 1
ATOM 3583 N N . LYS A 1 409 ? 16.331 3.027 17.154 1.00 87.12 409 LYS A N 1
ATOM 3584 C CA . LYS A 1 409 ? 16.580 4.304 16.467 1.00 87.12 409 LYS A CA 1
ATOM 3585 C C . LYS A 1 409 ? 16.428 5.515 17.379 1.00 87.12 409 LYS A C 1
ATOM 3587 O O . LYS A 1 409 ? 16.969 6.572 17.065 1.00 87.12 409 LYS A O 1
ATOM 3592 N N . SER A 1 410 ? 15.720 5.353 18.492 1.00 90.19 410 SER A N 1
ATOM 3593 C CA . SER A 1 410 ? 15.410 6.425 19.441 1.00 90.19 410 SER A CA 1
ATOM 3594 C C . SER A 1 410 ? 16.481 6.625 20.508 1.00 90.19 410 SER A C 1
ATOM 3596 O O . SER A 1 410 ? 16.378 7.549 21.317 1.00 90.19 410 SER A O 1
ATOM 3598 N N . LEU A 1 411 ? 17.525 5.791 20.524 1.00 89.31 411 LEU A N 1
ATOM 3599 C CA . LEU A 1 411 ? 18.651 5.991 21.428 1.00 89.31 411 LEU A CA 1
ATOM 3600 C C . LEU A 1 411 ? 19.391 7.304 21.127 1.00 89.31 411 LEU A C 1
ATOM 3602 O O . LEU A 1 411 ? 19.495 7.713 19.967 1.00 89.31 411 LEU A O 1
ATOM 3606 N N . PRO A 1 412 ? 19.963 7.962 22.155 1.00 85.12 412 PRO A N 1
ATOM 3607 C CA . PRO A 1 412 ? 20.736 9.192 22.004 1.00 85.12 412 PRO A CA 1
ATOM 3608 C C . PRO A 1 412 ? 22.129 8.889 21.431 1.00 85.12 412 PRO A C 1
ATOM 3610 O O . PRO A 1 412 ? 23.153 9.061 22.100 1.00 85.12 412 PRO A O 1
ATOM 3613 N N . TRP A 1 413 ? 22.166 8.404 20.189 1.00 81.19 413 TRP A N 1
ATOM 3614 C CA . TRP A 1 413 ? 23.387 7.982 19.523 1.00 81.19 413 TRP A CA 1
ATOM 3615 C C . TRP A 1 413 ? 24.399 9.124 19.448 1.00 81.19 413 TRP A C 1
ATOM 3617 O O . TRP A 1 413 ? 24.165 10.191 18.883 1.00 81.19 413 TRP A O 1
ATOM 3627 N N . SER A 1 414 ? 25.572 8.866 20.010 1.00 73.50 414 SER A N 1
ATOM 3628 C CA . SER A 1 414 ? 26.736 9.745 19.976 1.00 73.50 414 SER A CA 1
ATOM 3629 C C . SER A 1 414 ? 28.009 8.908 19.928 1.00 73.50 414 SER A C 1
ATOM 3631 O O . SER A 1 414 ? 28.034 7.772 20.406 1.00 73.50 414 SER A O 1
ATOM 3633 N N . ILE A 1 415 ? 29.091 9.481 19.399 1.00 67.62 415 ILE A N 1
ATOM 3634 C CA . ILE A 1 415 ? 30.409 8.822 19.389 1.00 67.62 415 ILE A CA 1
ATOM 3635 C C . ILE A 1 415 ? 30.828 8.438 20.815 1.00 67.62 415 ILE A C 1
ATOM 3637 O O . ILE A 1 415 ? 31.350 7.349 21.032 1.00 67.62 415 ILE A O 1
ATOM 3641 N N . GLU A 1 416 ? 30.544 9.303 21.790 1.00 69.06 416 GLU A N 1
ATOM 3642 C CA . GLU A 1 416 ? 30.808 9.042 23.205 1.00 69.06 416 GLU A CA 1
ATOM 3643 C C . GLU A 1 416 ? 30.026 7.823 23.718 1.00 69.06 416 GLU A C 1
ATOM 3645 O O . GLU A 1 416 ? 30.620 6.929 24.312 1.00 69.06 416 GLU A O 1
ATOM 3650 N N . SER A 1 417 ? 28.721 7.729 23.430 1.00 73.12 417 SER A N 1
ATOM 3651 C CA . SER A 1 417 ? 27.904 6.567 23.819 1.00 73.12 417 SER A CA 1
ATOM 3652 C C . SER A 1 417 ? 28.311 5.267 23.116 1.00 73.12 417 SER A C 1
ATOM 3654 O O . SER A 1 417 ? 28.286 4.204 23.734 1.00 73.12 417 SER A O 1
ATOM 3656 N N . LEU A 1 418 ? 28.736 5.344 21.849 1.00 72.38 418 LEU A N 1
ATOM 3657 C CA . LEU A 1 418 ? 29.203 4.187 21.086 1.00 72.38 418 LEU A CA 1
ATOM 3658 C C . LEU A 1 418 ? 30.531 3.667 21.641 1.00 72.38 418 LEU A C 1
ATOM 3660 O O . LEU A 1 418 ? 30.665 2.467 21.853 1.00 72.38 418 LEU A O 1
ATOM 3664 N N . GLY A 1 419 ? 31.474 4.568 21.936 1.00 69.50 419 GLY A N 1
ATOM 3665 C CA . GLY A 1 419 ? 32.754 4.210 22.549 1.00 69.50 419 GLY A CA 1
ATOM 3666 C C . GLY A 1 419 ? 32.605 3.698 23.983 1.00 69.50 419 GLY A C 1
ATOM 3667 O O . GLY A 1 419 ? 33.275 2.750 24.372 1.00 69.50 419 GLY A O 1
ATOM 3668 N N . LYS A 1 420 ? 31.693 4.277 24.774 1.00 77.88 420 LYS A N 1
ATOM 3669 C CA . LYS A 1 420 ? 31.483 3.883 26.177 1.00 77.88 420 LYS A CA 1
ATOM 3670 C C . LYS A 1 420 ? 31.030 2.425 26.337 1.00 77.88 420 LYS A C 1
ATOM 3672 O O . LYS A 1 420 ? 31.384 1.791 27.329 1.00 77.88 420 LYS A O 1
ATOM 3677 N N . TYR A 1 421 ? 30.251 1.909 25.388 1.00 80.12 421 TYR A N 1
ATOM 3678 C CA . TYR A 1 421 ? 29.706 0.547 25.417 1.00 80.12 421 TYR A CA 1
ATOM 3679 C C . TYR A 1 421 ? 30.214 -0.311 24.244 1.00 80.12 421 TYR A C 1
ATOM 3681 O O . TYR A 1 421 ? 29.539 -1.248 23.825 1.00 80.12 421 TYR A O 1
ATOM 3689 N N . GLU A 1 422 ? 31.405 -0.002 23.714 1.00 76.25 422 GLU A N 1
ATOM 3690 C CA . GLU A 1 422 ? 31.942 -0.610 22.485 1.00 76.25 422 GLU A CA 1
ATOM 3691 C C . GLU A 1 422 ? 32.029 -2.143 22.518 1.00 76.25 422 GLU A C 1
ATOM 3693 O O . GLU A 1 422 ? 31.815 -2.796 21.495 1.00 76.25 422 GLU A O 1
ATOM 3698 N N . ASP A 1 423 ? 32.294 -2.707 23.696 1.00 78.50 423 ASP A N 1
ATOM 3699 C CA . ASP A 1 423 ? 32.441 -4.149 23.913 1.00 78.50 423 ASP A CA 1
ATOM 3700 C C . ASP A 1 423 ? 31.101 -4.882 24.100 1.00 78.50 423 ASP A C 1
ATOM 3702 O O . ASP A 1 423 ? 31.081 -6.103 24.244 1.00 78.50 423 ASP A O 1
ATOM 3706 N N . ILE A 1 424 ? 29.987 -4.146 24.151 1.00 83.19 424 ILE A N 1
ATOM 3707 C CA . ILE A 1 424 ? 28.659 -4.681 24.486 1.00 83.19 424 ILE A CA 1
ATOM 3708 C C . ILE A 1 424 ? 27.710 -4.606 23.287 1.00 83.19 424 ILE A C 1
ATOM 3710 O O . ILE A 1 424 ? 26.813 -5.437 23.158 1.00 83.19 424 ILE A O 1
ATOM 3714 N N . TRP A 1 425 ? 27.908 -3.628 22.401 1.00 81.31 425 TRP A N 1
ATOM 3715 C CA . TRP A 1 425 ? 27.101 -3.499 21.195 1.00 81.31 425 TRP A CA 1
ATOM 3716 C C . TRP A 1 425 ? 27.224 -4.708 20.261 1.00 81.31 425 TRP A C 1
ATOM 3718 O O . TRP A 1 425 ? 28.312 -5.252 20.056 1.00 81.31 425 TRP A O 1
ATOM 3728 N N . ASP A 1 426 ? 26.115 -5.057 19.607 1.00 80.06 426 ASP A N 1
ATOM 3729 C CA . ASP A 1 426 ? 26.130 -5.970 18.470 1.00 80.06 426 ASP A CA 1
ATOM 3730 C C . ASP A 1 426 ? 26.517 -5.187 17.208 1.00 80.06 426 ASP A C 1
ATOM 3732 O O . ASP A 1 426 ? 25.744 -4.393 16.665 1.00 80.06 426 ASP A O 1
ATOM 3736 N N . TRP A 1 427 ? 27.754 -5.381 16.751 1.00 67.44 427 TRP A N 1
ATOM 3737 C CA . TRP A 1 427 ? 28.299 -4.645 15.612 1.00 67.44 427 TRP A CA 1
ATOM 3738 C C . TRP A 1 427 ? 27.681 -5.050 14.271 1.00 67.44 427 TRP A C 1
ATOM 3740 O O . TRP A 1 427 ? 27.655 -4.228 13.352 1.00 67.44 427 TRP A O 1
ATOM 3750 N N . ASP A 1 428 ? 27.183 -6.280 14.139 1.00 68.75 428 ASP A N 1
ATOM 3751 C CA . ASP A 1 428 ? 26.530 -6.726 12.910 1.00 68.75 428 ASP A CA 1
ATOM 3752 C C . ASP A 1 428 ? 25.167 -6.045 12.757 1.00 68.75 428 ASP A C 1
ATOM 3754 O O . ASP A 1 428 ? 24.840 -5.570 11.664 1.00 68.75 428 ASP A O 1
ATOM 3758 N N . GLU A 1 429 ? 24.410 -5.919 13.850 1.00 68.19 429 GLU A N 1
ATOM 3759 C CA . GLU A 1 429 ? 23.134 -5.200 13.854 1.00 68.19 429 GLU A CA 1
ATOM 3760 C C . GLU A 1 429 ? 23.318 -3.673 13.807 1.00 68.19 429 GLU A C 1
ATOM 3762 O O . GLU A 1 429 ? 22.630 -3.004 13.031 1.00 68.19 429 GLU A O 1
ATOM 3767 N N . LEU A 1 430 ? 24.311 -3.105 14.511 1.00 68.56 430 LEU A N 1
ATOM 3768 C CA . LEU A 1 430 ? 24.666 -1.680 14.383 1.00 68.56 430 LEU A CA 1
ATOM 3769 C C . LEU A 1 430 ? 24.998 -1.304 12.933 1.00 68.56 430 LEU A C 1
ATOM 3771 O O . LEU A 1 430 ? 24.561 -0.264 12.448 1.00 68.56 430 LEU A O 1
ATOM 3775 N N . ASN A 1 431 ? 25.739 -2.146 12.205 1.00 64.75 431 ASN A N 1
ATOM 3776 C CA . ASN A 1 431 ? 26.084 -1.883 10.803 1.00 64.75 431 ASN A CA 1
ATOM 3777 C C . ASN A 1 431 ? 24.855 -1.820 9.881 1.00 64.75 431 ASN A C 1
ATOM 3779 O O . ASN A 1 431 ? 24.916 -1.208 8.813 1.00 64.75 431 ASN A O 1
ATOM 3783 N N . ARG A 1 432 ? 23.740 -2.446 10.269 1.00 64.12 432 ARG A N 1
ATOM 3784 C CA . ARG A 1 432 ? 22.465 -2.374 9.542 1.00 64.12 432 ARG A CA 1
ATOM 3785 C C . ARG A 1 432 ? 21.604 -1.190 9.989 1.00 64.12 432 ARG A C 1
ATOM 3787 O O . ARG A 1 432 ? 20.625 -0.867 9.315 1.00 64.12 432 ARG A O 1
ATOM 3794 N N . ASN A 1 433 ? 21.964 -0.524 11.086 1.00 69.38 433 ASN A N 1
ATOM 3795 C CA . ASN A 1 433 ? 21.228 0.606 11.631 1.00 69.38 433 ASN A CA 1
ATOM 3796 C C . ASN A 1 433 ? 21.555 1.906 10.871 1.00 69.38 433 ASN A C 1
ATOM 3798 O O . ASN A 1 433 ? 22.569 2.567 11.096 1.00 69.38 433 ASN A O 1
ATOM 3802 N N . GLY A 1 434 ? 20.654 2.301 9.970 1.00 66.31 434 GLY A N 1
ATOM 3803 C CA . GLY A 1 434 ? 20.794 3.509 9.148 1.00 66.31 434 GLY A CA 1
ATOM 3804 C C . GLY A 1 434 ? 20.649 4.847 9.890 1.00 66.31 434 GLY A C 1
ATOM 3805 O O . GLY A 1 434 ? 20.758 5.886 9.245 1.00 66.31 434 GLY A O 1
ATOM 3806 N N . PHE A 1 435 ? 20.388 4.844 11.203 1.00 65.88 435 PHE A N 1
ATOM 3807 C CA . PHE A 1 435 ? 20.151 6.052 12.015 1.00 65.88 435 PHE A CA 1
ATOM 3808 C C . PHE A 1 435 ? 21.366 6.484 12.841 1.00 65.88 435 PHE A C 1
ATOM 3810 O O . PHE A 1 435 ? 21.316 7.471 13.575 1.00 65.88 435 PHE A O 1
ATOM 3817 N N . LEU A 1 436 ? 22.476 5.763 12.712 1.00 68.75 436 LEU A N 1
ATOM 3818 C CA . LEU A 1 436 ? 23.717 6.100 13.387 1.00 68.75 436 LEU A CA 1
ATOM 3819 C C . LEU A 1 436 ? 24.352 7.379 12.792 1.00 68.75 436 LEU A C 1
ATOM 3821 O O . LEU A 1 436 ? 24.308 7.585 11.577 1.00 68.75 436 LEU A O 1
ATOM 3825 N N . PRO A 1 437 ? 25.003 8.227 13.609 1.00 63.50 437 PRO A N 1
ATOM 3826 C CA . PRO A 1 437 ? 25.481 9.558 13.217 1.00 63.50 437 PRO A CA 1
ATOM 3827 C C . PRO A 1 437 ? 26.794 9.549 12.402 1.00 63.50 437 PRO A C 1
ATOM 3829 O O . PRO A 1 437 ? 27.639 10.425 12.583 1.00 63.50 437 PRO A O 1
ATOM 3832 N N . TRP A 1 438 ? 27.016 8.561 11.529 1.00 62.00 438 TRP A N 1
ATOM 3833 C CA . TRP A 1 438 ? 28.266 8.437 10.768 1.00 62.00 438 TRP A CA 1
ATOM 3834 C C . TRP A 1 438 ? 28.415 9.556 9.725 1.00 62.00 438 TRP A C 1
ATOM 3836 O O . TRP A 1 438 ? 27.557 9.722 8.859 1.00 62.00 438 TRP A O 1
ATOM 3846 N N . SER A 1 439 ? 29.550 10.260 9.710 1.00 55.94 439 SER A N 1
ATOM 3847 C CA . SER A 1 439 ? 30.046 10.883 8.474 1.00 55.94 439 SER A CA 1
ATOM 3848 C C . SER A 1 439 ? 30.729 9.835 7.578 1.00 55.94 439 SER A C 1
ATOM 3850 O O . SER A 1 439 ? 31.211 8.819 8.083 1.00 55.94 439 SER A O 1
ATOM 3852 N N . GLU A 1 440 ? 30.821 10.064 6.256 1.00 47.41 440 GLU A N 1
ATOM 3853 C CA . GLU A 1 440 ? 31.550 9.158 5.341 1.00 47.41 440 GLU A CA 1
ATOM 3854 C C . GLU A 1 440 ? 32.976 8.891 5.850 1.00 47.41 440 GLU A C 1
ATOM 3856 O O . GLU A 1 440 ? 33.400 7.747 5.975 1.00 47.41 440 GLU A O 1
ATOM 3861 N N . GLU A 1 441 ? 33.693 9.939 6.247 1.00 47.59 441 GLU A N 1
ATOM 3862 C CA . GLU A 1 441 ? 35.057 9.859 6.782 1.00 47.59 441 GLU A CA 1
ATOM 3863 C C . GLU A 1 441 ? 35.139 9.048 8.091 1.00 47.59 441 GLU A C 1
ATOM 3865 O O . GLU A 1 441 ? 36.120 8.342 8.320 1.00 47.59 441 GLU A O 1
ATOM 3870 N N . GLN A 1 442 ? 34.102 9.097 8.934 1.00 51.97 442 GLN A N 1
ATOM 3871 C CA . GLN A 1 442 ? 34.025 8.363 10.204 1.00 51.97 442 GLN A CA 1
ATOM 3872 C C . GLN A 1 442 ? 33.659 6.890 10.006 1.00 51.97 442 GLN A C 1
ATOM 3874 O O . GLN A 1 442 ? 34.246 6.027 10.663 1.00 51.97 442 GLN A O 1
ATOM 3879 N N . TYR A 1 443 ? 32.767 6.590 9.056 1.00 51.28 443 TYR A N 1
ATOM 3880 C CA . TYR A 1 443 ? 32.528 5.224 8.589 1.00 51.28 443 TYR A CA 1
ATOM 3881 C C . TYR A 1 443 ? 33.847 4.613 8.104 1.00 51.28 443 TYR A C 1
ATOM 3883 O O . TYR A 1 443 ? 34.241 3.526 8.528 1.00 51.28 443 TYR A O 1
ATOM 3891 N N . TYR A 1 444 ? 34.613 5.359 7.303 1.00 49.38 444 TYR A N 1
ATOM 3892 C CA . TYR A 1 444 ? 35.903 4.889 6.811 1.00 49.38 444 TYR A CA 1
ATOM 3893 C C . TYR A 1 444 ? 36.994 4.781 7.894 1.00 49.38 444 TYR A C 1
ATOM 3895 O O . TYR A 1 444 ? 37.866 3.926 7.777 1.00 49.38 444 TYR A O 1
ATOM 3903 N N . ALA A 1 445 ? 36.963 5.586 8.958 1.00 47.41 445 ALA A N 1
ATOM 3904 C CA . ALA A 1 445 ? 37.976 5.550 10.020 1.00 47.41 445 ALA A CA 1
ATOM 3905 C C . ALA A 1 445 ? 37.748 4.449 11.072 1.00 47.41 445 ALA A C 1
ATOM 3907 O O . ALA A 1 445 ? 38.708 3.973 11.673 1.00 47.41 445 ALA A O 1
ATOM 3908 N N . VAL A 1 446 ? 36.496 4.048 11.302 1.00 50.59 446 VAL A N 1
ATOM 3909 C CA . VAL A 1 446 ? 36.118 3.108 12.375 1.00 50.59 446 VAL A CA 1
ATOM 3910 C C . VAL A 1 446 ? 35.654 1.760 11.812 1.00 50.59 446 VAL A C 1
ATOM 3912 O O . VAL A 1 446 ? 35.971 0.718 12.387 1.00 50.59 446 VAL A O 1
ATOM 3915 N N . VAL A 1 447 ? 34.966 1.756 10.662 1.00 46.94 447 VAL A N 1
ATOM 3916 C CA . VAL A 1 447 ? 34.449 0.539 10.012 1.00 46.94 447 VAL A CA 1
ATOM 3917 C C . VAL A 1 447 ? 35.461 -0.024 9.013 1.00 46.94 447 VAL A C 1
ATOM 3919 O O . VAL A 1 447 ? 35.712 -1.224 9.030 1.00 46.94 447 VAL A O 1
ATOM 3922 N N . LEU A 1 448 ? 36.125 0.797 8.186 1.00 45.16 448 LEU A N 1
ATOM 3923 C CA . LEU A 1 448 ? 37.053 0.289 7.155 1.00 45.16 448 LEU A CA 1
ATOM 3924 C C . LEU A 1 448 ? 38.280 -0.482 7.685 1.00 45.16 448 LEU A C 1
ATOM 3926 O O . LEU A 1 448 ? 38.632 -1.495 7.076 1.00 45.16 448 LEU A O 1
ATOM 3930 N N . PRO A 1 449 ? 38.916 -0.101 8.813 1.00 51.53 449 PRO A N 1
ATOM 3931 C CA . PRO A 1 449 ? 39.983 -0.909 9.405 1.00 51.53 449 PRO A CA 1
ATOM 3932 C C . PRO A 1 449 ? 39.484 -2.289 9.849 1.00 51.53 449 PRO A C 1
ATOM 3934 O O . PRO A 1 449 ? 40.250 -3.250 9.845 1.00 51.53 449 PRO A O 1
ATOM 3937 N N . LYS A 1 450 ? 38.189 -2.396 10.174 1.00 48.94 450 LYS A N 1
ATOM 3938 C CA . LYS A 1 450 ? 37.503 -3.650 10.498 1.00 48.94 450 LYS A CA 1
ATOM 3939 C C . LYS A 1 450 ? 37.009 -4.381 9.227 1.00 48.94 450 LYS A C 1
ATOM 3941 O O . LYS A 1 450 ? 37.027 -5.606 9.199 1.00 48.94 450 LYS A O 1
ATOM 3946 N N . ILE A 1 451 ? 36.719 -3.669 8.124 1.00 40.59 451 ILE A N 1
ATOM 3947 C CA . ILE A 1 451 ? 36.468 -4.226 6.769 1.00 40.59 451 ILE A CA 1
ATOM 3948 C C . ILE A 1 451 ? 37.738 -4.838 6.155 1.00 40.59 451 ILE A C 1
ATOM 3950 O O . ILE A 1 451 ? 37.642 -5.794 5.395 1.00 40.59 451 ILE A O 1
ATOM 3954 N N . GLY A 1 452 ? 38.936 -4.374 6.522 1.00 42.19 452 GLY A N 1
ATOM 3955 C CA . GLY A 1 452 ? 40.201 -5.029 6.156 1.00 42.19 452 GLY A CA 1
ATOM 3956 C C . GLY A 1 452 ? 40.335 -6.477 6.662 1.00 42.19 452 GLY A C 1
ATOM 3957 O O . GLY A 1 452 ? 41.192 -7.213 6.180 1.00 42.19 452 GLY A O 1
ATOM 3958 N N . GLN A 1 453 ? 39.474 -6.903 7.593 1.00 43.78 453 GLN A N 1
ATOM 3959 C CA . GLN A 1 453 ? 39.319 -8.299 8.019 1.00 43.78 453 GLN A CA 1
ATOM 3960 C C . GLN A 1 453 ? 38.128 -9.011 7.345 1.00 43.78 453 GLN A C 1
ATOM 3962 O O . GLN A 1 453 ? 37.979 -10.225 7.481 1.00 43.78 453 GLN A O 1
ATOM 3967 N N . ILE A 1 454 ? 37.311 -8.300 6.562 1.00 38.38 454 ILE A N 1
ATOM 3968 C CA . ILE A 1 454 ? 36.245 -8.876 5.739 1.00 38.38 454 ILE A CA 1
ATOM 3969 C C . ILE A 1 454 ? 36.866 -9.359 4.429 1.00 38.38 454 ILE A C 1
ATOM 3971 O O . ILE A 1 454 ? 36.978 -8.642 3.433 1.00 38.38 454 ILE A O 1
ATOM 3975 N N . GLY A 1 455 ? 37.270 -10.625 4.436 1.00 45.84 455 GLY A N 1
ATOM 3976 C CA . GLY A 1 455 ? 37.514 -11.369 3.213 1.00 45.84 455 GLY A CA 1
ATOM 3977 C C . GLY A 1 455 ? 36.237 -11.580 2.365 1.00 45.84 455 GLY A C 1
ATOM 3978 O O . GLY A 1 455 ? 35.220 -10.899 2.501 1.00 45.84 455 GLY A O 1
ATOM 3979 N N . PRO A 1 456 ? 36.284 -12.607 1.511 1.00 36.47 456 PRO A N 1
ATOM 3980 C CA . PRO A 1 456 ? 35.540 -12.869 0.262 1.00 36.47 456 PRO A CA 1
ATOM 3981 C C . PRO A 1 456 ? 35.020 -11.746 -0.662 1.00 36.47 456 PRO A C 1
ATOM 3983 O O . PRO A 1 456 ? 34.940 -11.981 -1.861 1.00 36.47 456 PRO A O 1
ATOM 3986 N N . SER A 1 457 ? 34.673 -10.544 -0.204 1.00 43.44 457 SER A N 1
ATOM 3987 C CA . SER A 1 457 ? 33.777 -9.640 -0.959 1.00 43.44 457 SER A CA 1
ATOM 3988 C C . SER A 1 457 ? 34.358 -9.049 -2.257 1.00 43.44 457 SER A C 1
ATOM 3990 O O . SER A 1 457 ? 33.634 -8.912 -3.240 1.00 43.44 457 SER A O 1
ATOM 3992 N N . ILE A 1 458 ? 35.656 -8.725 -2.299 1.00 42.59 458 ILE A N 1
ATOM 3993 C CA . ILE A 1 458 ? 36.321 -8.189 -3.507 1.00 42.59 458 ILE A CA 1
ATOM 3994 C C . ILE A 1 458 ? 36.666 -9.309 -4.498 1.00 42.59 458 ILE A C 1
ATOM 3996 O O . ILE A 1 458 ? 36.477 -9.143 -5.701 1.00 42.59 458 ILE A O 1
ATOM 4000 N N . GLN A 1 459 ? 37.109 -10.468 -4.003 1.00 41.91 459 GLN A N 1
ATOM 4001 C CA . GLN A 1 459 ? 37.364 -11.638 -4.845 1.00 41.91 459 GLN A CA 1
ATOM 4002 C C . GLN A 1 459 ? 36.059 -12.144 -5.474 1.00 41.91 459 GLN A C 1
ATOM 4004 O O . GLN A 1 459 ? 36.030 -12.418 -6.662 1.00 41.91 459 GLN A O 1
ATOM 4009 N N . HIS A 1 460 ? 34.949 -12.116 -4.733 1.00 42.66 460 HIS A N 1
ATOM 4010 C CA . HIS A 1 460 ? 33.624 -12.467 -5.245 1.00 42.66 460 HIS A CA 1
ATOM 4011 C C . HIS A 1 460 ? 33.140 -11.516 -6.356 1.00 42.66 460 HIS A C 1
ATOM 4013 O O . HIS A 1 460 ? 32.475 -11.956 -7.288 1.00 42.66 460 HIS A O 1
ATOM 4019 N N . ILE A 1 461 ? 33.510 -10.227 -6.308 1.00 44.28 461 ILE A N 1
ATOM 4020 C CA . ILE A 1 461 ? 33.253 -9.247 -7.384 1.00 44.28 461 ILE A CA 1
ATOM 4021 C C . ILE A 1 461 ? 34.098 -9.555 -8.634 1.00 44.28 461 ILE A C 1
ATOM 4023 O O . ILE A 1 461 ? 33.608 -9.422 -9.757 1.00 44.28 461 ILE A O 1
ATOM 4027 N N . MET A 1 462 ? 35.350 -9.988 -8.453 1.00 41.50 462 MET A N 1
ATOM 4028 C CA . MET A 1 462 ? 36.225 -10.416 -9.551 1.00 41.50 462 MET A CA 1
ATOM 4029 C C . MET A 1 462 ? 35.774 -11.755 -10.157 1.00 41.50 462 MET A C 1
ATOM 4031 O O . MET A 1 462 ? 35.760 -11.885 -11.382 1.00 41.50 462 MET A O 1
ATOM 4035 N N . ASP A 1 463 ? 35.320 -12.701 -9.336 1.00 41.75 463 ASP A N 1
ATOM 4036 C CA . ASP A 1 463 ? 34.835 -14.019 -9.758 1.00 41.75 463 ASP A CA 1
ATOM 4037 C C . ASP A 1 463 ? 33.488 -13.909 -10.500 1.00 41.75 463 ASP A C 1
ATOM 4039 O O . ASP A 1 463 ? 33.316 -14.529 -11.550 1.00 41.75 463 ASP A O 1
ATOM 4043 N N . PHE A 1 464 ? 32.591 -13.006 -10.072 1.00 41.66 464 PHE A N 1
ATOM 4044 C CA . PHE A 1 464 ? 31.356 -12.668 -10.805 1.00 41.66 464 PHE A CA 1
ATOM 4045 C C . PHE A 1 464 ? 31.626 -12.143 -12.222 1.00 41.66 464 PHE A C 1
ATOM 4047 O O . PHE A 1 464 ? 30.793 -12.280 -13.117 1.00 41.66 464 PHE A O 1
ATOM 4054 N N . SER A 1 465 ? 32.790 -11.528 -12.449 1.00 41.22 465 SER A N 1
ATOM 4055 C CA . SER A 1 465 ? 33.180 -11.031 -13.771 1.00 41.22 465 SER A CA 1
ATOM 4056 C C . SER A 1 465 ? 33.797 -12.112 -14.673 1.00 41.22 465 SER A C 1
ATOM 4058 O O . SER A 1 465 ? 33.911 -11.883 -15.883 1.00 41.22 465 SER A O 1
ATOM 4060 N N . GLY A 1 466 ? 34.168 -13.267 -14.102 1.00 36.31 466 GLY A N 1
ATOM 4061 C CA . GLY A 1 466 ? 34.832 -14.394 -14.765 1.00 36.31 466 GLY A CA 1
ATOM 4062 C C . GLY A 1 466 ? 33.943 -15.612 -15.053 1.00 36.31 466 GLY A C 1
ATOM 4063 O O . GLY A 1 466 ? 34.366 -16.495 -15.802 1.00 36.31 466 GLY A O 1
ATOM 4064 N N . GLU A 1 467 ? 32.716 -15.679 -14.528 1.00 32.12 467 GLU A N 1
ATOM 4065 C CA . GLU A 1 467 ? 31.804 -16.781 -14.847 1.00 32.12 467 GLU A CA 1
ATOM 4066 C C . GLU A 1 467 ? 31.256 -16.664 -16.276 1.00 32.12 467 GLU A C 1
ATOM 4068 O O . GLU A 1 467 ? 30.461 -15.791 -16.632 1.00 32.12 467 GLU A O 1
ATOM 4073 N N . LYS A 1 468 ? 31.697 -17.598 -17.123 1.00 34.41 468 LYS A N 1
ATOM 4074 C CA . LYS A 1 468 ? 31.094 -17.876 -18.424 1.00 34.41 468 LYS A CA 1
ATOM 4075 C C . LYS A 1 468 ? 29.609 -18.196 -18.226 1.00 34.41 468 LYS A C 1
ATOM 4077 O O . LYS A 1 468 ? 29.281 -19.263 -17.720 1.00 34.41 468 LYS A O 1
ATOM 4082 N N . GLY A 1 469 ? 28.727 -17.329 -18.721 1.00 31.62 469 GLY A N 1
ATOM 4083 C CA . GLY A 1 469 ? 27.400 -17.761 -19.170 1.00 31.62 469 GLY A CA 1
ATOM 4084 C C . GLY A 1 469 ? 26.174 -17.049 -18.607 1.00 31.62 469 GLY A C 1
ATOM 4085 O O . GLY A 1 469 ? 25.087 -17.337 -19.102 1.00 31.62 469 GLY A O 1
ATOM 4086 N N . TYR A 1 470 ? 26.284 -16.106 -17.668 1.00 31.62 470 TYR A N 1
ATOM 4087 C CA . TYR A 1 470 ? 25.099 -15.369 -17.208 1.00 31.62 470 TYR A CA 1
ATOM 4088 C C . TYR A 1 470 ? 24.918 -14.034 -17.941 1.00 31.62 470 TYR A C 1
ATOM 4090 O O . TYR A 1 470 ? 25.657 -13.071 -17.748 1.00 31.62 470 TYR A O 1
ATOM 4098 N N . ARG A 1 471 ? 23.897 -14.011 -18.808 1.00 40.19 471 ARG A N 1
ATOM 4099 C CA . ARG A 1 471 ? 23.383 -12.863 -19.568 1.00 40.19 471 ARG A CA 1
ATOM 4100 C C . ARG A 1 471 ? 22.595 -11.907 -18.661 1.00 40.19 471 ARG A C 1
ATOM 4102 O O . ARG A 1 471 ? 21.375 -11.836 -18.757 1.00 40.19 471 ARG A O 1
ATOM 4109 N N . PHE A 1 472 ? 23.256 -11.200 -17.749 1.00 39.00 472 PHE A N 1
ATOM 4110 C CA . PHE A 1 472 ? 22.604 -10.130 -16.988 1.00 39.00 472 PHE A CA 1
ATOM 4111 C C . PHE A 1 472 ? 23.490 -8.890 -16.880 1.00 39.00 472 PHE A C 1
ATOM 4113 O O . PHE A 1 472 ? 24.716 -8.985 -16.818 1.00 39.00 472 PHE A O 1
ATOM 4120 N N . SER A 1 473 ? 22.825 -7.729 -16.852 1.00 44.12 473 SER A N 1
ATOM 4121 C CA . SER A 1 473 ? 23.385 -6.443 -16.419 1.00 44.12 473 SER A CA 1
ATOM 4122 C C . SER A 1 473 ? 24.194 -6.631 -15.126 1.00 44.12 473 SER A C 1
ATOM 4124 O O . SER A 1 473 ? 23.780 -7.441 -14.286 1.00 44.12 473 SER A O 1
ATOM 4126 N N . PRO A 1 474 ? 25.334 -5.934 -14.933 1.00 46.84 474 PRO A N 1
ATOM 4127 C CA . PRO A 1 474 ? 26.050 -5.993 -13.667 1.00 46.84 474 PRO A CA 1
ATOM 4128 C C . PRO A 1 474 ? 25.077 -5.728 -12.518 1.00 46.84 474 PRO A C 1
ATOM 4130 O O . PRO A 1 474 ? 24.257 -4.814 -12.608 1.00 46.84 474 PRO A O 1
ATOM 4133 N N . SER A 1 475 ? 25.146 -6.524 -11.448 1.00 47.56 475 SER A N 1
ATOM 4134 C CA . SER A 1 475 ? 24.281 -6.313 -10.283 1.00 47.56 475 SER A CA 1
ATOM 4135 C C . SER A 1 475 ? 24.363 -4.850 -9.825 1.00 47.56 475 SER A C 1
ATOM 4137 O O . SER A 1 475 ? 25.423 -4.230 -9.932 1.00 47.56 475 SER A O 1
ATOM 4139 N N . GLU A 1 476 ? 23.280 -4.280 -9.285 1.00 48.47 476 GLU A N 1
ATOM 4140 C CA . GLU A 1 476 ? 23.301 -2.907 -8.738 1.00 48.47 476 GLU A CA 1
ATOM 4141 C C . GLU A 1 476 ? 24.459 -2.707 -7.748 1.00 48.47 476 GLU A C 1
ATOM 4143 O O . GLU A 1 476 ? 25.052 -1.633 -7.667 1.00 48.47 476 GLU A O 1
ATOM 4148 N N . ARG A 1 477 ? 24.860 -3.787 -7.067 1.00 43.34 477 ARG A N 1
ATOM 4149 C CA . ARG A 1 477 ? 26.041 -3.845 -6.207 1.00 43.34 477 ARG A CA 1
ATOM 4150 C C . ARG A 1 477 ? 27.352 -3.634 -6.977 1.00 43.34 477 ARG A C 1
ATOM 4152 O O . ARG A 1 477 ? 28.184 -2.858 -6.518 1.00 43.34 477 ARG A O 1
ATOM 4159 N N . PHE A 1 478 ? 27.542 -4.269 -8.138 1.00 51.66 478 PHE A N 1
ATOM 4160 C CA . PHE A 1 478 ? 28.697 -4.012 -9.008 1.00 51.66 478 PHE A CA 1
ATOM 4161 C C . PHE A 1 478 ? 28.676 -2.582 -9.554 1.00 51.66 478 PHE A C 1
ATOM 4163 O O . PHE A 1 478 ? 29.702 -1.911 -9.505 1.00 51.66 478 PHE A O 1
ATOM 4170 N N . LYS A 1 479 ? 27.512 -2.095 -10.012 1.00 53.81 479 LYS A N 1
ATOM 4171 C CA . LYS A 1 479 ? 27.343 -0.717 -10.506 1.00 53.81 479 LYS A CA 1
ATOM 4172 C C . LYS A 1 479 ? 27.702 0.310 -9.424 1.00 53.81 479 LYS A C 1
ATOM 4174 O O . LYS A 1 479 ? 28.493 1.207 -9.686 1.00 53.81 479 LYS A O 1
ATOM 4179 N N . SER A 1 480 ? 27.240 0.108 -8.189 1.00 52.97 480 SER A N 1
ATOM 4180 C CA . SER A 1 480 ? 27.543 0.982 -7.048 1.00 52.97 480 SER A CA 1
ATOM 4181 C C . SER A 1 480 ? 29.026 0.978 -6.662 1.00 52.97 480 SER A C 1
ATOM 4183 O O . SER A 1 480 ? 29.605 2.036 -6.417 1.00 52.97 480 SER A O 1
ATOM 4185 N N . VAL A 1 481 ? 29.668 -0.196 -6.633 1.00 52.12 481 VAL A N 1
ATOM 4186 C CA . VAL A 1 481 ? 31.110 -0.302 -6.351 1.00 52.12 481 VAL A CA 1
ATOM 4187 C C . VAL A 1 481 ? 31.927 0.336 -7.477 1.00 52.12 481 VAL A C 1
ATOM 4189 O O . VAL A 1 481 ? 32.868 1.070 -7.202 1.00 52.12 481 VAL A O 1
ATOM 4192 N N . TRP A 1 482 ? 31.545 0.117 -8.735 1.00 60.59 482 TRP A N 1
ATOM 4193 C CA . TRP A 1 482 ? 32.162 0.723 -9.915 1.00 60.59 482 TRP A CA 1
ATOM 4194 C C . TRP A 1 482 ? 32.089 2.257 -9.906 1.00 60.59 482 TRP A C 1
ATOM 4196 O O . TRP A 1 482 ? 33.123 2.927 -10.003 1.00 60.59 482 TRP A O 1
ATOM 4206 N N . GLU A 1 483 ? 30.879 2.802 -9.758 1.00 60.19 483 GLU A N 1
ATOM 4207 C CA . GLU A 1 483 ? 30.610 4.243 -9.744 1.00 60.19 483 GLU A CA 1
ATOM 4208 C C . GLU A 1 483 ? 31.382 4.953 -8.633 1.00 60.19 483 GLU A C 1
ATOM 4210 O O . GLU A 1 483 ? 31.869 6.064 -8.833 1.00 60.19 483 GLU A O 1
ATOM 4215 N N . LYS A 1 484 ? 31.545 4.300 -7.477 1.00 55.75 484 LYS A N 1
ATOM 4216 C CA . LYS A 1 484 ? 32.241 4.881 -6.325 1.00 55.75 484 LYS A CA 1
ATOM 4217 C C . LYS A 1 484 ? 33.759 4.692 -6.371 1.00 55.75 484 LYS A C 1
ATOM 4219 O O . LYS A 1 484 ? 34.479 5.587 -5.943 1.00 55.75 484 LYS A O 1
ATOM 4224 N N . ALA A 1 485 ? 34.255 3.559 -6.873 1.00 57.44 485 ALA A N 1
ATOM 4225 C CA . ALA A 1 485 ? 35.674 3.206 -6.765 1.00 57.44 485 ALA A CA 1
ATOM 4226 C C . ALA A 1 485 ? 36.533 3.639 -7.962 1.00 57.44 485 ALA A C 1
ATOM 4228 O O . ALA A 1 485 ? 37.713 3.922 -7.779 1.00 57.44 485 ALA A O 1
ATOM 4229 N N . PHE A 1 486 ? 35.981 3.682 -9.180 1.00 63.78 486 PHE A N 1
ATOM 4230 C CA . PHE A 1 486 ? 36.799 3.823 -10.395 1.00 63.78 486 PHE A CA 1
ATOM 4231 C C . PHE A 1 486 ? 36.380 4.981 -11.303 1.00 63.78 486 PHE A C 1
ATOM 4233 O O . PHE A 1 486 ? 37.250 5.637 -11.874 1.00 63.78 486 PHE A O 1
ATOM 4240 N N . VAL A 1 487 ? 35.077 5.271 -11.422 1.00 64.94 487 VAL A N 1
ATOM 4241 C CA . VAL A 1 487 ? 34.564 6.353 -12.289 1.00 64.94 487 VAL A CA 1
ATOM 4242 C C . VAL A 1 487 ? 35.200 7.723 -12.003 1.00 64.94 487 VAL A C 1
ATOM 4244 O O . VAL A 1 487 ? 35.567 8.385 -12.974 1.00 64.94 487 VAL A O 1
ATOM 4247 N N . PRO A 1 488 ? 35.427 8.152 -10.742 1.00 67.19 488 PRO A N 1
ATOM 4248 C CA . PRO A 1 488 ? 36.058 9.447 -10.460 1.00 67.19 488 PRO A CA 1
ATOM 4249 C C . PRO A 1 488 ? 37.488 9.588 -11.005 1.00 67.19 488 PRO A C 1
ATOM 4251 O O . PRO A 1 488 ? 37.995 10.704 -11.113 1.00 67.19 488 PRO A O 1
ATOM 4254 N N . TYR A 1 489 ? 38.137 8.469 -11.336 1.00 66.81 489 TYR A N 1
ATOM 4255 C CA . TYR A 1 489 ? 39.540 8.402 -11.741 1.00 66.81 489 TYR A CA 1
ATOM 4256 C C . TYR A 1 489 ? 39.731 8.097 -13.229 1.00 66.81 489 TYR A C 1
ATOM 4258 O O . TYR A 1 489 ? 40.868 8.038 -13.686 1.00 66.81 489 TYR A O 1
ATOM 4266 N N . LEU A 1 490 ? 38.656 7.894 -13.997 1.00 70.88 490 LEU A N 1
ATOM 4267 C CA . LEU A 1 490 ? 38.734 7.626 -15.432 1.00 70.88 490 LEU A CA 1
ATOM 4268 C C . LEU A 1 490 ? 38.358 8.854 -16.255 1.00 70.88 490 LEU A C 1
ATOM 4270 O O . LEU A 1 490 ? 37.405 9.568 -15.957 1.00 70.88 490 LEU A O 1
ATOM 4274 N N . ASN A 1 491 ? 39.111 9.071 -17.328 1.00 81.56 491 ASN A N 1
ATOM 4275 C CA . ASN A 1 491 ? 38.812 10.047 -18.365 1.00 81.56 491 ASN A CA 1
ATOM 4276 C C . ASN A 1 491 ? 39.368 9.557 -19.711 1.00 81.56 491 ASN A C 1
ATOM 4278 O O . ASN A 1 491 ? 40.168 8.617 -19.761 1.00 81.56 491 ASN A O 1
ATOM 4282 N N . ASP A 1 492 ? 38.981 10.225 -20.795 1.00 81.88 492 ASP A N 1
ATOM 4283 C CA . ASP A 1 492 ? 39.371 9.844 -22.153 1.00 81.88 492 ASP A CA 1
ATOM 4284 C C . ASP A 1 492 ? 40.897 9.793 -22.347 1.00 81.88 492 ASP A C 1
ATOM 4286 O O . ASP A 1 492 ? 41.390 8.931 -23.070 1.00 81.88 492 ASP A O 1
ATOM 4290 N N . HIS A 1 493 ? 41.657 10.651 -21.654 1.00 82.06 493 HIS A N 1
ATOM 4291 C CA . HIS A 1 493 ? 43.121 10.659 -21.718 1.00 82.06 493 HIS A CA 1
ATOM 4292 C C . HIS A 1 493 ? 43.744 9.408 -21.078 1.00 82.06 493 HIS A C 1
ATOM 4294 O O . HIS A 1 493 ? 44.650 8.814 -21.657 1.00 82.06 493 HIS A O 1
ATOM 4300 N N . ILE A 1 494 ? 43.240 8.969 -19.921 1.00 80.81 494 ILE A N 1
ATOM 4301 C CA . ILE A 1 494 ? 43.694 7.732 -19.263 1.00 80.81 494 ILE A CA 1
ATOM 4302 C C . ILE A 1 494 ? 43.342 6.516 -20.119 1.00 80.81 494 ILE A C 1
ATOM 4304 O O . ILE A 1 494 ? 44.164 5.614 -20.273 1.00 80.81 494 ILE A O 1
ATOM 4308 N N . ILE A 1 495 ? 42.143 6.500 -20.704 1.00 85.75 495 ILE A N 1
ATOM 4309 C CA . ILE A 1 495 ? 41.705 5.400 -21.566 1.00 85.75 495 ILE A CA 1
ATOM 4310 C C . ILE A 1 495 ? 42.607 5.288 -22.795 1.00 85.75 495 ILE A C 1
ATOM 4312 O O . ILE A 1 495 ? 43.142 4.213 -23.069 1.00 85.75 495 ILE A O 1
ATOM 4316 N N . GLU A 1 496 ? 42.826 6.404 -23.486 1.00 86.94 496 GLU A N 1
ATOM 4317 C CA . GLU A 1 496 ? 43.735 6.509 -24.628 1.00 86.94 496 GLU A CA 1
ATOM 4318 C C . GLU A 1 496 ? 45.150 6.024 -24.277 1.00 86.94 496 GLU A C 1
ATOM 4320 O O . GLU A 1 496 ? 45.750 5.256 -25.029 1.00 86.94 496 GLU A O 1
ATOM 4325 N N . GLU A 1 497 ? 45.673 6.423 -23.116 1.00 85.12 497 GLU A N 1
ATOM 4326 C CA . GLU A 1 497 ? 47.019 6.053 -22.684 1.00 85.12 497 GLU A CA 1
ATOM 4327 C C . GLU A 1 497 ? 47.147 4.554 -22.375 1.00 85.12 497 GLU A C 1
ATOM 4329 O O . GLU A 1 497 ? 48.130 3.926 -22.779 1.00 85.12 497 GLU A O 1
ATOM 4334 N N . VAL A 1 498 ? 46.146 3.950 -21.725 1.00 84.50 498 VAL A N 1
ATOM 4335 C CA . VAL A 1 498 ? 46.119 2.501 -21.464 1.00 84.50 498 VAL A CA 1
ATOM 4336 C C . VAL A 1 498 ? 46.035 1.715 -22.777 1.00 84.50 498 VAL A C 1
ATOM 4338 O O . VAL A 1 498 ? 46.812 0.777 -22.969 1.00 84.50 498 VAL A O 1
ATOM 4341 N N . PHE A 1 499 ? 45.164 2.110 -23.715 1.00 88.19 499 PHE A N 1
ATOM 4342 C CA . PHE A 1 499 ? 45.068 1.471 -25.036 1.00 88.19 499 PHE A CA 1
ATOM 4343 C C . PHE A 1 499 ? 46.368 1.582 -25.842 1.00 88.19 499 PHE A C 1
ATOM 4345 O O . PHE A 1 499 ? 46.817 0.595 -26.433 1.00 88.19 499 PHE A O 1
ATOM 4352 N N . ARG A 1 500 ? 46.998 2.762 -25.847 1.00 85.44 500 ARG A N 1
ATOM 4353 C CA . ARG A 1 500 ? 48.263 3.014 -26.548 1.00 85.44 500 ARG A CA 1
ATOM 4354 C C . ARG A 1 500 ? 49.397 2.157 -25.989 1.00 85.44 500 ARG A C 1
ATOM 4356 O O . ARG A 1 500 ? 50.034 1.428 -26.746 1.00 85.44 500 ARG A O 1
ATOM 4363 N N . ARG A 1 501 ? 49.606 2.185 -24.666 1.00 83.94 501 ARG A N 1
ATOM 4364 C CA . ARG A 1 501 ? 50.664 1.407 -23.996 1.00 83.94 501 ARG A CA 1
ATOM 4365 C C . ARG A 1 501 ? 50.449 -0.101 -24.129 1.00 83.94 501 ARG A C 1
ATOM 4367 O O . ARG A 1 501 ? 51.421 -0.846 -24.238 1.00 83.94 501 ARG A O 1
ATOM 4374 N N . TYR A 1 502 ? 49.198 -0.563 -24.146 1.00 82.19 502 TYR A N 1
ATOM 4375 C CA . TYR A 1 502 ? 48.900 -1.973 -24.388 1.00 82.19 502 TYR A CA 1
ATOM 4376 C C . TYR A 1 502 ? 49.264 -2.401 -25.815 1.00 82.19 502 TYR A C 1
ATOM 4378 O O . TYR A 1 502 ? 49.917 -3.425 -25.986 1.00 82.19 502 TYR A O 1
ATOM 4386 N N . LYS A 1 503 ? 48.929 -1.593 -26.834 1.00 73.62 503 LYS A N 1
ATOM 4387 C CA . LYS A 1 503 ? 49.331 -1.854 -28.227 1.00 73.62 503 LYS A CA 1
ATOM 4388 C C . LYS A 1 503 ? 50.850 -1.968 -28.371 1.00 73.62 503 LYS A C 1
ATOM 4390 O O . LYS A 1 503 ? 51.330 -2.859 -29.067 1.00 73.62 503 LYS A O 1
ATOM 4395 N N . ASP A 1 504 ? 51.598 -1.091 -27.708 1.00 72.19 504 ASP A N 1
ATOM 4396 C CA . ASP A 1 504 ? 53.062 -1.133 -27.725 1.00 72.19 504 ASP A CA 1
ATOM 4397 C C . ASP A 1 504 ? 53.592 -2.424 -27.070 1.00 72.19 504 ASP A C 1
ATOM 4399 O O . ASP A 1 504 ? 54.497 -3.059 -27.606 1.00 72.19 504 ASP A O 1
ATOM 4403 N N . LYS A 1 505 ? 52.973 -2.876 -25.970 1.00 65.44 505 LYS A N 1
ATOM 4404 C CA . LYS A 1 505 ? 53.304 -4.138 -25.285 1.00 65.44 505 LYS A CA 1
ATOM 4405 C C . LYS A 1 505 ? 52.968 -5.387 -26.115 1.00 65.44 505 LYS A C 1
ATOM 4407 O O . LYS A 1 505 ? 53.783 -6.302 -26.173 1.00 65.44 505 LYS A O 1
ATOM 4412 N N . ASP A 1 506 ? 51.806 -5.428 -26.767 1.00 65.88 506 ASP A N 1
ATOM 4413 C CA . ASP A 1 506 ? 51.402 -6.537 -27.648 1.00 65.88 506 ASP A CA 1
ATOM 4414 C C . ASP A 1 506 ? 52.300 -6.629 -28.890 1.00 65.88 506 ASP A C 1
ATOM 4416 O O . ASP A 1 506 ? 52.672 -7.724 -29.305 1.00 65.88 506 ASP A O 1
ATOM 4420 N N . ASN A 1 507 ? 52.691 -5.491 -29.474 1.00 64.56 507 ASN A N 1
ATOM 4421 C CA . ASN A 1 507 ? 53.618 -5.469 -30.607 1.00 64.56 507 ASN A CA 1
ATOM 4422 C C . ASN A 1 507 ? 55.025 -5.939 -30.213 1.00 64.56 507 ASN A C 1
ATOM 4424 O O . ASN A 1 507 ? 55.639 -6.663 -30.988 1.00 64.56 507 ASN A O 1
ATOM 4428 N N . LEU A 1 508 ? 55.511 -5.568 -29.021 1.00 58.12 508 LEU A N 1
ATOM 4429 C CA . LEU A 1 508 ? 56.791 -6.045 -28.481 1.00 58.12 508 LEU A CA 1
ATOM 4430 C C . LEU A 1 508 ? 56.770 -7.560 -28.221 1.00 58.12 508 LEU A C 1
ATOM 4432 O O . LEU A 1 508 ? 57.698 -8.262 -28.609 1.00 58.12 508 LEU A O 1
ATOM 4436 N N . ASN A 1 509 ? 55.684 -8.082 -27.645 1.00 54.88 509 ASN A N 1
ATOM 4437 C CA . ASN A 1 509 ? 55.539 -9.518 -27.392 1.00 54.88 509 ASN A CA 1
ATOM 4438 C C . ASN A 1 509 ? 55.391 -10.349 -28.682 1.00 54.88 509 ASN A C 1
ATOM 4440 O O . ASN A 1 509 ? 55.819 -11.497 -28.709 1.00 54.88 509 ASN A O 1
ATOM 4444 N N . ASN A 1 510 ? 54.808 -9.782 -29.745 1.00 49.53 510 ASN A N 1
ATOM 4445 C CA . ASN A 1 510 ? 54.673 -10.441 -31.052 1.00 49.53 510 ASN A CA 1
ATOM 4446 C C . ASN A 1 510 ? 55.910 -10.279 -31.955 1.00 49.53 510 ASN A C 1
ATOM 4448 O O . ASN A 1 510 ? 56.009 -10.969 -32.965 1.00 49.53 510 ASN A O 1
ATOM 4452 N N . SER A 1 511 ? 56.839 -9.368 -31.635 1.00 47.44 511 SER A N 1
ATOM 4453 C CA . SER A 1 511 ? 58.113 -9.219 -32.357 1.00 47.44 511 SER A CA 1
ATOM 4454 C C . SER A 1 511 ? 59.229 -10.142 -31.853 1.00 47.44 511 SER A C 1
ATOM 4456 O O . SER A 1 511 ? 60.273 -10.221 -32.497 1.00 47.44 511 SER A O 1
ATOM 4458 N N . ASP A 1 512 ? 59.000 -10.834 -30.732 1.00 45.59 512 ASP A N 1
ATOM 4459 C CA . ASP A 1 512 ? 59.928 -11.795 -30.114 1.00 45.59 512 ASP A CA 1
ATOM 4460 C C . ASP A 1 512 ? 59.598 -13.273 -30.450 1.00 45.59 512 ASP A C 1
ATOM 4462 O O . ASP A 1 512 ? 60.185 -14.195 -29.876 1.00 45.59 512 ASP A O 1
ATOM 4466 N N . THR A 1 513 ? 58.691 -13.510 -31.406 1.00 35.47 513 THR A N 1
ATOM 4467 C CA . THR A 1 513 ? 58.398 -14.817 -32.035 1.00 35.47 513 THR A CA 1
ATOM 4468 C C . THR A 1 513 ? 58.639 -14.750 -33.529 1.00 35.47 513 THR A C 1
ATOM 4470 O O . THR A 1 513 ? 59.203 -15.725 -34.078 1.00 35.47 513 THR A O 1
#

Sequence (513 aa):
MDNNSSNSLVKKEATSLVKVNKQIQITNKLLSLTSIDENFISFFLTKFEFFVKIISTGYKLSSELLAKYQDKYYWFNLSCNESLIWSDELIERYKDNWDWEGLSWNKSIPWSIELIERYEDYWDWNGLSRNESVPRSFELIKKFKERWIWAIMKYHYMKNIPWTIELINIVKDEFSWDLLSEYIALPWSLELIKMYEDYWDWKRLSRNESLPWSIKLIRRYRDKWDWNYLSENKSISWSTELIERYQDQWDWYRLSGNESLPWSVELIDKFIGKGNWSNLSRNESLPWSIELIERYQDQWDWYNMSYNESLPWSIELIEKYIGKWNWGNLSRNESLPWSIELIEKYINNWDFGWLSSNNVLPWTIDLLIKYEDKWNWDYLSENESLPWSIELLERFKDQWNWICLSWNKSLPWSIESLGKYEDIWDWDELNRNGFLPWSEEQYYAVVLPKIGQIGPSIQHIMDFSGEKGYRFSPSERFKSVWEKAFVPYLNDHIIEEVFRRYKDKDNLNNSDT

Foldseek 3Di:
DPDPPVVVVVVVVVVVVVVVVVVVVVVVVVVVLVPQPVVVLVVCLVVVLVVQLLCLQENADDPVRCVVPVVRHDQLNVLQYLNYPADPCVCVVCVVSHDQANVLQHLNHQADLCSCVVCVVSHDLVSVLPHLNHQQDLVSCLVCVVSHPLVSCLPPPVVRHPADLVSCVSCVVSDQQASVLQDLPHPADPVSCVVCVVRHPQANVLQHLNHPADPVVCVVCVVSHQQANVLQHLNHPADPVSCVVCVPRHPQASNLLHLSHPADPVSCVVCVVRHDQLSVLQRLNHPADPVSCVVCVPSHQQANVLQRLNHPADPVVCVVPVVSHQQASVLQRLNHPADPCSCVVCVVSHQQANVLQHQNHPADLVVCVVCVVRHDQANVLQHLNHPADPVSCVVCVVSHDQANVLQRLNHPADPVSCVVCVVPHDVVNVVVRPNHPDDPVRCCVPVVVVCVVVPDPVVVLVVVVVDPDDPDRPPVVNVVCCVPPPNVSDDPVSVVVSVVVSVVVVVVVVVVD

pLDDT: mean 83.75, std 18.9, range [31.62, 98.5]

Secondary structure (DSSP, 8-state):
--SHHHHHHHHHHHHHHHHHHHHHHHHHHHHHHHS--HHHHHHHHHTHHHHHHHHHHH----HHHHHHTTTTS-HHHHHT-TTS---HHHHHHTTTTS-HHHHHH-SSS---HHHHHHTTTTS-HHHHHH-TTS---HHHHHHTTTTS-HHHIIIIIGGGS---HHHHHHHTTTS-HHHHHH-TTS---HHHHHHTTTTS-HHHHHH-TTS---HHHHHHTTTTS-HHHHHH-SSS---HHHHHHTTTTS-HHHHHT-TTS---HHHHHHHTTTS-HHHHHT-TTS---HHHHHHTTTTS-HHHHHH-TTS---HHHHHHTTTTS-HHHHHT-TTS---HHHHHHTTTTS-HHHHHT-SSS---HHHHHHTTTTS-HHHHHH-TTS---HHHHHHTTTTS-HHHHHH-TTS---HHHHHHTTTTS-HHHHHH-TTS---HHHHHHHTHHHHTT--SHHHHHHHHTT-TT------HHHHHHHHHHTGGG--HHHHHHHHHHHHHHHHHHHS--